Protein AF-A0A7S9C2X6-F1 (afdb_monomer)

Nearest PDB structures (foldseek):
  7p0h-assembly2_B  TM=3.044E-01  e=3.894E-02  synthetic construct
  7q1f-assembly2_T  TM=4.035E-01  e=4.204E-01  synthetic construct
  4zv6-assembly1_A  TM=3.937E-01  e=4.754E-01  synthetic construct
  4xl5-assembly1_C  TM=3.520E-01  e=3.287E-01  synthetic construct
  3ltj-assembly1_A  TM=4.628E-01  e=3.137E+00  synthetic construct

Foldseek 3Di:
DPPLVVQVVQLVVCVPPHCVVDPGDCADDDPLRVQLNVQLVPAPDRVSSSVSSVVSSVVVCVVVDDDDPDPDDDDDDFDDFDAAEDPVCLVLLQCCLPPADPLLVQQLLQLCLQLQHAYDPVCLVSLLVSCLVDVQSLVSHLSRQTRVSLVVLVVDPSSCSNPLPPVDDPVSLVCLCPVNDLVSVLVSLLVCCQVPVVVSLVSLVVCLVPDDPVSLLSSVLSCLRNPDPVCLVVLLVQCPDPDPSSVLSSLLSVQVVCPRPLQVVLLVVQVVQWDWDDDPPDTAIDGDFDPADDPCCVSSVQDQDDDPPDPDDNSLSNLLSSLLSYHPVSVCVVVVDFLLRVLVNLVVYPNVVSNLNSLVNSCLSPPDQRNLLNSLVVPDPPPDPDDNLSSLLSHDQVSSLVVLVVVCVVDVVCLLVSLVSCLSNDDRPAAHDQVSLVVSLVSVLVLQVDQVNQQPCPSSLVSLSVNLSRYDLVCLVVLLPRDDDPPHDPSSVVSSVSSNSSSVVVNVSVPRHRDD

pLDDT: mean 88.99, std 10.64, range [32.16, 98.19]

Secondary structure (DSSP, 8-state):
--STHHHHTTTHHHHHH-TTTSPPPS--SHHHHHHHHHHHHTSSSHHHHHHHHHHHHHHHHHHT-PPPP--SPPPPPPPPP-S-B--TTHHHHHHHHHHS-HHHHHHHHHHHHHTT-B--GGGHHHHHHHHHH-HHHHHHHGGGSHHHHHHHHHT-GGGTTTTT--TT-HHHHHHHHHT--HHHHHHHHHHHHHH-HHHHHHHHHTTTTTS-HHHHHHHHGGGGTT--GGGHHHHHHHTT-SSHHHHHHHHHHHTT-TTSHHHHHHHHHHHHTEEEEEETTEEEEEEPPPSS--TTTTTTT--SSPPTT--S-HHHHHHHHHHTTS-HHHHHHHHT--HHHHHHHHTTSTTHHHHHHHHHHHHHHS--HHHHHHHGGG--TTT--S-HHHHHTTS-HHHHHHHHHHHHHH-GGGHHHHHHHHHHHSPTT----HHHHHHHHHHHHHHHHSHHHHHH-HHHHHHHHHHHHHS-GGGHHHHHTPPPPTT--HHHHHHHHHHHHHHHHHHHHTTSPPP-

Sequence (516 aa):
MRADLSIWTALLPAAMVGTDRQALPTAWPGAVGALAQQAAAAAPDPAGGLLRAAAVLASCGLAGAQGRPWPHALPEPAGAETRPAVQALAGELRWALEQGPPRLQHECLLQIARAGLRLPQPLLPLALEQGRRSLALRAALLPTLGSRGLWLAAQNPDWSYAAGVTADRPDDDERCWSEGRLDQRLAFLRGLRARDPAAGRERLRGVLADLPAKERVELGGALAIGLGPDDEPLLDQLRTDRSREVRQMAIGLLLRLPQAALVQRAQARLGALLQQERVLLRKRWVLQAPQQPEPDWKADNLDTPRPQHESLGERAWWLYQLVRQVPLAWWTASLAMTPDALMSWAGQTDWQEALLRGWRDVLRQDPRDEWTEALLPHWPRNAWNDDRAGLLSLLPRAARERHWQAQLGLDAQALPTVIQQCLEACPAGETLSPGLSAELVERLRRALADPQSLQNDYLLRSQLPELACMLHPQQLPTMATLHRPIDATPSLAQTLQTVTQVAQLRLALSSLPSSS

Radius of gyration: 32.04 Å; Cα contacts (8 Å, |Δi|>4): 597; chains: 1; bounding box: 91×62×80 Å

Solvent-accessible surface area (backbone atoms only — not comparable to full-atom values): 29259 Å² total; per-residue (Å²): 143,81,66,76,64,63,72,57,56,63,50,46,62,22,73,75,68,33,47,91,77,27,73,75,72,94,74,51,80,60,73,69,26,49,50,20,49,54,43,20,72,71,33,96,43,63,63,52,13,52,52,37,24,49,50,44,53,52,51,51,50,62,74,65,58,74,75,80,82,76,92,62,83,78,75,82,77,59,59,80,73,90,52,62,57,50,66,93,49,49,68,60,52,47,45,29,70,76,75,41,46,71,58,46,40,41,38,52,30,41,50,37,32,57,34,54,25,18,59,40,75,93,46,39,68,59,53,46,51,48,36,57,78,29,73,85,39,35,78,32,41,60,66,17,39,51,39,52,35,34,45,54,18,62,77,33,82,82,27,42,92,48,35,86,79,66,95,85,50,81,80,49,53,61,47,30,58,77,73,40,54,71,73,47,31,42,55,51,42,41,56,37,12,72,77,37,40,66,60,32,51,52,60,48,63,78,47,53,88,80,48,55,62,69,56,44,36,60,52,55,56,39,49,71,45,70,62,52,78,88,48,46,70,61,33,58,55,34,45,68,43,93,42,68,64,34,19,50,53,24,49,42,56,43,49,76,35,76,83,36,70,68,29,47,51,32,44,52,60,53,52,74,33,51,43,81,45,77,56,89,96,42,79,43,84,44,78,56,59,58,91,68,86,60,92,63,36,60,78,71,76,41,74,79,76,73,63,89,88,54,86,60,54,68,40,40,46,51,36,18,57,46,42,43,44,38,48,72,70,52,54,35,64,76,70,72,35,54,51,52,53,46,53,57,51,35,70,75,44,98,48,29,69,26,49,53,54,8,50,51,57,34,36,75,58,55,72,46,58,67,51,49,63,38,43,58,85,70,59,59,86,85,81,52,100,63,66,65,28,63,54,46,41,69,36,56,68,72,59,42,48,54,53,46,52,52,46,49,72,76,32,86,81,36,55,52,60,47,50,50,40,48,69,64,24,51,60,86,78,54,58,47,52,67,66,60,30,52,52,54,51,53,54,49,52,55,42,60,72,38,66,69,57,54,72,70,33,60,69,48,55,70,42,44,49,56,48,50,58,26,44,21,74,89,52,28,65,60,44,45,62,59,81,74,60,93,86,50,52,71,70,56,48,50,45,52,50,49,24,22,52,49,17,48,52,53,56,56,58,72,68,55,61,75,57,130

Mean predicted aligned error: 10.05 Å

Structure (mmCIF, N/CA/C/O backbone):
data_AF-A0A7S9C2X6-F1
#
_entry.id   AF-A0A7S9C2X6-F1
#
loop_
_atom_site.group_PDB
_atom_site.id
_atom_site.type_symbol
_atom_site.label_atom_id
_atom_site.label_alt_id
_atom_site.label_comp_id
_atom_site.label_asym_id
_atom_site.label_entity_id
_atom_site.label_seq_id
_atom_site.pdbx_PDB_ins_code
_atom_site.Cartn_x
_atom_site.Cartn_y
_atom_site.Cartn_z
_atom_site.occupancy
_atom_site.B_iso_or_equiv
_atom_site.auth_seq_id
_atom_site.auth_comp_id
_atom_site.auth_asym_id
_atom_site.auth_atom_id
_atom_site.pdbx_PDB_model_num
ATOM 1 N N . MET A 1 1 ? 43.651 -20.372 -20.991 1.00 38.50 1 MET A N 1
ATOM 2 C CA . MET A 1 1 ? 43.088 -19.003 -20.910 1.00 38.50 1 MET A CA 1
ATOM 3 C C . MET A 1 1 ? 44.098 -17.995 -20.332 1.00 38.50 1 MET A C 1
ATOM 5 O O . MET A 1 1 ? 43.814 -17.311 -19.360 1.00 38.50 1 MET A O 1
ATOM 9 N N . ARG A 1 2 ? 45.302 -17.916 -20.914 1.00 32.16 2 ARG A N 1
ATOM 10 C CA . ARG A 1 2 ? 46.350 -16.928 -20.573 1.00 32.16 2 ARG A CA 1
ATOM 11 C C . ARG A 1 2 ? 47.076 -16.411 -21.833 1.00 32.16 2 ARG A C 1
ATOM 13 O O . ARG A 1 2 ? 48.186 -15.913 -21.732 1.00 32.16 2 ARG A O 1
ATOM 20 N N . ALA A 1 3 ? 46.459 -16.548 -23.011 1.00 39.16 3 ALA A N 1
ATOM 21 C CA . ALA A 1 3 ? 47.058 -16.138 -24.284 1.00 39.16 3 ALA A CA 1
ATOM 22 C C . ALA A 1 3 ? 46.601 -14.737 -24.751 1.00 39.16 3 ALA A C 1
ATOM 24 O O . ALA A 1 3 ? 47.390 -14.032 -25.364 1.00 39.16 3 ALA A O 1
ATOM 25 N N . ASP A 1 4 ? 45.396 -14.271 -24.390 1.00 50.56 4 ASP A N 1
ATOM 26 C CA . ASP A 1 4 ? 44.837 -13.029 -24.967 1.00 50.56 4 ASP A CA 1
ATOM 27 C C . ASP A 1 4 ? 45.331 -11.720 -24.333 1.00 50.56 4 ASP A C 1
ATOM 29 O O . ASP A 1 4 ? 45.292 -10.667 -24.967 1.00 50.56 4 ASP A O 1
ATOM 33 N N . LEU A 1 5 ? 45.867 -11.760 -23.108 1.00 51.19 5 LEU A N 1
ATOM 34 C CA . LEU A 1 5 ? 46.503 -10.580 -22.501 1.00 51.19 5 LEU A CA 1
ATOM 35 C C . LEU A 1 5 ? 47.831 -10.228 -23.190 1.00 51.19 5 LEU A C 1
ATOM 37 O O . LEU A 1 5 ? 48.273 -9.083 -23.128 1.00 51.19 5 LEU A O 1
ATOM 41 N N . SER A 1 6 ? 48.466 -11.186 -23.871 1.00 61.53 6 SER A N 1
ATOM 42 C CA . SER A 1 6 ? 49.818 -11.025 -24.411 1.00 61.53 6 SER A CA 1
ATOM 43 C C . SER A 1 6 ? 49.905 -9.986 -25.531 1.00 61.53 6 SER A C 1
ATOM 45 O O . SER A 1 6 ? 50.905 -9.274 -25.592 1.00 61.53 6 SER A O 1
ATOM 47 N N . ILE A 1 7 ? 48.885 -9.859 -26.387 1.00 66.31 7 ILE A N 1
ATOM 48 C CA . ILE A 1 7 ? 48.975 -8.993 -27.574 1.00 66.31 7 ILE A CA 1
ATOM 49 C C . ILE A 1 7 ? 48.608 -7.530 -27.270 1.00 66.31 7 ILE A C 1
ATOM 51 O O . ILE A 1 7 ? 49.226 -6.614 -27.808 1.00 66.31 7 ILE A O 1
ATOM 55 N N . TRP A 1 8 ? 47.681 -7.303 -26.330 1.00 76.88 8 TRP A N 1
ATOM 56 C CA . TRP A 1 8 ? 47.301 -5.968 -25.846 1.00 76.88 8 TRP A CA 1
ATOM 57 C C . TRP A 1 8 ? 48.358 -5.329 -24.950 1.00 76.88 8 TRP A C 1
ATOM 59 O O . TRP A 1 8 ? 48.530 -4.110 -24.968 1.00 76.88 8 TRP A O 1
ATOM 69 N N . THR A 1 9 ? 49.103 -6.150 -24.202 1.00 80.06 9 THR A N 1
ATOM 70 C CA . THR A 1 9 ? 50.158 -5.674 -23.293 1.00 80.06 9 THR A CA 1
ATOM 71 C C . THR A 1 9 ? 51.199 -4.824 -24.022 1.00 80.06 9 THR A C 1
ATOM 73 O O . THR A 1 9 ? 51.728 -3.876 -23.454 1.00 80.06 9 THR A O 1
ATOM 76 N N . ALA A 1 10 ? 51.440 -5.104 -25.302 1.00 79.69 10 ALA A N 1
ATOM 77 C CA . ALA A 1 10 ? 52.403 -4.375 -26.113 1.00 79.69 10 ALA A CA 1
ATOM 78 C C . ALA A 1 10 ? 51.958 -2.934 -26.459 1.00 79.69 10 ALA A C 1
ATOM 80 O O . ALA A 1 10 ? 52.806 -2.093 -26.744 1.00 79.69 10 ALA A O 1
ATOM 81 N N . LEU A 1 11 ? 50.654 -2.628 -26.412 1.00 86.06 11 LEU A N 1
ATOM 82 C CA . LEU A 1 11 ? 50.118 -1.282 -26.668 1.00 86.06 11 LEU A CA 1
ATOM 83 C C . LEU A 1 11 ? 49.976 -0.433 -25.395 1.00 86.06 11 LEU A C 1
ATOM 85 O O . LEU A 1 11 ? 49.980 0.796 -25.477 1.00 86.06 11 LEU A O 1
ATOM 89 N N . LEU A 1 12 ? 49.868 -1.071 -24.223 1.00 86.75 12 LEU A N 1
ATOM 90 C CA . LEU A 1 12 ? 49.614 -0.394 -22.945 1.00 86.75 12 LEU A CA 1
ATOM 91 C C . LEU A 1 12 ? 50.649 0.693 -22.594 1.00 86.75 12 LEU A C 1
ATOM 93 O O . LEU A 1 12 ? 50.222 1.784 -22.221 1.00 86.75 12 LEU A O 1
ATOM 97 N N . PRO A 1 13 ? 51.974 0.484 -22.746 1.00 87.62 13 PRO A N 1
ATOM 98 C CA . PRO A 1 13 ? 52.961 1.509 -22.405 1.00 87.62 13 PRO A CA 1
ATOM 99 C C . PRO A 1 13 ? 52.787 2.810 -23.203 1.00 87.62 13 PRO A C 1
ATOM 101 O O . PRO A 1 13 ? 52.818 3.897 -22.627 1.00 87.62 13 PRO A O 1
ATOM 104 N N . ALA A 1 14 ? 52.540 2.699 -24.513 1.00 88.69 14 ALA A N 1
ATOM 105 C CA . ALA A 1 14 ? 52.312 3.848 -25.389 1.00 88.69 14 ALA A CA 1
ATOM 106 C C . ALA A 1 14 ? 50.965 4.531 -25.105 1.00 88.69 14 ALA A C 1
ATOM 108 O O . ALA A 1 14 ? 50.888 5.758 -25.090 1.00 88.69 14 ALA A O 1
ATOM 109 N N . ALA A 1 15 ? 49.921 3.752 -24.808 1.00 88.12 15 ALA A N 1
ATOM 110 C CA . ALA A 1 15 ? 48.605 4.281 -24.457 1.00 88.12 15 ALA A CA 1
ATOM 111 C C . ALA A 1 15 ? 48.588 5.018 -23.105 1.00 88.12 15 ALA A C 1
ATOM 113 O O . ALA A 1 15 ? 47.864 5.997 -22.954 1.00 88.12 15 ALA A O 1
ATOM 114 N N . MET A 1 16 ? 49.376 4.564 -22.125 1.00 90.12 16 MET A N 1
ATOM 115 C CA . MET A 1 16 ? 49.391 5.138 -20.774 1.00 90.12 16 MET A CA 1
ATOM 116 C C . MET A 1 16 ? 50.288 6.370 -20.641 1.00 90.12 16 MET A C 1
ATOM 118 O O . MET A 1 16 ? 49.949 7.294 -19.907 1.00 90.12 16 MET A O 1
ATOM 122 N N . VAL A 1 17 ? 51.449 6.372 -21.303 1.00 89.50 17 VAL A N 1
ATOM 123 C CA . VAL A 1 17 ? 52.475 7.419 -21.124 1.00 89.50 17 VAL A CA 1
ATOM 124 C C . VAL A 1 17 ? 52.489 8.418 -22.290 1.00 89.50 17 VAL A C 1
ATOM 126 O O . VAL A 1 17 ? 53.068 9.498 -22.170 1.00 89.50 17 VAL A O 1
ATOM 129 N N . GLY A 1 18 ? 51.793 8.098 -23.385 1.00 90.06 18 GLY A N 1
ATOM 130 C CA . GLY A 1 18 ? 51.695 8.912 -24.592 1.00 90.06 18 GLY A CA 1
ATOM 131 C C . GLY A 1 18 ? 52.681 8.469 -25.672 1.00 90.06 18 GLY A C 1
ATOM 132 O O . GLY A 1 18 ? 53.830 8.115 -25.393 1.00 90.06 18 GLY A O 1
ATOM 133 N N . THR A 1 19 ? 52.236 8.531 -26.927 1.00 89.50 19 THR A N 1
ATOM 134 C CA . THR A 1 19 ? 52.999 8.073 -28.100 1.00 89.50 19 THR A CA 1
ATOM 135 C C . THR A 1 19 ? 54.227 8.929 -28.416 1.00 89.50 19 THR A C 1
ATOM 137 O O . THR A 1 19 ? 55.108 8.475 -29.139 1.00 89.50 19 THR A O 1
ATOM 140 N N . ASP A 1 20 ? 54.322 10.128 -27.833 1.00 87.00 20 ASP A N 1
ATOM 141 C CA . ASP A 1 20 ? 55.505 10.998 -27.920 1.00 87.00 20 ASP A CA 1
ATOM 142 C C . ASP A 1 20 ? 56.642 10.537 -26.997 1.00 87.00 20 ASP A C 1
ATOM 144 O O . ASP A 1 20 ? 57.811 10.826 -27.240 1.00 87.00 20 ASP A O 1
ATOM 148 N N . ARG A 1 21 ? 56.302 9.835 -25.908 1.00 86.88 21 ARG A N 1
ATOM 149 C CA . ARG A 1 21 ? 57.256 9.361 -24.892 1.00 86.88 21 ARG A CA 1
ATOM 150 C C . ARG A 1 21 ? 57.616 7.895 -25.071 1.00 86.88 21 ARG A C 1
ATOM 152 O O . ARG A 1 21 ? 58.695 7.479 -24.661 1.00 86.88 21 ARG A O 1
ATOM 159 N N . GLN A 1 22 ? 56.710 7.119 -25.657 1.00 88.81 22 GLN A N 1
ATOM 160 C CA . GLN A 1 22 ? 56.866 5.688 -25.841 1.00 88.81 22 GLN A CA 1
ATOM 161 C C . GLN A 1 22 ? 56.422 5.291 -27.249 1.00 88.81 22 GLN A C 1
ATOM 163 O O . GLN A 1 22 ? 55.250 5.409 -27.606 1.00 88.81 22 GLN A O 1
ATOM 168 N N . ALA A 1 23 ? 57.368 4.774 -28.032 1.00 84.31 23 ALA A N 1
ATOM 169 C CA . ALA A 1 23 ? 57.096 4.278 -29.372 1.00 84.31 23 ALA A CA 1
ATOM 170 C C . ALA A 1 23 ? 56.279 2.977 -29.343 1.00 84.31 23 ALA A C 1
ATOM 172 O O . ALA A 1 23 ? 56.349 2.185 -28.394 1.00 84.31 23 ALA A O 1
ATOM 173 N N . LEU A 1 24 ? 55.530 2.747 -30.423 1.00 84.75 24 LEU A N 1
ATOM 174 C CA . LEU A 1 24 ? 54.834 1.488 -30.653 1.00 84.75 24 LEU A CA 1
ATOM 175 C C . LEU A 1 24 ? 55.834 0.341 -30.888 1.00 84.75 24 LEU A C 1
ATOM 177 O O . LEU A 1 24 ? 56.914 0.567 -31.438 1.00 84.75 24 LEU A O 1
ATOM 181 N N . PRO A 1 25 ? 55.470 -0.898 -30.521 1.00 79.25 25 PRO A N 1
ATOM 182 C CA . PRO A 1 25 ? 56.238 -2.086 -30.873 1.00 79.25 25 PRO A CA 1
ATOM 183 C C . PRO A 1 25 ? 56.496 -2.178 -32.381 1.00 79.25 25 PRO A C 1
ATOM 185 O O . PRO A 1 25 ? 55.601 -1.964 -33.195 1.00 79.25 25 PRO A O 1
ATOM 188 N N . THR A 1 26 ? 57.719 -2.551 -32.754 1.00 71.75 26 THR A N 1
ATOM 189 C CA . THR A 1 26 ? 58.136 -2.724 -34.157 1.00 71.75 26 THR A CA 1
ATOM 190 C C . THR A 1 26 ? 57.892 -4.133 -34.694 1.00 71.75 26 THR A C 1
ATOM 192 O O . THR A 1 26 ? 58.091 -4.375 -35.882 1.00 71.75 26 THR A O 1
ATOM 195 N N . ALA A 1 27 ? 57.467 -5.065 -33.840 1.00 73.31 27 ALA A N 1
ATOM 196 C CA . ALA A 1 27 ? 57.125 -6.425 -34.223 1.00 73.31 27 ALA A CA 1
ATOM 197 C C . ALA A 1 27 ? 56.045 -6.987 -33.294 1.00 73.31 27 ALA A C 1
ATOM 199 O O . ALA A 1 27 ? 56.154 -6.895 -32.069 1.00 73.31 27 ALA A O 1
ATOM 200 N N . TRP A 1 28 ? 55.036 -7.624 -33.888 1.00 78.75 28 TRP A N 1
ATOM 201 C CA . TRP A 1 28 ? 54.025 -8.400 -33.174 1.00 78.75 28 TRP A CA 1
ATOM 202 C C . TRP A 1 28 ? 53.973 -9.828 -33.721 1.00 78.75 28 TRP A C 1
ATOM 204 O O . TRP A 1 28 ? 54.121 -10.029 -34.929 1.00 78.75 28 TRP A O 1
ATOM 214 N N . PRO A 1 29 ? 53.750 -10.836 -32.863 1.00 79.19 29 PRO A N 1
ATOM 215 C CA . PRO A 1 29 ? 53.693 -12.219 -33.306 1.00 79.19 29 PRO A CA 1
ATOM 216 C C . PRO A 1 29 ? 52.429 -12.499 -34.137 1.00 79.19 29 PRO A C 1
ATOM 218 O O . PRO A 1 29 ? 51.330 -12.047 -33.812 1.00 79.19 29 PRO A O 1
ATOM 221 N N . GLY A 1 30 ? 52.584 -13.324 -35.175 1.00 85.25 30 GLY A N 1
ATOM 222 C CA . GLY A 1 30 ? 51.480 -13.886 -35.956 1.00 85.25 30 GLY A CA 1
ATOM 223 C C . GLY A 1 30 ? 50.852 -12.941 -36.990 1.00 85.25 30 GLY A C 1
ATOM 224 O O . GLY A 1 30 ? 51.170 -11.758 -37.079 1.00 85.25 30 GLY A O 1
ATOM 225 N N . ALA A 1 31 ? 49.927 -13.485 -37.788 1.00 86.81 31 ALA A N 1
ATOM 226 C CA . ALA A 1 31 ? 49.293 -12.768 -38.899 1.00 86.81 31 ALA A CA 1
ATOM 227 C C . ALA A 1 31 ? 48.484 -11.535 -38.449 1.00 86.81 31 ALA A C 1
ATOM 229 O O . ALA A 1 31 ? 48.509 -10.502 -39.112 1.00 86.81 31 ALA A O 1
ATOM 230 N N . VAL A 1 32 ? 47.816 -11.617 -37.291 1.00 86.44 32 VAL A N 1
ATOM 231 C CA . VAL A 1 32 ? 47.090 -10.482 -36.690 1.00 86.44 32 VAL A CA 1
ATOM 232 C C . VAL A 1 32 ? 48.062 -9.384 -36.245 1.00 86.44 32 VAL A C 1
ATOM 234 O O . VAL A 1 32 ? 47.785 -8.203 -36.443 1.00 86.44 32 VAL A O 1
ATOM 237 N N . GLY A 1 33 ? 49.223 -9.763 -35.704 1.00 86.81 33 GLY A N 1
ATOM 238 C CA . GLY A 1 33 ? 50.291 -8.829 -35.360 1.00 86.81 33 GLY A CA 1
ATOM 239 C C . GLY A 1 33 ? 50.859 -8.102 -36.581 1.00 86.81 33 GLY A C 1
ATOM 240 O O . GLY A 1 33 ? 51.007 -6.882 -36.557 1.00 86.81 33 GLY A O 1
ATOM 241 N N . ALA A 1 34 ? 51.096 -8.829 -37.676 1.00 88.38 34 ALA A N 1
ATOM 242 C CA . ALA A 1 34 ? 51.544 -8.247 -38.943 1.00 88.38 34 ALA A CA 1
ATOM 243 C C . ALA A 1 34 ? 50.515 -7.264 -39.531 1.00 88.38 34 ALA A C 1
ATOM 245 O O . ALA A 1 34 ? 50.881 -6.187 -40.003 1.00 88.38 34 ALA A O 1
ATOM 246 N N . LEU A 1 35 ? 49.220 -7.590 -39.449 1.00 90.56 35 LEU A N 1
ATOM 247 C CA . LEU A 1 35 ? 48.148 -6.694 -39.886 1.00 90.56 35 LEU A CA 1
ATOM 248 C C . LEU A 1 35 ? 48.065 -5.430 -39.017 1.00 90.56 35 LEU A C 1
ATOM 250 O O . LEU A 1 35 ? 47.931 -4.328 -39.548 1.00 90.56 35 LEU A O 1
ATOM 254 N N . ALA A 1 36 ? 48.184 -5.568 -37.692 1.00 90.06 36 ALA A N 1
ATOM 255 C CA . ALA A 1 36 ? 48.224 -4.427 -36.778 1.00 90.06 36 ALA A CA 1
ATOM 256 C C . ALA A 1 36 ? 49.425 -3.514 -37.081 1.00 90.06 36 ALA A C 1
ATOM 258 O O . ALA A 1 36 ? 49.278 -2.292 -37.082 1.00 90.06 36 ALA A O 1
ATOM 259 N N . GLN A 1 37 ? 50.577 -4.097 -37.433 1.00 89.38 37 GLN A N 1
ATOM 260 C CA . GLN A 1 37 ? 51.766 -3.359 -37.859 1.00 89.38 37 GLN A CA 1
ATOM 261 C C . GLN A 1 37 ? 51.566 -2.584 -39.146 1.00 89.38 37 GLN A C 1
ATOM 263 O O . GLN A 1 37 ? 51.892 -1.400 -39.208 1.00 89.38 37 GLN A O 1
ATOM 268 N N . GLN A 1 38 ? 51.008 -3.233 -40.161 1.00 91.88 38 GLN A N 1
ATOM 269 C CA . GLN A 1 38 ? 50.714 -2.587 -41.429 1.00 91.88 38 GLN A CA 1
ATOM 270 C C . GLN A 1 38 ? 49.725 -1.428 -41.240 1.00 91.88 38 GLN A C 1
ATOM 272 O O . GLN A 1 38 ? 49.926 -0.343 -41.785 1.00 91.88 38 GLN A O 1
ATOM 277 N N . ALA A 1 39 ? 48.687 -1.632 -40.424 1.00 91.88 39 ALA A N 1
ATOM 278 C CA . ALA A 1 39 ? 47.689 -0.612 -40.125 1.00 91.88 39 ALA A CA 1
ATOM 279 C C . ALA A 1 39 ? 48.278 0.573 -39.341 1.00 91.88 39 ALA A C 1
ATOM 281 O O . ALA A 1 39 ? 47.935 1.723 -39.629 1.00 91.88 39 ALA A O 1
ATOM 282 N N . ALA A 1 40 ? 49.177 0.301 -38.389 1.00 91.56 40 ALA A N 1
ATOM 283 C CA . ALA A 1 40 ? 49.876 1.323 -37.618 1.00 91.56 40 ALA A CA 1
ATOM 284 C C . ALA A 1 40 ? 50.840 2.145 -38.483 1.00 91.56 40 ALA A C 1
ATOM 286 O O . ALA A 1 40 ? 50.828 3.370 -38.411 1.00 91.56 40 ALA A O 1
ATOM 287 N N . ALA A 1 41 ? 51.632 1.487 -39.336 1.00 90.56 41 ALA A N 1
ATOM 288 C CA . ALA A 1 41 ? 52.600 2.139 -40.223 1.00 90.56 41 ALA A CA 1
ATOM 289 C C . ALA A 1 41 ? 51.938 2.999 -41.313 1.00 90.56 41 ALA A C 1
ATOM 291 O O . ALA A 1 41 ? 52.535 3.956 -41.794 1.00 90.56 41 ALA A O 1
ATOM 292 N N . ALA A 1 42 ? 50.699 2.678 -41.694 1.00 92.69 42 ALA A N 1
ATOM 293 C CA . ALA A 1 42 ? 49.913 3.469 -42.637 1.00 92.69 42 ALA A CA 1
ATOM 294 C C . ALA A 1 42 ? 49.243 4.706 -41.999 1.00 92.69 42 ALA A C 1
ATOM 296 O O . ALA A 1 42 ? 48.497 5.418 -42.681 1.00 92.69 42 ALA A O 1
ATOM 297 N N . ALA A 1 43 ? 49.398 4.922 -40.688 1.00 92.50 43 ALA A N 1
ATOM 298 C CA . ALA A 1 43 ? 48.854 6.090 -40.006 1.00 92.50 43 ALA A CA 1
ATOM 299 C C . ALA A 1 43 ? 49.731 7.336 -40.236 1.00 92.50 43 ALA A C 1
ATOM 301 O O . ALA A 1 43 ? 50.949 7.213 -40.338 1.00 92.50 43 ALA A O 1
ATOM 302 N N . PRO A 1 44 ? 49.130 8.538 -40.292 1.00 90.44 44 PRO A N 1
ATOM 303 C CA . PRO A 1 44 ? 49.871 9.783 -40.503 1.00 90.44 44 PRO A CA 1
ATOM 304 C C . PRO A 1 44 ? 50.709 10.209 -39.288 1.00 90.44 44 PRO A C 1
ATOM 306 O O . PRO A 1 44 ? 51.662 10.967 -39.446 1.00 90.44 44 PRO A O 1
ATOM 309 N N . ASP A 1 45 ? 50.369 9.731 -38.089 1.00 93.06 45 ASP A N 1
ATOM 310 C CA . ASP A 1 45 ? 51.044 10.070 -36.840 1.00 93.06 45 ASP A CA 1
ATOM 311 C C . ASP A 1 45 ? 51.045 8.882 -35.848 1.00 93.06 45 ASP A C 1
ATOM 313 O O . ASP A 1 45 ? 50.256 7.937 -36.004 1.00 93.06 45 ASP A O 1
ATOM 317 N N . PRO A 1 46 ? 51.919 8.903 -34.820 1.00 89.81 46 PRO A N 1
ATOM 318 C CA . PRO A 1 46 ? 52.033 7.822 -33.838 1.00 89.81 46 PRO A CA 1
ATOM 319 C C . PRO A 1 46 ? 50.749 7.519 -33.047 1.00 89.81 46 PRO A C 1
ATOM 321 O O . PRO A 1 46 ? 50.499 6.355 -32.721 1.00 89.81 46 PRO A O 1
ATOM 324 N N . ALA A 1 47 ? 49.911 8.523 -32.763 1.00 92.12 47 ALA A N 1
ATOM 325 C CA . ALA A 1 47 ? 48.650 8.333 -32.047 1.00 92.12 47 ALA A CA 1
ATOM 326 C C . ALA A 1 47 ? 47.611 7.633 -32.937 1.00 92.12 47 ALA A C 1
ATOM 328 O O . ALA A 1 47 ? 46.959 6.676 -32.511 1.00 92.12 47 ALA A O 1
ATOM 329 N N . GLY A 1 48 ? 47.524 8.024 -34.209 1.00 93.56 48 GLY A N 1
ATOM 330 C CA . GLY A 1 48 ? 46.758 7.313 -35.228 1.00 93.56 48 GLY A CA 1
ATOM 331 C C . GLY A 1 48 ? 47.244 5.874 -35.416 1.00 93.56 48 GLY A C 1
ATOM 332 O O . GLY A 1 48 ? 46.426 4.964 -35.569 1.00 93.56 48 GLY A O 1
ATOM 333 N N . GLY A 1 49 ? 48.559 5.647 -35.342 1.00 92.88 49 GLY A N 1
ATOM 334 C CA . GLY A 1 49 ? 49.161 4.316 -35.415 1.00 92.88 49 GLY A CA 1
ATOM 335 C C . GLY A 1 49 ? 48.707 3.406 -34.272 1.00 92.88 49 GLY A C 1
ATOM 336 O O . GLY A 1 49 ? 48.296 2.267 -34.509 1.00 92.88 49 GLY A O 1
ATOM 337 N N . LEU A 1 50 ? 48.692 3.938 -33.045 1.00 92.62 50 LEU A N 1
ATOM 338 C CA . LEU A 1 50 ? 48.203 3.245 -31.850 1.00 92.62 50 LEU A CA 1
ATOM 339 C C . LEU A 1 50 ? 46.722 2.872 -31.995 1.00 92.62 50 LEU A C 1
ATOM 341 O O . LEU A 1 50 ? 46.348 1.725 -31.747 1.00 92.62 50 LEU A O 1
ATOM 345 N N . LEU A 1 51 ? 45.884 3.820 -32.428 1.00 93.75 51 LEU A N 1
ATOM 346 C CA . LEU A 1 51 ? 44.444 3.603 -32.595 1.00 93.75 51 LEU A CA 1
ATOM 347 C C . LEU A 1 51 ? 44.135 2.565 -33.681 1.00 93.75 51 LEU A C 1
ATOM 349 O O . LEU A 1 51 ? 43.263 1.719 -33.488 1.00 93.75 51 LEU A O 1
ATOM 353 N N . ARG A 1 52 ? 44.860 2.583 -34.805 1.00 94.38 52 ARG A N 1
ATOM 354 C CA . ARG A 1 52 ? 44.681 1.599 -35.883 1.00 94.38 52 ARG A CA 1
ATOM 355 C C . ARG A 1 52 ? 45.142 0.201 -35.475 1.00 94.38 52 ARG A C 1
ATOM 357 O O . ARG A 1 52 ? 44.428 -0.761 -35.752 1.00 94.38 52 ARG A O 1
ATOM 364 N N . ALA A 1 53 ? 46.270 0.083 -34.772 1.00 91.62 53 ALA A N 1
ATOM 365 C CA . ALA A 1 53 ? 46.699 -1.191 -34.194 1.00 91.62 53 ALA A CA 1
ATOM 366 C C . ALA A 1 53 ? 45.654 -1.733 -33.207 1.00 91.62 53 ALA A C 1
ATOM 368 O O . ALA A 1 53 ? 45.255 -2.893 -33.305 1.00 91.62 53 ALA A O 1
ATOM 369 N N . ALA A 1 54 ? 45.149 -0.884 -32.306 1.00 91.81 54 ALA A N 1
ATOM 370 C CA . ALA A 1 54 ? 44.100 -1.254 -31.359 1.00 91.81 54 ALA A CA 1
ATOM 371 C C . ALA A 1 54 ? 42.805 -1.692 -32.065 1.00 91.81 54 ALA A C 1
ATOM 373 O O . ALA A 1 54 ? 42.205 -2.690 -31.673 1.00 91.81 54 ALA A O 1
ATOM 374 N N . ALA A 1 55 ? 42.395 -1.006 -33.137 1.00 92.88 55 ALA A N 1
ATOM 375 C CA . ALA A 1 55 ? 41.211 -1.370 -33.914 1.00 92.88 55 ALA A CA 1
ATOM 376 C C . ALA A 1 55 ? 41.338 -2.761 -34.561 1.00 92.88 55 ALA A C 1
ATOM 378 O O . ALA A 1 55 ? 40.387 -3.547 -34.518 1.00 92.88 55 ALA A O 1
ATOM 379 N N . VAL A 1 56 ? 42.514 -3.095 -35.109 1.00 92.12 56 VAL A N 1
ATOM 380 C CA . VAL A 1 56 ? 42.797 -4.432 -35.659 1.00 92.12 56 VAL A CA 1
ATOM 381 C C . VAL A 1 56 ? 42.750 -5.490 -34.559 1.00 92.12 56 VAL A C 1
ATOM 383 O O . VAL A 1 56 ? 42.033 -6.479 -34.700 1.00 92.12 56 VAL A O 1
ATOM 386 N N . LEU A 1 57 ? 43.460 -5.277 -33.445 1.00 88.50 57 LEU A N 1
ATOM 387 C CA . LEU A 1 57 ? 43.497 -6.238 -32.338 1.00 88.50 57 LEU A CA 1
ATOM 388 C C . LEU A 1 57 ? 42.110 -6.465 -31.720 1.00 88.50 57 LEU A C 1
ATOM 390 O O . LEU A 1 57 ? 41.754 -7.607 -31.439 1.00 88.50 57 LEU A O 1
ATOM 394 N N . ALA A 1 58 ? 41.301 -5.412 -31.563 1.00 89.00 58 ALA A N 1
ATOM 395 C CA . ALA A 1 58 ? 39.925 -5.521 -31.076 1.00 89.00 58 ALA A CA 1
ATOM 396 C C . ALA A 1 58 ? 39.043 -6.319 -32.037 1.00 89.00 58 ALA A C 1
ATOM 398 O O . ALA A 1 58 ? 38.362 -7.252 -31.618 1.00 89.00 58 ALA A O 1
ATOM 399 N N . SER A 1 59 ? 39.092 -5.992 -33.329 1.00 90.25 59 SER A N 1
ATOM 400 C CA . SER A 1 59 ? 38.252 -6.639 -34.340 1.00 90.25 59 SER A CA 1
ATOM 401 C C . SER A 1 59 ? 38.612 -8.114 -34.511 1.00 90.25 59 SER A C 1
ATOM 403 O O . SER A 1 59 ? 37.732 -8.974 -34.498 1.00 90.25 59 SER A O 1
ATOM 405 N N . CYS A 1 60 ? 39.906 -8.429 -34.610 1.00 88.12 60 CYS A N 1
ATOM 406 C CA . CYS A 1 60 ? 40.382 -9.807 -34.711 1.00 88.12 60 CYS A CA 1
ATOM 407 C C . CYS A 1 60 ? 40.148 -10.593 -33.416 1.00 88.12 60 CYS A C 1
ATOM 409 O O . CYS A 1 60 ? 39.801 -11.768 -33.488 1.00 88.12 60 CYS A O 1
ATOM 411 N N . GLY A 1 61 ? 40.292 -9.962 -32.247 1.00 84.94 61 GLY A N 1
ATOM 412 C CA . GLY A 1 61 ? 39.983 -10.586 -30.960 1.00 84.94 61 GLY A CA 1
ATOM 413 C C . GLY A 1 61 ? 38.505 -10.955 -30.832 1.00 84.94 61 GLY A C 1
ATOM 414 O O . GLY A 1 61 ? 38.186 -12.063 -30.411 1.00 84.94 61 GLY A O 1
ATOM 415 N N . LEU A 1 62 ? 37.601 -10.071 -31.264 1.00 83.50 62 LEU A N 1
ATOM 416 C CA . LEU A 1 62 ? 36.163 -10.349 -31.304 1.00 83.50 62 LEU A CA 1
ATOM 417 C C . LEU A 1 62 ? 35.818 -11.451 -32.315 1.00 83.50 62 LEU A C 1
ATOM 419 O O . LEU A 1 62 ? 35.044 -12.347 -31.996 1.00 83.50 62 LEU A O 1
ATOM 423 N N . ALA A 1 63 ? 36.411 -11.417 -33.512 1.00 84.69 63 ALA A N 1
ATOM 424 C CA . ALA A 1 63 ? 36.169 -12.416 -34.555 1.00 84.69 63 ALA A CA 1
ATOM 425 C C . ALA A 1 63 ? 36.752 -13.801 -34.212 1.00 84.69 63 ALA A C 1
ATOM 427 O O . ALA A 1 63 ? 36.199 -14.824 -34.609 1.00 84.69 63 ALA A O 1
ATOM 428 N N . GLY A 1 64 ? 37.870 -13.835 -33.483 1.00 80.19 64 GLY A N 1
ATOM 429 C CA . GLY A 1 64 ? 38.545 -15.055 -33.039 1.00 80.19 64 GLY A CA 1
ATOM 430 C C . GLY A 1 64 ? 38.030 -15.610 -31.711 1.00 80.19 64 GLY A C 1
ATOM 431 O O . GLY A 1 64 ? 38.505 -16.661 -31.277 1.00 80.19 64 GLY A O 1
ATOM 432 N N . ALA A 1 65 ? 37.079 -14.932 -31.061 1.00 77.94 65 ALA A N 1
ATOM 433 C CA . ALA A 1 65 ? 36.510 -15.361 -29.794 1.00 77.94 65 ALA A CA 1
ATOM 434 C C . ALA A 1 65 ? 35.723 -16.667 -29.975 1.00 77.94 65 ALA A C 1
ATOM 436 O O . ALA A 1 65 ? 34.539 -16.678 -30.311 1.00 77.94 65 ALA A O 1
ATOM 437 N N . GLN A 1 66 ? 36.382 -17.794 -29.717 1.00 74.94 66 GLN A N 1
ATOM 438 C CA . GLN A 1 66 ? 35.701 -19.070 -29.565 1.00 74.94 66 GLN A CA 1
ATOM 439 C C . GLN A 1 66 ? 35.092 -19.110 -28.165 1.00 74.94 66 GLN A C 1
ATOM 441 O O . GLN A 1 66 ? 35.798 -19.034 -27.155 1.00 74.94 66 GLN A O 1
ATOM 446 N N . GLY A 1 67 ? 33.762 -19.183 -28.103 1.00 71.06 67 GLY A N 1
ATOM 447 C CA . GLY A 1 67 ? 33.051 -19.375 -26.845 1.00 71.06 67 GLY A CA 1
ATOM 448 C C . GLY A 1 67 ? 33.556 -20.623 -26.117 1.00 71.06 67 GLY A C 1
ATOM 449 O O . GLY A 1 67 ? 34.098 -21.549 -26.721 1.00 71.06 67 GLY A O 1
ATOM 450 N N . ARG A 1 68 ? 33.380 -20.672 -24.796 1.00 76.56 68 ARG A N 1
ATOM 451 C CA . ARG A 1 68 ? 33.660 -21.909 -24.062 1.00 76.56 68 ARG A CA 1
ATOM 452 C C . ARG A 1 68 ? 32.595 -22.949 -24.431 1.00 76.56 68 ARG A C 1
ATOM 454 O O . ARG A 1 68 ? 31.417 -22.589 -24.427 1.00 76.56 68 ARG A O 1
ATOM 461 N N . PRO A 1 69 ? 32.970 -24.208 -24.715 1.00 75.00 69 PRO A N 1
ATOM 462 C CA . PRO A 1 69 ? 31.984 -25.261 -24.913 1.00 75.00 69 PRO A CA 1
ATOM 463 C C . PRO A 1 69 ? 31.103 -25.366 -23.663 1.00 75.00 69 PRO A C 1
ATOM 465 O O . PRO A 1 69 ? 31.613 -25.410 -22.542 1.00 75.00 69 PRO A O 1
ATOM 468 N N . TRP A 1 70 ? 29.784 -25.352 -23.859 1.00 79.06 70 TRP A N 1
ATOM 469 C CA . TRP A 1 70 ? 28.813 -25.510 -22.781 1.00 79.06 70 TRP A CA 1
ATOM 470 C C . TRP A 1 70 ? 28.713 -27.003 -22.432 1.00 79.06 70 TRP A C 1
ATOM 472 O O . TRP A 1 70 ? 28.326 -27.788 -23.297 1.00 79.06 70 TRP A O 1
ATOM 482 N N . PRO A 1 71 ? 29.100 -27.428 -21.215 1.00 83.19 71 PRO A N 1
ATOM 483 C CA . PRO A 1 71 ? 29.267 -28.849 -20.903 1.00 83.19 71 PRO A CA 1
ATOM 484 C C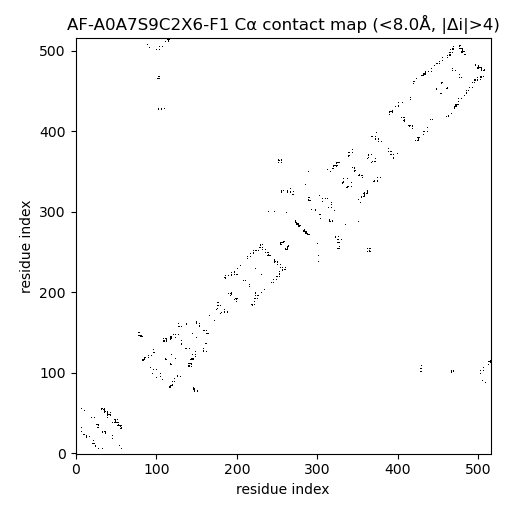 . PRO A 1 71 ? 27.954 -29.560 -20.546 1.00 83.19 71 PRO A C 1
ATOM 486 O O . PRO A 1 71 ? 27.948 -30.776 -20.376 1.00 83.19 71 PRO A O 1
ATOM 489 N N . HIS A 1 72 ? 26.855 -28.820 -20.390 1.00 82.38 72 HIS A N 1
ATOM 490 C CA . HIS A 1 72 ? 25.571 -29.358 -19.947 1.00 82.38 72 HIS A CA 1
ATOM 491 C C . HIS A 1 72 ? 24.578 -29.471 -21.102 1.00 82.38 72 HIS A C 1
ATOM 493 O O . HIS A 1 72 ? 24.721 -28.810 -22.130 1.00 82.38 72 HIS A O 1
ATOM 499 N N . ALA A 1 73 ? 23.540 -30.289 -20.916 1.00 84.75 73 ALA A N 1
ATOM 500 C CA . ALA A 1 73 ? 22.403 -30.290 -21.825 1.00 84.75 73 ALA A CA 1
ATOM 501 C C . ALA A 1 73 ? 21.822 -28.871 -21.927 1.00 84.75 73 ALA A C 1
ATOM 503 O O . ALA A 1 73 ? 21.761 -28.133 -20.936 1.00 84.75 73 ALA A O 1
ATOM 504 N N . LEU A 1 74 ? 21.434 -28.481 -23.139 1.00 83.44 74 LEU A N 1
ATOM 505 C CA . LEU A 1 74 ? 20.718 -27.231 -23.329 1.00 83.44 74 LEU A CA 1
ATOM 506 C C . LEU A 1 74 ? 19.344 -27.347 -22.660 1.00 83.44 74 LEU A C 1
ATOM 508 O O . LEU A 1 74 ? 18.734 -28.416 -22.716 1.00 83.44 74 LEU A O 1
ATOM 512 N N . PRO A 1 75 ? 18.856 -26.276 -22.022 1.00 84.75 75 PRO A N 1
ATOM 513 C CA . PRO A 1 75 ? 17.492 -26.263 -21.524 1.00 84.75 75 PRO A CA 1
ATOM 514 C C . PRO A 1 75 ? 16.489 -26.393 -22.671 1.00 84.75 75 PRO A C 1
ATOM 516 O O . PRO A 1 75 ? 16.758 -25.947 -23.790 1.00 84.75 75 PRO A O 1
ATOM 519 N N . GLU A 1 76 ? 15.319 -26.957 -22.365 1.00 87.81 76 GLU A N 1
ATOM 520 C CA . GLU A 1 76 ? 14.194 -27.002 -23.301 1.00 87.81 76 GLU A CA 1
ATOM 521 C C . GLU A 1 76 ? 13.896 -25.597 -23.843 1.00 87.81 76 GLU A C 1
ATOM 523 O O . GLU A 1 76 ? 13.923 -24.642 -23.064 1.00 87.81 76 GLU A O 1
ATOM 528 N N . PRO A 1 77 ? 13.626 -25.420 -25.147 1.00 88.62 77 PRO A N 1
ATOM 529 C CA . PRO A 1 77 ? 13.347 -24.106 -25.711 1.00 88.62 77 PRO A CA 1
ATOM 530 C C . PRO A 1 77 ? 12.120 -23.435 -25.082 1.00 88.62 77 PRO A C 1
ATOM 532 O O . PRO A 1 77 ? 11.126 -24.082 -24.753 1.00 88.62 77 PRO A O 1
ATOM 535 N N . ALA A 1 78 ? 12.156 -22.105 -24.980 1.00 90.12 78 ALA A N 1
ATOM 536 C CA . ALA A 1 78 ? 10.978 -21.337 -24.595 1.00 90.12 78 ALA A CA 1
ATOM 537 C C . ALA A 1 78 ? 9.830 -21.563 -25.594 1.00 90.12 78 ALA A C 1
ATOM 539 O O . ALA A 1 78 ? 10.045 -21.580 -26.809 1.00 90.12 78 ALA A O 1
ATOM 540 N N . GLY A 1 79 ? 8.601 -21.670 -25.082 1.00 87.38 79 GLY A N 1
ATOM 541 C CA . GLY A 1 79 ? 7.405 -21.738 -25.918 1.00 87.38 79 GLY A CA 1
ATOM 542 C C . GLY A 1 79 ? 7.248 -20.509 -26.821 1.00 87.38 79 GLY A C 1
ATOM 543 O O . GLY A 1 79 ? 7.802 -19.437 -26.556 1.00 87.38 79 GLY A O 1
ATOM 544 N N . ALA A 1 80 ? 6.462 -20.658 -27.890 1.00 90.19 80 ALA A N 1
ATOM 545 C CA . ALA A 1 80 ? 6.175 -19.565 -28.811 1.00 90.19 80 ALA A CA 1
ATOM 546 C C . ALA A 1 80 ? 5.537 -18.367 -28.085 1.00 90.19 80 ALA A C 1
ATOM 548 O O . ALA A 1 80 ? 4.772 -18.515 -27.128 1.00 90.19 80 ALA A O 1
ATOM 549 N N . GLU A 1 81 ? 5.862 -17.162 -28.543 1.00 91.44 81 GLU A N 1
ATOM 550 C CA . GLU A 1 81 ? 5.271 -15.950 -27.988 1.00 91.44 81 GLU A CA 1
ATOM 551 C C . GLU A 1 81 ? 3.890 -15.705 -28.591 1.00 91.44 81 GLU A C 1
ATOM 553 O O . GLU A 1 81 ? 3.733 -15.725 -29.809 1.00 91.44 81 GLU A O 1
ATOM 558 N N . THR A 1 82 ? 2.915 -15.373 -27.750 1.00 87.75 82 THR A N 1
ATOM 559 C CA . THR A 1 82 ? 1.522 -15.160 -28.174 1.00 87.75 82 THR A CA 1
ATOM 560 C C . THR A 1 82 ? 1.137 -13.688 -28.356 1.00 87.75 82 THR A C 1
ATOM 562 O O . THR A 1 82 ? 0.117 -13.400 -28.970 1.00 87.75 82 THR A O 1
ATOM 565 N N . ARG A 1 83 ? 1.938 -12.739 -27.845 1.00 90.75 83 ARG A N 1
ATOM 566 C CA . ARG A 1 83 ? 1.578 -11.304 -27.745 1.00 90.75 83 ARG A CA 1
ATOM 567 C C . ARG A 1 83 ? 2.698 -10.363 -28.170 1.00 90.75 83 ARG A C 1
ATOM 569 O O . ARG A 1 83 ? 3.778 -10.552 -27.634 1.00 90.75 83 ARG A O 1
ATOM 576 N N . PRO A 1 84 ? 2.511 -9.358 -29.042 1.00 94.50 84 PRO A N 1
ATOM 577 C CA . PRO A 1 84 ? 3.608 -8.553 -29.599 1.00 94.50 84 PRO A CA 1
ATOM 578 C C . PRO A 1 84 ? 4.421 -7.765 -28.552 1.00 94.50 84 PRO A C 1
ATOM 580 O O . PRO A 1 84 ? 3.924 -7.432 -27.481 1.00 94.50 84 PRO A O 1
ATOM 583 N N . ALA A 1 85 ? 5.693 -7.471 -28.861 1.00 94.94 85 ALA A N 1
ATOM 584 C CA . ALA A 1 85 ? 6.605 -6.729 -27.976 1.00 94.94 85 ALA A CA 1
ATOM 585 C C . ALA A 1 85 ? 6.625 -5.221 -28.266 1.00 94.94 85 ALA A C 1
ATOM 587 O O . ALA A 1 85 ? 6.571 -4.820 -29.429 1.00 94.94 85 ALA A O 1
ATOM 588 N N . VAL A 1 86 ? 6.818 -4.395 -27.231 1.00 94.75 86 VAL A N 1
ATOM 589 C CA . VAL A 1 86 ? 6.962 -2.931 -27.369 1.00 94.75 86 VAL A CA 1
ATOM 590 C C . VAL A 1 86 ? 8.368 -2.541 -27.831 1.00 94.75 86 VAL A C 1
ATOM 592 O O . VAL A 1 86 ? 9.234 -2.243 -27.017 1.00 94.75 86 VAL A O 1
ATOM 595 N N . GLN A 1 87 ? 8.618 -2.531 -29.141 1.00 92.12 87 GLN A N 1
ATOM 596 C CA . GLN A 1 87 ? 9.957 -2.226 -29.673 1.00 92.12 87 GLN A CA 1
ATOM 597 C C . GLN A 1 87 ? 10.288 -0.728 -29.697 1.00 92.12 87 GLN A C 1
ATOM 599 O O . GLN A 1 87 ? 11.424 -0.350 -29.428 1.00 92.12 87 GLN A O 1
ATOM 604 N N . ALA A 1 88 ? 9.303 0.126 -29.992 1.00 92.50 88 ALA A N 1
ATOM 605 C CA . ALA A 1 88 ? 9.524 1.557 -30.215 1.00 92.50 88 ALA A CA 1
ATOM 606 C C . ALA A 1 88 ? 10.019 2.320 -28.973 1.00 92.50 88 ALA A C 1
ATOM 608 O O . ALA A 1 88 ? 10.611 3.378 -29.127 1.00 92.50 88 ALA A O 1
ATOM 609 N N . LEU A 1 89 ? 9.789 1.780 -27.769 1.00 94.69 89 LEU A N 1
ATOM 610 C CA . LEU A 1 89 ? 10.131 2.414 -26.489 1.00 94.69 89 LEU A CA 1
ATOM 611 C C . LEU A 1 89 ? 11.237 1.664 -25.729 1.00 94.69 89 LEU A C 1
ATOM 613 O O . LEU A 1 89 ? 11.347 1.771 -24.510 1.00 94.69 89 LEU A O 1
ATOM 617 N N . ALA A 1 90 ? 12.021 0.815 -26.403 1.00 94.75 90 ALA A N 1
ATOM 618 C CA . ALA A 1 90 ? 12.962 -0.075 -25.720 1.00 94.75 90 ALA A CA 1
ATOM 619 C C . ALA A 1 90 ? 14.048 0.680 -24.923 1.00 94.75 90 ALA A C 1
ATOM 621 O O . ALA A 1 90 ? 14.453 0.214 -23.855 1.00 94.75 90 ALA A O 1
ATOM 622 N N . GLY A 1 91 ? 14.513 1.831 -25.423 1.00 95.69 91 GLY A N 1
ATOM 623 C CA . GLY A 1 91 ? 15.518 2.656 -24.745 1.00 95.69 91 GLY A CA 1
ATOM 624 C C . GLY A 1 91 ? 14.953 3.370 -23.517 1.00 95.69 91 GLY A C 1
ATOM 625 O O . GLY A 1 91 ? 15.563 3.370 -22.450 1.00 95.69 91 GLY A O 1
ATOM 626 N N . GLU A 1 92 ? 13.748 3.909 -23.641 1.00 96.31 92 GLU A N 1
ATOM 627 C CA . GLU A 1 92 ? 13.034 4.621 -22.589 1.00 96.31 92 GLU A CA 1
ATOM 628 C C . GLU A 1 92 ? 12.593 3.664 -21.478 1.00 96.31 92 GLU A C 1
ATOM 630 O O . GLU A 1 92 ? 12.752 3.972 -20.299 1.00 96.31 92 GLU A O 1
ATOM 635 N N . LEU A 1 93 ? 12.113 2.469 -21.837 1.00 97.19 93 LEU A N 1
ATOM 636 C CA . LEU A 1 93 ? 11.777 1.412 -20.881 1.00 97.19 93 LEU A CA 1
ATOM 637 C C . LEU A 1 93 ? 13.018 0.903 -20.141 1.00 97.19 93 LEU A C 1
ATOM 639 O O . LEU A 1 93 ? 12.943 0.652 -18.939 1.00 97.19 93 LEU A O 1
ATOM 643 N N . ARG A 1 94 ? 14.167 0.785 -20.822 1.00 97.62 94 ARG A N 1
ATOM 644 C CA . ARG A 1 94 ? 15.446 0.486 -20.159 1.00 97.62 94 ARG A CA 1
ATOM 645 C C . ARG A 1 94 ? 15.775 1.548 -19.119 1.00 97.62 94 ARG A C 1
ATOM 647 O O . ARG A 1 94 ? 16.018 1.201 -17.967 1.00 97.62 94 ARG A O 1
ATOM 654 N N . TRP A 1 95 ? 15.756 2.820 -19.516 1.00 97.25 95 TRP A N 1
ATOM 655 C CA . TRP A 1 95 ? 16.026 3.929 -18.604 1.00 97.25 95 TRP A CA 1
ATOM 656 C C . TRP A 1 95 ? 15.066 3.921 -17.409 1.00 97.25 95 TRP A C 1
ATOM 658 O O . TRP A 1 95 ? 15.515 4.023 -16.270 1.00 97.25 95 TRP A O 1
ATOM 668 N N . ALA A 1 96 ? 13.766 3.722 -17.644 1.00 96.75 96 ALA A N 1
ATOM 669 C CA . ALA A 1 96 ? 12.768 3.680 -16.581 1.00 96.75 96 ALA A CA 1
ATOM 670 C C . ALA A 1 96 ? 13.043 2.551 -15.575 1.00 96.75 96 ALA A C 1
ATOM 672 O O . ALA A 1 96 ? 12.945 2.768 -14.370 1.00 96.75 96 ALA A O 1
ATOM 673 N N . LEU A 1 97 ? 13.434 1.368 -16.057 1.00 95.94 97 LEU A N 1
ATOM 674 C CA . LEU A 1 97 ? 13.774 0.216 -15.218 1.00 95.94 97 LEU A CA 1
ATOM 675 C C . LEU A 1 97 ? 15.133 0.346 -14.506 1.00 95.94 97 LEU A C 1
ATOM 677 O O . LEU A 1 97 ? 15.322 -0.281 -13.468 1.00 95.94 97 LEU A O 1
ATOM 681 N N . GLU A 1 98 ? 16.093 1.101 -15.046 1.00 95.25 98 GLU A N 1
ATOM 682 C CA . GLU A 1 98 ? 17.428 1.276 -14.445 1.00 95.25 98 GLU A CA 1
ATOM 683 C C . GLU A 1 98 ? 17.492 2.462 -13.475 1.00 95.25 98 GLU A C 1
ATOM 685 O O . GLU A 1 98 ? 18.119 2.357 -12.423 1.00 95.25 98 GLU A O 1
ATOM 690 N N . GLN A 1 99 ? 16.872 3.585 -13.843 1.00 93.75 99 GLN A N 1
ATOM 691 C CA . GLN A 1 99 ? 17.045 4.894 -13.197 1.00 93.75 99 GLN A CA 1
ATOM 692 C C . GLN A 1 99 ? 15.719 5.620 -12.923 1.00 93.75 99 GLN A C 1
ATOM 694 O O . GLN A 1 99 ? 15.709 6.657 -12.260 1.00 93.75 99 GLN A O 1
ATOM 699 N N . GLY A 1 100 ? 14.605 5.126 -13.468 1.00 93.19 100 GLY A N 1
ATOM 700 C CA . GLY A 1 100 ? 13.306 5.775 -13.337 1.00 93.19 100 GLY A CA 1
ATOM 701 C C . GLY A 1 100 ? 12.690 5.604 -11.944 1.00 93.19 100 GLY A C 1
ATOM 702 O O . GLY A 1 100 ? 12.993 4.627 -11.249 1.00 93.19 100 GLY A O 1
ATOM 703 N N . PRO A 1 101 ? 11.777 6.510 -11.544 1.00 93.62 101 PRO A N 1
ATOM 704 C CA . PRO A 1 101 ? 11.049 6.382 -10.286 1.00 93.62 101 PRO A CA 1
ATOM 705 C C . PRO A 1 101 ? 10.251 5.064 -10.211 1.00 93.62 101 PRO A C 1
ATOM 707 O O . PRO A 1 101 ? 9.665 4.655 -11.220 1.00 93.62 101 PRO A O 1
ATOM 710 N N . PRO A 1 102 ? 10.159 4.405 -9.042 1.00 92.00 102 PRO A N 1
ATOM 711 C CA . PRO A 1 102 ? 9.343 3.204 -8.848 1.00 92.00 102 PRO A CA 1
ATOM 712 C C . PRO A 1 102 ? 7.906 3.297 -9.385 1.00 92.00 102 PRO A C 1
ATOM 714 O O . PRO A 1 102 ? 7.418 2.337 -9.989 1.00 92.00 102 PRO A O 1
ATOM 717 N N . ARG A 1 103 ? 7.225 4.446 -9.232 1.00 92.75 103 ARG A N 1
ATOM 718 C CA . ARG A 1 103 ? 5.866 4.634 -9.778 1.00 92.75 103 ARG A CA 1
ATOM 719 C C . ARG A 1 103 ? 5.837 4.562 -11.302 1.00 92.75 103 ARG A C 1
ATOM 721 O O . ARG A 1 103 ? 4.918 3.958 -11.853 1.00 92.75 103 ARG A O 1
ATOM 728 N N . LEU A 1 104 ? 6.856 5.104 -11.972 1.00 95.38 104 LEU A N 1
ATOM 729 C CA . LEU A 1 104 ? 6.983 5.026 -13.426 1.00 95.38 104 LEU A CA 1
ATOM 730 C C . LEU A 1 104 ? 7.203 3.588 -13.888 1.00 95.38 104 LEU A C 1
ATOM 732 O O . LEU A 1 104 ? 6.581 3.165 -14.857 1.00 95.38 104 LEU A O 1
ATOM 736 N N . GLN A 1 105 ? 8.054 2.824 -13.196 1.00 95.44 105 GLN A N 1
ATOM 737 C CA . GLN A 1 105 ? 8.280 1.410 -13.518 1.00 95.44 105 GLN A CA 1
ATOM 738 C C . GLN A 1 105 ? 6.965 0.627 -13.465 1.00 95.44 105 GLN A C 1
ATOM 740 O O . GLN A 1 105 ? 6.628 -0.096 -14.403 1.00 95.44 105 GLN A O 1
ATOM 745 N N . HIS A 1 106 ? 6.192 0.822 -12.394 1.00 93.94 106 HIS A N 1
ATOM 746 C CA . HIS A 1 106 ? 4.886 0.192 -12.236 1.00 93.94 106 HIS A CA 1
ATOM 747 C C . HIS A 1 106 ? 3.899 0.628 -13.330 1.00 93.94 106 HIS A C 1
ATOM 749 O O . HIS A 1 106 ? 3.236 -0.220 -13.924 1.00 93.94 106 HIS A O 1
ATOM 755 N N . GLU A 1 107 ? 3.814 1.927 -13.639 1.00 94.06 107 GLU A N 1
ATOM 756 C CA . GLU A 1 107 ? 2.952 2.452 -14.706 1.00 94.06 107 GLU A CA 1
ATOM 757 C C . GLU A 1 107 ? 3.330 1.893 -16.084 1.00 94.06 107 GLU A C 1
ATOM 759 O O . GLU A 1 107 ? 2.444 1.441 -16.806 1.00 94.06 107 GLU A O 1
ATOM 764 N N . CYS A 1 108 ? 4.623 1.847 -16.429 1.00 95.56 108 CYS A N 1
ATOM 765 C CA . CYS A 1 108 ? 5.110 1.264 -17.683 1.00 95.56 108 CYS A CA 1
ATOM 766 C C . CYS A 1 108 ? 4.608 -0.172 -17.846 1.00 95.56 108 CYS A C 1
ATOM 768 O O . CYS A 1 108 ? 3.992 -0.511 -18.855 1.00 95.56 108 CYS A O 1
ATOM 770 N N . LEU A 1 109 ? 4.840 -1.012 -16.835 1.00 95.38 109 LEU A N 1
ATOM 771 C CA . LEU A 1 109 ? 4.456 -2.422 -16.872 1.00 95.38 109 LEU A CA 1
ATOM 772 C C . LEU A 1 109 ? 2.934 -2.591 -16.923 1.00 95.38 109 LEU A C 1
ATOM 774 O O . LEU A 1 109 ? 2.431 -3.391 -17.709 1.00 95.38 109 LEU A O 1
ATOM 778 N N . LEU A 1 110 ? 2.193 -1.791 -16.152 1.00 92.69 110 LEU A N 1
ATOM 779 C CA . LEU A 1 110 ? 0.733 -1.820 -16.142 1.00 92.69 110 LEU A CA 1
ATOM 780 C C . LEU A 1 110 ? 0.139 -1.426 -17.503 1.00 92.69 110 LEU A C 1
ATOM 782 O O . LEU A 1 110 ? -0.794 -2.078 -17.966 1.00 92.69 110 LEU A O 1
ATOM 786 N N . GLN A 1 111 ? 0.667 -0.389 -18.157 1.00 93.69 111 GLN A N 1
ATOM 787 C CA . GLN A 1 111 ? 0.198 0.045 -19.478 1.00 93.69 111 GLN A CA 1
ATOM 788 C C . GLN A 1 111 ? 0.537 -0.981 -20.563 1.00 93.69 111 GLN A C 1
ATOM 790 O O . GLN A 1 111 ? -0.317 -1.312 -21.381 1.00 93.69 111 GLN A O 1
ATOM 795 N N . ILE A 1 112 ? 1.740 -1.563 -20.528 1.00 95.25 112 ILE A N 1
ATOM 796 C CA . ILE A 1 112 ? 2.133 -2.655 -21.433 1.00 95.25 112 ILE A CA 1
ATOM 797 C C . ILE A 1 112 ? 1.201 -3.861 -21.258 1.00 95.25 112 ILE A C 1
ATOM 799 O O . ILE A 1 112 ? 0.718 -4.414 -22.246 1.00 95.25 112 ILE A O 1
ATOM 803 N N . ALA A 1 113 ? 0.907 -4.240 -20.011 1.00 92.69 113 ALA A N 1
ATOM 804 C CA . ALA A 1 113 ? -0.007 -5.332 -19.697 1.00 92.69 113 ALA A CA 1
ATOM 805 C C . ALA A 1 113 ? -1.434 -5.056 -20.201 1.00 92.69 113 ALA A C 1
ATOM 807 O O . ALA A 1 113 ? -2.025 -5.922 -20.842 1.00 92.69 113 ALA A O 1
ATOM 808 N N . ARG A 1 114 ? -1.965 -3.847 -19.963 1.00 91.62 114 ARG A N 1
ATOM 809 C CA . ARG A 1 114 ? -3.296 -3.408 -20.432 1.00 91.62 114 ARG A CA 1
ATOM 810 C C . ARG A 1 114 ? -3.413 -3.314 -21.949 1.00 91.62 114 ARG A C 1
ATOM 812 O O . ARG A 1 114 ? -4.503 -3.487 -22.475 1.00 91.62 114 ARG A O 1
ATOM 819 N N . ALA A 1 115 ? -2.308 -3.037 -22.633 1.00 92.81 115 ALA A N 1
ATOM 820 C CA . ALA A 1 115 ? -2.226 -3.061 -24.087 1.00 92.81 115 ALA A CA 1
ATOM 821 C C . ALA A 1 115 ? -2.098 -4.489 -24.651 1.00 92.81 115 ALA A C 1
ATOM 823 O O . ALA A 1 115 ? -2.084 -4.676 -25.869 1.00 92.81 115 ALA A O 1
ATOM 824 N N . GLY A 1 116 ? -1.984 -5.510 -23.791 1.00 93.00 116 GLY A N 1
ATOM 825 C CA . GLY A 1 116 ? -1.801 -6.897 -24.214 1.00 93.00 116 GLY A CA 1
ATOM 826 C C . GLY A 1 116 ? -0.427 -7.140 -24.839 1.00 93.00 116 GLY A C 1
ATOM 827 O O . GLY A 1 116 ? -0.262 -8.077 -25.618 1.00 93.00 116 GLY A O 1
ATOM 828 N N . LEU A 1 117 ? 0.560 -6.303 -24.513 1.00 95.44 117 LEU A N 1
ATOM 829 C CA . LEU A 1 117 ? 1.911 -6.344 -25.067 1.00 95.44 117 LEU A CA 1
ATOM 830 C C . LEU A 1 117 ? 2.886 -7.023 -24.092 1.00 95.44 117 LEU A C 1
ATOM 832 O O . LEU A 1 117 ? 2.605 -7.203 -22.905 1.00 95.44 117 LEU A O 1
ATOM 836 N N . ARG A 1 118 ? 4.058 -7.409 -24.604 1.00 95.81 118 ARG A N 1
ATOM 837 C CA . ARG A 1 118 ? 5.185 -7.939 -23.815 1.00 95.81 118 ARG A CA 1
ATOM 838 C C . ARG A 1 118 ? 6.380 -6.983 -23.831 1.00 95.81 118 ARG A C 1
ATOM 840 O O . ARG A 1 118 ? 6.540 -6.170 -24.748 1.00 95.81 118 ARG A O 1
ATOM 847 N N . LEU A 1 119 ? 7.259 -7.116 -22.844 1.00 97.06 119 LEU A N 1
ATOM 848 C CA . LEU A 1 119 ? 8.549 -6.431 -22.845 1.00 97.06 119 LEU A CA 1
ATOM 849 C C . LEU A 1 119 ? 9.447 -6.942 -23.991 1.00 97.06 119 LEU A C 1
ATOM 851 O O . LEU A 1 119 ? 9.413 -8.129 -24.335 1.00 97.06 119 LEU A O 1
ATOM 855 N N . PRO A 1 120 ? 10.297 -6.079 -24.576 1.00 95.94 120 PRO A N 1
ATOM 856 C CA . PRO A 1 120 ? 11.397 -6.516 -25.428 1.00 95.94 120 PRO A CA 1
ATOM 857 C C . PRO A 1 120 ? 12.313 -7.515 -24.719 1.00 95.94 120 PRO A C 1
ATOM 859 O O . PRO A 1 120 ? 12.674 -7.336 -23.557 1.00 95.94 120 PRO A O 1
ATOM 862 N N . GLN A 1 121 ? 12.761 -8.534 -25.453 1.00 95.00 121 GLN A N 1
ATOM 863 C CA . GLN A 1 121 ? 13.607 -9.607 -24.915 1.00 95.00 121 GLN A CA 1
ATOM 864 C C . GLN A 1 121 ? 14.880 -9.105 -24.209 1.00 95.00 121 GLN A C 1
ATOM 866 O O . GLN A 1 121 ? 15.175 -9.618 -23.130 1.00 95.00 121 GLN A O 1
ATOM 871 N N . PRO A 1 122 ? 15.604 -8.084 -24.722 1.00 95.81 122 PRO A N 1
ATOM 872 C CA . PRO A 1 122 ? 16.797 -7.568 -24.045 1.00 95.81 122 PRO A CA 1
ATOM 873 C C . PRO A 1 122 ? 16.527 -6.916 -22.680 1.00 95.81 122 PRO A C 1
ATOM 875 O O . PRO A 1 122 ? 17.478 -6.640 -21.949 1.00 95.81 122 PRO A O 1
ATOM 878 N N . LEU A 1 123 ? 15.262 -6.629 -22.343 1.00 97.75 123 LEU A N 1
ATOM 879 C CA . LEU A 1 123 ? 14.867 -6.038 -21.062 1.00 97.75 123 LEU A CA 1
ATOM 880 C C . LEU A 1 123 ? 14.431 -7.082 -20.030 1.00 97.75 123 LEU A C 1
ATOM 882 O O . LEU A 1 123 ? 14.333 -6.743 -18.855 1.00 97.75 123 LEU A O 1
ATOM 886 N N . LEU A 1 124 ? 14.199 -8.339 -20.428 1.00 96.88 124 LEU A N 1
ATOM 887 C CA . LEU A 1 124 ? 13.693 -9.374 -19.520 1.00 96.88 124 LEU A CA 1
ATOM 888 C C . LEU A 1 124 ? 14.599 -9.605 -18.297 1.00 96.88 124 LEU A C 1
ATOM 890 O O . LEU A 1 124 ? 14.057 -9.606 -17.193 1.00 96.88 124 LEU A O 1
ATOM 894 N N . PRO A 1 125 ? 15.941 -9.726 -18.417 1.00 97.25 125 PRO A N 1
ATOM 895 C CA . PRO A 1 125 ? 16.795 -9.910 -17.240 1.00 97.25 125 PRO A CA 1
ATOM 896 C C . PRO A 1 125 ? 16.719 -8.728 -16.268 1.00 97.25 125 PRO A C 1
ATOM 898 O O . PRO A 1 125 ? 16.632 -8.915 -15.058 1.00 97.25 125 PRO A O 1
ATOM 901 N N . LEU A 1 126 ? 16.707 -7.504 -16.806 1.00 97.31 126 LEU A N 1
ATOM 902 C CA . LEU A 1 126 ? 16.601 -6.276 -16.021 1.00 97.31 126 LEU A CA 1
ATOM 903 C C . LEU A 1 126 ? 15.251 -6.204 -15.295 1.00 97.31 126 LEU A C 1
ATOM 905 O O . LEU A 1 126 ? 15.210 -5.940 -14.099 1.00 97.31 126 LEU A O 1
ATOM 909 N N . ALA A 1 127 ? 14.152 -6.477 -15.996 1.00 97.12 127 ALA A N 1
ATOM 910 C CA . ALA A 1 127 ? 12.815 -6.443 -15.418 1.00 97.12 127 ALA A CA 1
ATOM 911 C C . ALA A 1 127 ? 12.625 -7.531 -14.345 1.00 97.12 127 ALA A C 1
ATOM 913 O O . ALA A 1 127 ? 12.081 -7.253 -13.275 1.00 97.12 127 ALA A O 1
ATOM 914 N N . LEU A 1 128 ? 13.139 -8.745 -14.587 1.00 96.38 128 LEU A N 1
ATOM 915 C CA . LEU A 1 128 ? 13.122 -9.834 -13.609 1.00 96.38 128 LEU A CA 1
ATOM 916 C C . LEU A 1 128 ? 13.938 -9.491 -12.353 1.00 96.38 128 LEU A C 1
ATOM 918 O O . LEU A 1 128 ? 13.518 -9.783 -11.231 1.00 96.38 128 LEU A O 1
ATOM 922 N N . GLU A 1 129 ? 15.066 -8.807 -12.515 1.00 96.50 129 GLU A N 1
ATOM 923 C CA . GLU A 1 129 ? 15.850 -8.310 -11.389 1.00 96.50 129 GLU A CA 1
ATOM 924 C C . GLU A 1 129 ? 15.111 -7.211 -10.603 1.00 96.50 129 GLU A C 1
ATOM 926 O O . GLU A 1 129 ? 15.148 -7.210 -9.371 1.00 96.50 129 GLU A O 1
ATOM 931 N N . GLN A 1 130 ? 14.361 -6.326 -11.271 1.00 94.94 130 GLN A N 1
ATOM 932 C CA . GLN A 1 130 ? 13.528 -5.338 -10.574 1.00 94.94 130 GLN A CA 1
ATOM 933 C C . GLN A 1 130 ? 12.395 -5.992 -9.773 1.00 94.94 130 GLN A C 1
ATOM 935 O O . GLN A 1 130 ? 12.193 -5.654 -8.606 1.00 94.94 130 GLN A O 1
ATOM 940 N N . GLY A 1 131 ? 11.700 -6.988 -10.331 1.00 91.81 131 GLY A N 1
ATOM 941 C CA . GLY A 1 131 ? 10.679 -7.731 -9.582 1.00 91.81 131 GLY A CA 1
ATOM 942 C C . GLY A 1 131 ? 11.256 -8.591 -8.446 1.00 91.81 131 GLY A C 1
ATOM 943 O O . GLY A 1 131 ? 10.567 -8.854 -7.456 1.00 91.81 131 GLY A O 1
ATOM 944 N N . ARG A 1 132 ? 12.539 -8.979 -8.517 1.00 90.56 132 ARG A N 1
ATOM 945 C CA . ARG A 1 132 ? 13.243 -9.609 -7.388 1.00 90.56 132 ARG A CA 1
ATOM 946 C C . ARG A 1 132 ? 13.392 -8.624 -6.229 1.00 90.56 132 ARG A C 1
ATOM 948 O O . ARG A 1 132 ? 13.108 -8.990 -5.091 1.00 90.56 132 ARG A O 1
ATOM 955 N N . ARG A 1 133 ? 13.795 -7.386 -6.530 1.00 90.44 133 ARG A N 1
ATOM 956 C CA . ARG A 1 133 ? 14.022 -6.304 -5.555 1.00 90.44 133 ARG A CA 1
ATOM 957 C C . ARG A 1 133 ? 12.732 -5.692 -5.009 1.00 90.44 133 ARG A C 1
ATOM 959 O O . ARG A 1 133 ? 12.732 -5.215 -3.880 1.00 90.44 133 ARG A O 1
ATOM 966 N N . SER A 1 134 ? 11.645 -5.713 -5.782 1.00 86.19 134 SER A N 1
ATOM 967 C CA . SER A 1 134 ? 10.373 -5.078 -5.423 1.00 86.19 134 SER A CA 1
ATOM 968 C C . SER A 1 134 ? 9.186 -6.028 -5.577 1.00 86.19 134 SER A C 1
ATOM 970 O O . SER A 1 134 ? 8.727 -6.315 -6.683 1.00 86.19 134 SER A O 1
ATOM 972 N N . LEU A 1 135 ? 8.635 -6.470 -4.440 1.00 83.56 135 LEU A N 1
ATOM 973 C CA . LEU A 1 135 ? 7.409 -7.279 -4.385 1.00 83.56 135 LEU A CA 1
ATOM 974 C C . LEU A 1 135 ? 6.215 -6.561 -5.028 1.00 83.56 135 LEU A C 1
ATOM 976 O O . LEU A 1 135 ? 5.445 -7.186 -5.754 1.00 83.56 135 LEU A O 1
ATOM 980 N N . ALA A 1 136 ? 6.097 -5.248 -4.804 1.00 83.31 136 ALA A N 1
ATOM 981 C CA . ALA A 1 136 ? 5.004 -4.427 -5.322 1.00 83.31 136 ALA A CA 1
ATOM 982 C C . ALA A 1 136 ? 4.974 -4.370 -6.860 1.00 83.31 136 ALA A C 1
ATOM 984 O O . ALA A 1 136 ? 3.915 -4.181 -7.449 1.00 83.31 136 ALA A O 1
ATOM 985 N N . LEU A 1 137 ? 6.118 -4.573 -7.523 1.00 88.50 137 LEU A N 1
ATOM 986 C CA . LEU A 1 137 ? 6.218 -4.525 -8.982 1.00 88.50 137 LEU A CA 1
ATOM 987 C C . LEU A 1 137 ? 5.738 -5.817 -9.658 1.00 88.50 137 LEU A C 1
ATOM 989 O O . LEU A 1 137 ? 5.335 -5.795 -10.820 1.00 88.50 137 LEU A O 1
ATOM 993 N N . ARG A 1 138 ? 5.771 -6.953 -8.946 1.00 89.31 138 ARG A N 1
ATOM 994 C CA . ARG A 1 138 ? 5.562 -8.290 -9.530 1.00 89.31 138 ARG A CA 1
ATOM 995 C C . ARG A 1 138 ? 4.207 -8.426 -10.216 1.00 89.31 138 ARG A C 1
ATOM 997 O O . ARG A 1 138 ? 4.149 -8.940 -11.327 1.00 89.31 138 ARG A O 1
ATOM 1004 N N . ALA A 1 139 ? 3.141 -7.919 -9.597 1.00 84.38 139 ALA A N 1
ATOM 1005 C CA . ALA A 1 139 ? 1.790 -8.006 -10.150 1.00 84.38 139 ALA A CA 1
ATOM 1006 C C . ALA A 1 139 ? 1.667 -7.309 -11.517 1.00 84.38 139 ALA A C 1
ATOM 1008 O O . ALA A 1 139 ? 1.032 -7.846 -12.421 1.00 84.38 139 ALA A O 1
ATOM 1009 N N . ALA A 1 140 ? 2.315 -6.153 -11.690 1.00 89.69 140 ALA A N 1
ATOM 1010 C CA . ALA A 1 140 ? 2.358 -5.449 -12.971 1.00 89.69 140 ALA A CA 1
ATOM 1011 C C . ALA A 1 140 ? 3.353 -6.089 -13.955 1.00 89.69 140 ALA A C 1
ATOM 1013 O O . ALA A 1 140 ? 3.119 -6.084 -15.160 1.00 89.69 140 ALA A O 1
ATOM 1014 N N . LEU A 1 141 ? 4.453 -6.661 -13.454 1.00 93.94 141 LEU A N 1
ATOM 1015 C CA . LEU A 1 141 ? 5.511 -7.266 -14.263 1.00 93.94 141 LEU A CA 1
ATOM 1016 C C . LEU A 1 141 ? 5.084 -8.570 -14.936 1.00 93.94 141 LEU A C 1
ATOM 1018 O O . LEU A 1 141 ? 5.313 -8.729 -16.134 1.00 93.94 141 LEU A O 1
ATOM 1022 N N . LEU A 1 142 ? 4.502 -9.506 -14.182 1.00 92.25 142 LEU A N 1
ATOM 1023 C CA . LEU A 1 142 ? 4.249 -10.878 -14.641 1.00 92.25 142 LEU A CA 1
ATOM 1024 C C . LEU A 1 142 ? 3.468 -10.938 -15.963 1.00 92.25 142 LEU A C 1
ATOM 1026 O O . LEU A 1 142 ? 3.916 -11.640 -16.876 1.00 92.25 142 LEU A O 1
ATOM 1030 N N . PRO A 1 143 ? 2.390 -10.149 -16.156 1.00 91.19 143 PRO A N 1
ATOM 1031 C CA . PRO A 1 143 ? 1.682 -10.125 -17.427 1.00 91.19 143 PRO A CA 1
ATOM 1032 C C . PRO A 1 143 ? 2.542 -9.647 -18.598 1.00 91.19 143 PRO A C 1
ATOM 1034 O O . PRO A 1 143 ? 2.205 -9.945 -19.731 1.00 91.19 143 PRO A O 1
ATOM 1037 N N . THR A 1 144 ? 3.654 -8.942 -18.396 1.00 95.19 144 THR A N 1
ATOM 1038 C CA . THR A 1 144 ? 4.481 -8.394 -19.490 1.00 95.19 144 THR A CA 1
ATOM 1039 C C . THR A 1 144 ? 5.627 -9.310 -19.935 1.00 95.19 144 THR A C 1
ATOM 1041 O O . THR A 1 144 ? 6.283 -9.022 -20.936 1.00 95.19 144 THR A O 1
ATOM 1044 N N . LEU A 1 145 ? 5.879 -10.417 -19.226 1.00 94.62 145 LEU A N 1
ATOM 1045 C CA . LEU A 1 145 ? 7.056 -11.270 -19.443 1.00 94.62 145 LEU A CA 1
ATOM 1046 C C . LEU A 1 145 ? 6.989 -12.120 -20.722 1.00 94.62 145 LEU A C 1
ATOM 1048 O O . LEU A 1 145 ? 8.020 -12.381 -21.345 1.00 94.62 145 LEU A O 1
ATOM 1052 N N . GLY A 1 146 ? 5.790 -12.560 -21.112 1.00 92.50 146 GLY A N 1
ATOM 1053 C CA . GLY A 1 146 ? 5.613 -13.520 -22.208 1.00 92.50 146 GLY A CA 1
ATOM 1054 C C . GLY A 1 146 ? 6.212 -14.901 -21.910 1.00 92.50 146 GLY A C 1
ATOM 1055 O O . GLY A 1 146 ? 6.720 -15.160 -20.816 1.00 92.50 146 GLY A O 1
ATOM 1056 N N . SER A 1 147 ? 6.167 -15.795 -22.899 1.00 92.50 147 SER A N 1
ATOM 1057 C CA . SER A 1 147 ? 6.606 -17.191 -22.741 1.00 92.50 147 SER A CA 1
ATOM 1058 C C . SER A 1 147 ? 8.092 -17.270 -22.386 1.00 92.50 147 SER A C 1
ATOM 1060 O O . SER A 1 147 ? 8.507 -18.072 -21.553 1.00 92.50 147 SER A O 1
ATOM 1062 N N . ARG A 1 148 ? 8.907 -16.389 -22.976 1.00 93.31 148 ARG A N 1
ATOM 1063 C CA . ARG A 1 148 ? 10.359 -16.379 -22.774 1.00 93.31 148 ARG A CA 1
ATOM 1064 C C . ARG A 1 148 ? 10.801 -15.751 -21.467 1.00 93.31 148 ARG A C 1
ATOM 1066 O O . ARG A 1 148 ? 11.809 -16.186 -20.926 1.00 93.31 148 ARG A O 1
ATOM 1073 N N . GLY A 1 149 ? 10.083 -14.752 -20.956 1.00 94.44 149 GLY A N 1
ATOM 1074 C CA . GLY A 1 149 ? 10.378 -14.191 -19.640 1.00 94.44 149 GLY A CA 1
ATOM 1075 C C . GLY A 1 149 ? 10.084 -15.191 -18.522 1.00 94.44 149 GLY A C 1
ATOM 1076 O O . GLY A 1 149 ? 10.910 -15.354 -17.630 1.00 94.44 149 GLY A O 1
ATOM 1077 N N . LEU A 1 150 ? 8.965 -15.919 -18.619 1.00 92.12 150 LEU A N 1
ATOM 1078 C CA . LEU A 1 150 ? 8.626 -17.003 -17.686 1.00 92.12 150 LEU A CA 1
ATOM 1079 C C . LEU A 1 150 ? 9.620 -18.166 -17.784 1.00 92.12 150 LEU A C 1
ATOM 1081 O O . LEU A 1 150 ? 10.107 -18.654 -16.766 1.00 92.12 150 LEU A O 1
ATOM 1085 N N . TRP A 1 151 ? 9.977 -18.564 -19.008 1.00 92.56 151 TRP A N 1
ATOM 1086 C CA . TRP A 1 151 ? 11.022 -19.557 -19.244 1.00 92.56 151 TRP A CA 1
ATOM 1087 C C . TRP A 1 151 ? 12.356 -19.131 -18.623 1.00 92.56 151 TRP A C 1
ATOM 1089 O O . TRP A 1 151 ? 12.954 -19.889 -17.871 1.00 92.56 151 TRP A O 1
ATOM 1099 N N . LEU A 1 152 ? 12.797 -17.894 -18.869 1.00 93.69 152 LEU A N 1
ATOM 1100 C CA . LEU A 1 152 ? 14.052 -17.368 -18.334 1.00 93.69 152 LEU A CA 1
ATOM 1101 C C . LEU A 1 152 ? 14.044 -17.334 -16.799 1.00 93.69 152 LEU A C 1
ATOM 1103 O O . LEU A 1 152 ? 15.059 -17.638 -16.177 1.00 93.69 152 LEU A O 1
ATOM 1107 N N . ALA A 1 153 ? 12.904 -16.998 -16.190 1.00 92.62 153 ALA A N 1
ATOM 1108 C CA . ALA A 1 153 ? 12.734 -17.019 -14.743 1.00 92.62 153 ALA A CA 1
ATOM 1109 C C . ALA A 1 153 ? 12.907 -18.425 -14.147 1.00 92.62 153 ALA A C 1
ATOM 1111 O O . ALA A 1 153 ? 13.512 -18.559 -13.088 1.00 92.62 153 ALA A O 1
ATOM 1112 N N . ALA A 1 154 ? 12.446 -19.475 -14.835 1.00 88.81 154 ALA A N 1
ATOM 1113 C CA . ALA A 1 154 ? 12.623 -20.860 -14.390 1.00 88.81 154 ALA A CA 1
ATOM 1114 C C . ALA A 1 154 ? 14.098 -21.309 -14.379 1.00 88.81 154 ALA A C 1
ATOM 1116 O O . ALA A 1 154 ? 14.468 -22.197 -13.614 1.00 88.81 154 ALA A O 1
ATOM 1117 N N . GLN A 1 155 ? 14.955 -20.658 -15.171 1.00 87.69 155 GLN A N 1
ATOM 1118 C CA . GLN A 1 155 ? 16.386 -20.964 -15.249 1.00 87.69 155 GLN A CA 1
ATOM 1119 C C . GLN A 1 155 ? 17.216 -20.325 -14.125 1.00 87.69 155 GLN A C 1
ATOM 1121 O O . GLN A 1 155 ? 18.405 -20.622 -14.011 1.00 87.69 155 GLN A O 1
ATOM 1126 N N . ASN A 1 156 ? 16.628 -19.437 -13.314 1.00 88.81 156 ASN A N 1
ATOM 1127 C CA . ASN A 1 156 ? 17.328 -18.728 -12.248 1.00 88.81 156 ASN A CA 1
ATOM 1128 C C . ASN A 1 156 ? 16.510 -18.741 -10.939 1.00 88.81 156 ASN A C 1
ATOM 1130 O O . ASN A 1 156 ? 15.468 -18.084 -10.872 1.00 88.81 156 ASN A O 1
ATOM 1134 N N . PRO A 1 157 ? 16.986 -19.406 -9.866 1.00 85.25 157 PRO A N 1
ATOM 1135 C CA . PRO A 1 157 ? 16.292 -19.461 -8.575 1.00 85.25 157 PRO A CA 1
ATOM 1136 C C . PRO A 1 157 ? 15.911 -18.090 -7.992 1.00 85.25 157 PRO A C 1
ATOM 1138 O O . PRO A 1 157 ? 14.856 -17.953 -7.363 1.00 85.25 157 PRO A O 1
ATOM 1141 N N . ASP A 1 158 ? 16.716 -17.059 -8.258 1.00 86.88 158 ASP A N 1
ATOM 1142 C CA . ASP A 1 158 ? 16.478 -15.685 -7.802 1.00 86.88 158 ASP A CA 1
ATOM 1143 C C . ASP A 1 158 ? 15.218 -15.051 -8.419 1.00 86.88 158 ASP A C 1
ATOM 1145 O O . ASP A 1 158 ? 14.660 -14.090 -7.882 1.00 86.88 158 ASP A O 1
ATOM 1149 N N . TRP A 1 159 ? 14.740 -15.594 -9.541 1.00 92.06 159 TRP A N 1
ATOM 1150 C CA . TRP A 1 159 ? 13.553 -15.137 -10.267 1.00 92.06 159 TRP A CA 1
ATOM 1151 C C . TRP A 1 159 ? 12.368 -16.088 -10.122 1.00 92.06 159 TRP A C 1
ATOM 1153 O O . TRP A 1 159 ? 11.367 -15.958 -10.824 1.00 92.06 159 TRP A O 1
ATOM 1163 N N . SER A 1 160 ? 12.432 -17.005 -9.159 1.00 82.69 160 SER A N 1
ATOM 1164 C CA . SER A 1 160 ? 11.393 -18.006 -8.920 1.00 82.69 160 SER A CA 1
ATOM 1165 C C . SER A 1 160 ? 10.000 -17.416 -8.646 1.00 82.69 160 SER A C 1
ATOM 1167 O O . SER A 1 160 ? 9.008 -18.122 -8.797 1.00 82.69 160 SER A O 1
ATOM 1169 N N . TYR A 1 161 ? 9.885 -16.130 -8.295 1.00 81.50 161 TYR A N 1
ATOM 1170 C CA . TYR A 1 161 ? 8.598 -15.424 -8.194 1.00 81.50 161 TYR A CA 1
ATOM 1171 C C . TYR A 1 161 ? 7.834 -15.323 -9.523 1.00 81.50 161 TYR A C 1
ATOM 1173 O O . TYR A 1 161 ? 6.623 -15.130 -9.514 1.00 81.50 161 TYR A O 1
ATOM 1181 N N . ALA A 1 162 ? 8.541 -15.424 -10.648 1.00 84.81 162 ALA A N 1
ATOM 1182 C CA . ALA A 1 162 ? 7.970 -15.440 -11.987 1.00 84.81 162 ALA A CA 1
ATOM 1183 C C . ALA A 1 162 ? 7.896 -16.848 -12.592 1.00 84.81 162 ALA A C 1
ATOM 1185 O O . ALA A 1 162 ? 7.206 -17.046 -13.588 1.00 84.81 162 ALA A O 1
ATOM 1186 N N . ALA A 1 163 ? 8.553 -17.836 -11.981 1.00 69.19 163 ALA A N 1
ATOM 1187 C CA . ALA A 1 163 ? 8.401 -19.236 -12.352 1.00 69.19 163 ALA A CA 1
ATOM 1188 C C . ALA A 1 163 ? 7.090 -19.791 -11.752 1.00 69.19 163 ALA A C 1
ATOM 1190 O O . ALA A 1 163 ? 6.880 -19.703 -10.544 1.00 69.19 163 ALA A O 1
ATOM 1191 N N . GLY A 1 164 ? 6.204 -20.345 -12.587 1.00 57.47 164 GLY A N 1
ATOM 1192 C CA . GLY A 1 164 ? 4.942 -20.968 -12.144 1.00 57.47 164 GLY A CA 1
ATOM 1193 C C . GLY A 1 164 ? 3.699 -20.068 -12.167 1.00 57.47 164 GLY A C 1
ATOM 1194 O O . GLY A 1 164 ? 2.688 -20.418 -11.575 1.00 57.47 164 GLY A O 1
ATOM 1195 N N . VAL A 1 165 ? 3.742 -18.911 -12.841 1.00 53.53 165 VAL A N 1
ATOM 1196 C CA . VAL A 1 165 ? 2.537 -18.105 -13.125 1.00 53.53 165 VAL A CA 1
ATOM 1197 C C . VAL A 1 165 ? 1.956 -18.550 -14.468 1.00 53.53 165 VAL A C 1
ATOM 1199 O O . VAL A 1 165 ? 2.074 -17.870 -15.486 1.00 53.53 165 VAL A O 1
ATOM 1202 N N . THR A 1 166 ? 1.382 -19.747 -14.486 1.00 45.94 166 THR A N 1
ATOM 1203 C CA . THR A 1 166 ? 0.605 -20.287 -15.606 1.00 45.94 166 THR A CA 1
ATOM 1204 C C . THR A 1 166 ? -0.869 -20.034 -15.319 1.00 45.94 166 THR A C 1
ATOM 1206 O O . THR A 1 166 ? -1.527 -20.814 -14.649 1.00 45.94 166 THR A O 1
ATOM 1209 N N . ALA A 1 167 ? -1.393 -18.910 -15.806 1.00 41.66 167 ALA A N 1
ATOM 1210 C CA . ALA A 1 167 ? -2.734 -18.423 -15.472 1.00 41.66 167 ALA A CA 1
ATOM 1211 C C . ALA A 1 167 ? -3.920 -19.265 -16.010 1.00 41.66 167 ALA A C 1
ATOM 1213 O O . ALA A 1 167 ? -5.050 -18.832 -15.843 1.00 41.66 167 ALA A O 1
ATOM 1214 N N . ASP A 1 168 ? -3.711 -20.446 -16.608 1.00 38.00 168 ASP A N 1
ATOM 1215 C CA . ASP A 1 168 ? -4.768 -21.172 -17.344 1.00 38.00 168 ASP A CA 1
ATOM 1216 C C . ASP A 1 168 ? -4.773 -22.709 -17.149 1.00 38.00 168 ASP A C 1
ATOM 1218 O O . ASP A 1 168 ? -5.118 -23.452 -18.072 1.00 38.00 168 ASP A O 1
ATOM 1222 N N . ARG A 1 169 ? -4.400 -23.249 -15.973 1.00 40.47 169 ARG A N 1
ATOM 1223 C CA . ARG A 1 169 ? -4.507 -24.707 -15.718 1.00 40.47 169 ARG A CA 1
ATOM 1224 C C . ARG A 1 169 ? -5.098 -25.062 -14.341 1.00 40.47 169 ARG A C 1
ATOM 1226 O O . ARG A 1 169 ? -4.427 -24.856 -13.339 1.00 40.47 169 ARG A O 1
ATOM 1233 N N . PRO A 1 170 ? -6.291 -25.691 -14.282 1.00 41.44 170 PRO A N 1
ATOM 1234 C CA . PRO A 1 170 ? -6.908 -26.164 -13.034 1.00 41.44 170 PRO A CA 1
ATOM 1235 C C . PRO A 1 170 ? -6.075 -27.193 -12.248 1.00 41.44 170 PRO A C 1
ATOM 1237 O O . PRO A 1 170 ? -6.153 -27.228 -11.027 1.00 41.44 170 PRO A O 1
ATOM 1240 N N . ASP A 1 171 ? -5.244 -28.001 -12.917 1.00 47.12 171 ASP A N 1
ATOM 1241 C CA . ASP A 1 171 ? -4.354 -28.974 -12.251 1.00 47.12 171 ASP A CA 1
ATOM 1242 C C . ASP A 1 171 ? -3.163 -28.316 -11.520 1.00 47.12 171 ASP A C 1
ATOM 1244 O O . ASP A 1 171 ? -2.460 -28.972 -10.750 1.00 47.12 171 ASP A O 1
ATOM 1248 N N . ASP A 1 172 ? -2.920 -27.022 -11.751 1.00 61.34 172 ASP A N 1
ATOM 1249 C CA . ASP A 1 172 ? -1.843 -26.250 -11.119 1.00 61.34 172 ASP A CA 1
ATOM 1250 C C . ASP A 1 172 ? -2.272 -25.684 -9.751 1.00 61.34 172 ASP A C 1
ATOM 1252 O O . ASP A 1 172 ? -1.438 -25.459 -8.878 1.00 61.34 172 ASP A O 1
ATOM 1256 N N . ASP A 1 173 ? -3.578 -25.516 -9.525 1.00 65.25 173 ASP A N 1
ATOM 1257 C CA . ASP A 1 173 ? -4.157 -24.899 -8.325 1.00 65.25 173 ASP A CA 1
ATOM 1258 C C . ASP A 1 173 ? -3.903 -25.727 -7.050 1.00 65.25 173 ASP A C 1
ATOM 1260 O O . ASP A 1 173 ? -3.509 -25.185 -6.013 1.00 65.25 173 ASP A O 1
ATOM 1264 N N . GLU A 1 174 ? -4.066 -27.055 -7.124 1.00 69.50 174 GLU A N 1
ATOM 1265 C CA . GLU A 1 174 ? -3.809 -27.949 -5.984 1.00 69.50 174 GLU A CA 1
ATOM 1266 C C . GLU A 1 174 ? -2.316 -27.976 -5.631 1.00 69.50 174 GLU A C 1
ATOM 1268 O O . GLU A 1 174 ? -1.962 -27.869 -4.457 1.00 69.50 174 GLU A O 1
ATOM 1273 N N . ARG A 1 175 ? -1.442 -28.011 -6.646 1.00 65.69 175 ARG A N 1
ATOM 1274 C CA . ARG A 1 175 ? 0.017 -27.914 -6.479 1.00 65.69 175 ARG A CA 1
ATOM 1275 C C . ARG A 1 175 ? 0.446 -26.562 -5.919 1.00 65.69 175 ARG A C 1
ATOM 1277 O O . ARG A 1 175 ? 1.280 -26.509 -5.019 1.00 65.69 175 ARG A O 1
ATOM 1284 N N . CYS A 1 176 ? -0.151 -25.469 -6.392 1.00 68.50 176 CYS A N 1
ATOM 1285 C CA . CYS A 1 176 ? 0.095 -24.124 -5.873 1.00 68.50 176 CYS A CA 1
ATOM 1286 C C . CYS A 1 176 ? -0.283 -23.999 -4.392 1.00 68.50 176 CYS A C 1
ATOM 1288 O O . CYS A 1 176 ? 0.338 -23.222 -3.666 1.00 68.50 176 CYS A O 1
ATOM 1290 N N . TRP A 1 177 ? -1.272 -24.762 -3.921 1.00 81.19 177 TRP A N 1
ATOM 1291 C CA . TRP A 1 177 ? -1.601 -24.817 -2.502 1.00 81.19 177 TRP A CA 1
ATOM 1292 C C . TRP A 1 177 ? -0.671 -25.731 -1.693 1.00 81.19 177 TRP A C 1
ATOM 1294 O O . TRP A 1 177 ? -0.243 -25.335 -0.605 1.00 81.19 177 TRP A O 1
ATOM 1304 N N . SER A 1 178 ? -0.389 -26.942 -2.188 1.00 71.62 178 SER A N 1
ATOM 1305 C CA . SER A 1 178 ? 0.343 -27.978 -1.446 1.00 71.62 178 SER A CA 1
ATOM 1306 C C . SER A 1 178 ? 1.859 -27.775 -1.436 1.00 71.62 178 SER A C 1
ATOM 1308 O O . SER A 1 178 ? 2.505 -28.021 -0.423 1.00 71.62 178 SER A O 1
ATOM 1310 N N . GLU A 1 179 ? 2.424 -27.325 -2.554 1.00 71.31 179 GLU A N 1
ATOM 1311 C CA . GLU A 1 179 ? 3.870 -27.206 -2.795 1.00 71.31 179 GLU A CA 1
ATOM 1312 C C . GLU A 1 179 ? 4.301 -25.752 -3.054 1.00 71.31 179 GLU A C 1
ATOM 1314 O O . GLU A 1 179 ? 5.495 -25.448 -3.115 1.00 71.31 179 GLU A O 1
ATOM 1319 N N . GLY A 1 180 ? 3.338 -24.839 -3.213 1.00 67.81 180 GLY A N 1
ATOM 1320 C CA . GLY A 1 180 ? 3.605 -23.443 -3.532 1.00 67.81 180 GLY A CA 1
ATOM 1321 C C . GLY A 1 180 ? 4.168 -22.634 -2.365 1.00 67.81 180 GLY A C 1
ATOM 1322 O O . GLY A 1 180 ? 3.945 -22.907 -1.183 1.00 67.81 180 GLY A O 1
ATOM 1323 N N . ARG A 1 181 ? 4.882 -21.562 -2.709 1.00 78.94 181 ARG A N 1
ATOM 1324 C CA . ARG A 1 181 ? 5.336 -20.552 -1.746 1.00 78.94 181 ARG A CA 1
ATOM 1325 C C . ARG A 1 181 ? 4.156 -19.741 -1.199 1.00 78.94 181 ARG A C 1
ATOM 1327 O O . ARG A 1 181 ? 3.064 -19.734 -1.764 1.00 78.94 181 ARG A O 1
ATOM 1334 N N . LEU A 1 182 ? 4.391 -18.990 -0.122 1.00 81.62 182 LEU A N 1
ATOM 1335 C CA . LEU A 1 182 ? 3.364 -18.180 0.546 1.00 81.62 182 LEU A CA 1
ATOM 1336 C C . LEU A 1 182 ? 2.601 -17.234 -0.400 1.00 81.62 182 LEU A C 1
ATOM 1338 O O . LEU A 1 182 ? 1.383 -17.127 -0.298 1.00 81.62 182 LEU A O 1
ATOM 1342 N N . ASP A 1 183 ? 3.288 -16.586 -1.344 1.00 74.44 183 ASP A N 1
ATOM 1343 C CA . ASP A 1 183 ? 2.672 -15.686 -2.325 1.00 74.44 183 ASP A CA 1
ATOM 1344 C C . ASP A 1 183 ? 1.695 -16.416 -3.261 1.00 74.44 183 ASP A C 1
ATOM 1346 O O . ASP A 1 183 ? 0.601 -15.915 -3.531 1.00 74.44 183 ASP A O 1
ATOM 1350 N N . GLN A 1 184 ? 2.054 -17.626 -3.693 1.00 74.81 184 GLN A N 1
ATOM 1351 C CA . GLN A 1 184 ? 1.209 -18.485 -4.529 1.00 74.81 184 GLN A CA 1
ATOM 1352 C C . GLN A 1 184 ? 0.008 -19.016 -3.741 1.00 74.81 184 GLN A C 1
ATOM 1354 O O . GLN A 1 184 ? -1.130 -18.901 -4.197 1.00 74.81 184 GLN A O 1
ATOM 1359 N N . ARG A 1 185 ? 0.240 -19.503 -2.516 1.00 88.00 185 ARG A N 1
ATOM 1360 C CA . ARG A 1 185 ? -0.821 -19.973 -1.612 1.00 88.00 185 ARG A CA 1
ATOM 1361 C C . ARG A 1 185 ? -1.818 -18.863 -1.287 1.00 88.00 185 ARG A C 1
ATOM 1363 O O . ARG A 1 185 ? -3.021 -19.111 -1.257 1.00 88.00 185 ARG A O 1
ATOM 1370 N N . LEU A 1 186 ? -1.342 -17.631 -1.094 1.00 87.50 186 LEU A N 1
ATOM 1371 C CA . LEU A 1 186 ? -2.190 -16.467 -0.851 1.00 87.50 186 LEU A CA 1
ATOM 1372 C C . LEU A 1 186 ? -3.023 -16.099 -2.085 1.00 87.50 186 LEU A C 1
ATOM 1374 O O . LEU A 1 186 ? -4.217 -15.836 -1.949 1.00 87.50 186 LEU A O 1
ATOM 1378 N N . ALA A 1 187 ? -2.426 -16.087 -3.281 1.00 81.25 187 ALA A N 1
ATOM 1379 C CA . ALA A 1 187 ? -3.151 -15.826 -4.525 1.00 81.25 187 ALA A CA 1
ATOM 1380 C C . ALA A 1 187 ? -4.250 -16.874 -4.768 1.00 81.25 187 ALA A C 1
ATOM 1382 O O . ALA A 1 187 ? -5.401 -16.506 -5.022 1.00 81.25 187 ALA A O 1
ATOM 1383 N N . PHE A 1 188 ? -3.918 -18.156 -4.589 1.00 86.81 188 PHE A N 1
ATOM 1384 C CA . PHE A 1 188 ? -4.872 -19.260 -4.648 1.00 86.81 188 PHE A CA 1
ATOM 1385 C C . PHE A 1 188 ? -6.009 -19.077 -3.633 1.00 86.81 188 PHE A C 1
ATOM 1387 O O . PHE A 1 188 ? -7.179 -19.060 -4.015 1.00 86.81 188 PHE A O 1
ATOM 1394 N N . LEU A 1 189 ? -5.686 -18.861 -2.352 1.00 92.50 189 LEU A N 1
ATOM 1395 C CA . LEU A 1 189 ? -6.685 -18.743 -1.287 1.00 92.50 189 LEU A CA 1
ATOM 1396 C C . LEU A 1 189 ? -7.617 -17.544 -1.498 1.00 92.50 189 LEU A C 1
ATOM 1398 O O . LEU A 1 189 ? -8.816 -17.656 -1.253 1.00 92.50 189 LEU A O 1
ATOM 1402 N N . ARG A 1 190 ? -7.102 -16.411 -1.993 1.00 92.00 190 ARG A N 1
ATOM 1403 C CA . ARG A 1 190 ? -7.923 -15.245 -2.358 1.00 92.00 190 ARG A CA 1
ATOM 1404 C C . ARG A 1 190 ? -8.884 -15.563 -3.503 1.00 92.00 190 ARG A C 1
ATOM 1406 O O . ARG A 1 190 ? -10.058 -15.209 -3.417 1.00 92.00 190 ARG A O 1
ATOM 1413 N N . GLY A 1 191 ? -8.401 -16.243 -4.545 1.00 88.88 191 GLY A N 1
ATOM 1414 C CA . GLY A 1 191 ? -9.230 -16.694 -5.664 1.00 88.88 191 GLY A CA 1
ATOM 1415 C C . GLY A 1 191 ? -10.311 -17.681 -5.225 1.00 88.88 191 GLY A C 1
ATOM 1416 O O . GLY A 1 191 ? -11.465 -17.544 -5.626 1.00 88.88 191 GLY A O 1
ATOM 1417 N N . LEU A 1 192 ? -9.961 -18.627 -4.349 1.00 92.31 192 LEU A N 1
ATOM 1418 C CA . LEU A 1 192 ? -10.903 -19.579 -3.771 1.00 92.31 192 LEU A CA 1
ATOM 1419 C C . LEU A 1 192 ? -11.947 -18.867 -2.908 1.00 92.31 192 LEU A C 1
ATOM 1421 O O . LEU A 1 192 ? -13.130 -19.050 -3.150 1.00 92.31 192 LEU A O 1
ATOM 1425 N N . ARG A 1 193 ? -11.542 -17.985 -1.986 1.00 95.94 193 ARG A N 1
ATOM 1426 C CA . ARG A 1 193 ? -12.466 -17.203 -1.144 1.00 95.94 193 ARG A CA 1
ATOM 1427 C C . ARG A 1 193 ? -13.442 -16.348 -1.951 1.00 95.94 193 ARG A C 1
ATOM 1429 O O . ARG A 1 193 ? -14.579 -16.186 -1.527 1.00 95.94 193 ARG A O 1
ATOM 1436 N N . ALA A 1 194 ? -13.021 -15.810 -3.095 1.00 94.38 194 ALA A N 1
ATOM 1437 C CA . ALA A 1 194 ? -13.898 -15.031 -3.969 1.00 94.38 194 ALA A CA 1
ATOM 1438 C C . ALA A 1 194 ? -14.986 -15.883 -4.653 1.00 94.38 194 ALA A C 1
ATOM 1440 O O . ALA A 1 194 ? -16.046 -15.355 -4.979 1.00 94.38 194 ALA A O 1
ATOM 1441 N N . ARG A 1 195 ? -14.728 -17.178 -4.883 1.00 94.19 195 ARG A N 1
ATOM 1442 C CA . ARG A 1 195 ? -15.648 -18.108 -5.563 1.00 94.19 195 ARG A CA 1
ATOM 1443 C C . ARG A 1 195 ? -16.472 -18.950 -4.586 1.00 94.19 195 ARG A C 1
ATOM 1445 O O . ARG A 1 195 ? -17.666 -19.123 -4.788 1.00 94.19 195 ARG A O 1
ATOM 1452 N N . ASP A 1 196 ? -15.824 -19.457 -3.544 1.00 95.94 196 ASP A N 1
ATOM 1453 C CA . ASP A 1 196 ? -16.383 -20.298 -2.489 1.00 95.94 196 ASP A CA 1
ATOM 1454 C C . ASP A 1 196 ? -15.712 -19.955 -1.137 1.00 95.94 196 ASP A C 1
ATOM 1456 O O . ASP A 1 196 ? -14.650 -20.494 -0.781 1.00 95.94 196 ASP A O 1
ATOM 1460 N N . PRO A 1 197 ? -16.317 -19.037 -0.357 1.00 97.06 197 PRO A N 1
ATOM 1461 C CA . PRO A 1 197 ? -15.824 -18.671 0.965 1.00 97.06 197 PRO A CA 1
ATOM 1462 C C . PRO A 1 197 ? -15.690 -19.870 1.917 1.00 97.06 197 PRO A C 1
ATOM 1464 O O . PRO A 1 197 ? -14.729 -19.930 2.692 1.00 97.06 197 PRO A O 1
ATOM 1467 N N . ALA A 1 198 ? -16.619 -20.831 1.862 1.00 97.25 198 ALA A N 1
ATOM 1468 C CA . ALA A 1 198 ? -16.644 -21.972 2.770 1.00 97.25 198 ALA A CA 1
ATOM 1469 C C . ALA A 1 198 ? -15.475 -22.925 2.499 1.00 97.25 198 ALA A C 1
ATOM 1471 O O . ALA A 1 198 ? -14.753 -23.281 3.436 1.00 97.25 198 ALA A O 1
ATOM 1472 N N . ALA A 1 199 ? -15.227 -23.257 1.229 1.00 95.62 199 ALA A N 1
ATOM 1473 C CA . ALA A 1 199 ? -14.073 -24.060 0.832 1.00 95.62 199 ALA A CA 1
ATOM 1474 C C . ALA A 1 199 ? -12.752 -23.381 1.219 1.00 95.62 199 ALA A C 1
ATOM 1476 O O . ALA A 1 199 ? -11.863 -24.029 1.772 1.00 95.62 199 ALA A O 1
ATOM 1477 N N . GLY A 1 200 ? -12.634 -22.063 1.011 1.00 95.44 200 GLY A N 1
ATOM 1478 C CA . GLY A 1 200 ? -11.452 -21.301 1.4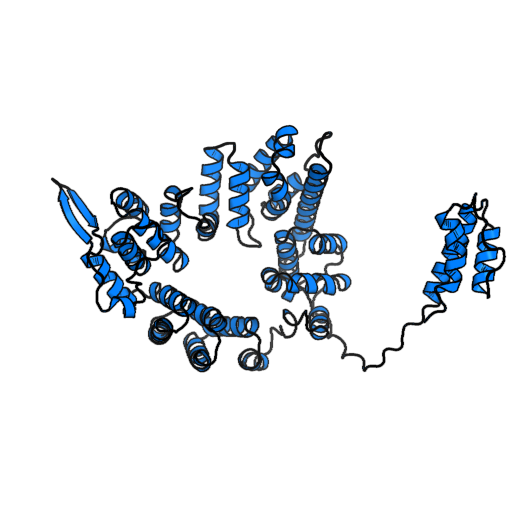26 1.00 95.44 200 GLY A CA 1
ATOM 1479 C C . GLY A 1 200 ? -11.201 -21.350 2.939 1.00 95.44 200 GLY A C 1
ATOM 1480 O O . GLY A 1 200 ? -10.064 -21.540 3.372 1.00 95.44 200 GLY A O 1
ATOM 1481 N N . ARG A 1 201 ? -12.258 -21.233 3.754 1.00 97.75 201 ARG A N 1
ATOM 1482 C CA . ARG A 1 201 ? -12.160 -21.339 5.219 1.00 97.75 201 ARG A CA 1
ATOM 1483 C C . ARG A 1 201 ? -11.709 -22.731 5.659 1.00 97.75 201 ARG A C 1
ATOM 1485 O O . ARG A 1 201 ? -10.822 -22.830 6.504 1.00 97.75 201 ARG A O 1
ATOM 1492 N N . GLU A 1 202 ? -12.301 -23.790 5.110 1.00 96.69 202 GLU A N 1
ATOM 1493 C CA . GLU A 1 202 ? -11.958 -25.167 5.494 1.00 96.69 202 GLU A CA 1
ATOM 1494 C C . GLU A 1 202 ? -10.525 -25.524 5.087 1.00 96.69 202 GLU A C 1
ATOM 1496 O O . GLU A 1 202 ? -9.759 -26.078 5.875 1.00 96.69 202 GLU A O 1
ATOM 1501 N N . ARG A 1 203 ? -10.116 -25.095 3.890 1.00 94.31 203 ARG A N 1
ATOM 1502 C CA . ARG A 1 203 ? -8.746 -25.253 3.399 1.00 94.31 203 ARG A CA 1
ATOM 1503 C C . ARG A 1 203 ? -7.725 -24.600 4.331 1.00 94.31 203 ARG A C 1
ATOM 1505 O O . ARG A 1 203 ? -6.702 -25.204 4.646 1.00 94.31 203 ARG A O 1
ATOM 1512 N N . LEU A 1 204 ? -8.011 -23.380 4.788 1.00 95.31 204 LEU A N 1
ATOM 1513 C CA . LEU A 1 204 ? -7.168 -22.675 5.749 1.00 95.31 204 LEU A CA 1
ATOM 1514 C C . LEU A 1 204 ? -7.141 -23.399 7.104 1.00 95.31 204 LEU A C 1
ATOM 1516 O O . LEU A 1 204 ? -6.064 -23.629 7.653 1.00 95.31 204 LEU A O 1
ATOM 1520 N N . ARG A 1 205 ? -8.308 -23.795 7.626 1.00 95.94 205 ARG A N 1
ATOM 1521 C CA . ARG A 1 205 ? -8.434 -24.527 8.896 1.00 95.94 205 ARG A CA 1
ATOM 1522 C C . ARG A 1 205 ? -7.539 -25.765 8.936 1.00 95.94 205 ARG A C 1
ATOM 1524 O O . ARG A 1 205 ? -6.862 -25.971 9.939 1.00 95.94 205 ARG A O 1
ATOM 1531 N N . GLY A 1 206 ? -7.489 -26.527 7.843 1.00 93.38 206 GLY A N 1
ATOM 1532 C CA . GLY A 1 206 ? -6.705 -27.760 7.748 1.00 93.38 206 GLY A CA 1
ATOM 1533 C C . GLY A 1 206 ? -5.186 -27.590 7.866 1.00 93.38 206 GLY A C 1
ATOM 1534 O O . GLY A 1 206 ? -4.509 -28.566 8.158 1.00 93.38 206 GLY A O 1
ATOM 1535 N N . VAL A 1 207 ? -4.641 -26.382 7.668 1.00 91.88 207 VAL A N 1
ATOM 1536 C CA . VAL A 1 207 ? -3.181 -26.147 7.676 1.00 91.88 207 VAL A CA 1
ATOM 1537 C C . VAL A 1 207 ? -2.702 -25.243 8.810 1.00 91.88 207 VAL A C 1
ATOM 1539 O O . VAL A 1 207 ? -1.514 -25.217 9.109 1.00 91.88 207 VAL A O 1
ATOM 1542 N N . LEU A 1 208 ? -3.592 -24.479 9.454 1.00 92.00 208 LEU A N 1
ATOM 1543 C CA . LEU A 1 208 ? -3.212 -23.409 10.390 1.00 92.00 208 LEU A CA 1
ATOM 1544 C C . LEU A 1 208 ? -2.321 -23.863 11.554 1.00 92.00 208 LEU A C 1
ATOM 1546 O O . LEU A 1 208 ? -1.499 -23.071 12.010 1.00 92.00 208 LEU A O 1
ATOM 1550 N N . ALA A 1 209 ? -2.480 -25.093 12.046 1.00 90.56 209 ALA A N 1
ATOM 1551 C CA . ALA A 1 209 ? -1.710 -25.601 13.183 1.00 90.56 209 ALA A CA 1
ATOM 1552 C C . ALA A 1 209 ? -0.204 -25.716 12.881 1.00 90.56 209 ALA A C 1
ATOM 1554 O O . ALA A 1 209 ? 0.618 -25.457 13.763 1.00 90.56 209 ALA A O 1
ATOM 1555 N N . ASP A 1 210 ? 0.143 -26.026 11.631 1.00 91.25 210 ASP A N 1
ATOM 1556 C CA . ASP A 1 210 ? 1.513 -26.330 11.206 1.00 91.25 210 ASP A CA 1
ATOM 1557 C C . ASP A 1 210 ? 2.269 -25.097 10.694 1.00 91.25 210 ASP A C 1
ATOM 1559 O O . ASP A 1 210 ? 3.483 -25.127 10.488 1.00 91.25 210 ASP A O 1
ATOM 1563 N N . LEU A 1 211 ? 1.563 -23.981 10.498 1.00 93.44 211 LEU A N 1
ATOM 1564 C CA . LEU A 1 211 ? 2.129 -22.781 9.897 1.00 93.44 211 LEU A CA 1
ATOM 1565 C C . LEU A 1 211 ? 2.856 -21.881 10.912 1.00 93.44 211 LEU A C 1
ATOM 1567 O O . LEU A 1 211 ? 2.399 -21.688 12.048 1.00 93.44 211 LEU A O 1
ATOM 1571 N N . PRO A 1 212 ? 3.956 -21.221 10.501 1.00 95.19 212 PRO A N 1
ATOM 1572 C CA . PRO A 1 212 ? 4.586 -20.186 11.309 1.00 95.19 212 PRO A CA 1
ATOM 1573 C C . PRO A 1 212 ? 3.667 -18.963 11.455 1.00 95.19 212 PRO A C 1
ATOM 1575 O O . PRO A 1 212 ? 2.760 -18.725 10.658 1.00 95.19 212 PRO A O 1
ATOM 1578 N N . ALA A 1 213 ? 3.912 -18.139 12.479 1.00 96.25 213 ALA A N 1
ATOM 1579 C CA . ALA A 1 213 ? 3.065 -16.987 12.807 1.00 96.25 213 ALA A CA 1
ATOM 1580 C C . ALA A 1 213 ? 2.814 -16.046 11.617 1.00 96.25 213 ALA A C 1
ATOM 1582 O O . ALA A 1 213 ? 1.667 -15.687 11.369 1.00 96.25 213 ALA A O 1
ATOM 1583 N N . LYS A 1 214 ? 3.860 -15.717 10.848 1.00 95.00 214 LYS A N 1
ATOM 1584 C CA . LYS A 1 214 ? 3.759 -14.841 9.674 1.00 95.00 214 LYS A CA 1
ATOM 1585 C C . LYS A 1 214 ? 2.783 -15.381 8.623 1.00 95.00 214 LYS A C 1
ATOM 1587 O O . LYS A 1 214 ? 1.911 -14.649 8.169 1.00 95.00 214 LYS A O 1
ATOM 1592 N N . GLU A 1 215 ? 2.885 -16.663 8.280 1.00 94.81 215 GLU A N 1
ATOM 1593 C CA . GLU A 1 215 ? 1.997 -17.285 7.289 1.00 94.81 215 GLU A CA 1
ATOM 1594 C C . GLU A 1 215 ? 0.549 -17.346 7.775 1.00 94.81 215 GLU A C 1
ATOM 1596 O O . GLU A 1 215 ? -0.368 -17.113 6.993 1.00 94.81 215 GLU A O 1
ATOM 1601 N N . ARG A 1 216 ? 0.326 -17.585 9.073 1.00 97.31 216 ARG A N 1
ATOM 1602 C CA . ARG A 1 216 ? -1.024 -17.567 9.660 1.00 97.31 216 ARG A CA 1
ATOM 1603 C C . ARG A 1 216 ? -1.661 -16.182 9.599 1.00 97.31 216 ARG A C 1
ATOM 1605 O O . ARG A 1 216 ? -2.857 -16.092 9.349 1.00 97.31 216 ARG A O 1
ATOM 1612 N N . VAL A 1 217 ? -0.880 -15.115 9.786 1.00 97.50 217 VAL A N 1
ATOM 1613 C CA . VAL A 1 217 ? -1.361 -13.736 9.600 1.00 97.50 217 VAL A CA 1
ATOM 1614 C C . VAL A 1 217 ? -1.728 -13.488 8.137 1.00 97.50 217 VAL A C 1
ATOM 1616 O O . VAL A 1 217 ? -2.839 -13.043 7.862 1.00 97.50 217 VAL A O 1
ATOM 1619 N N . GLU A 1 218 ? -0.827 -13.793 7.199 1.00 94.56 218 GLU A N 1
ATOM 1620 C CA . GLU A 1 218 ? -1.041 -13.501 5.774 1.00 94.56 218 GLU A CA 1
ATOM 1621 C C . GLU A 1 218 ? -2.198 -14.315 5.173 1.00 94.56 218 GLU A C 1
ATOM 1623 O O . GLU A 1 218 ? -3.081 -13.747 4.528 1.00 94.56 218 GLU A O 1
ATOM 1628 N N . LEU A 1 219 ? -2.242 -15.627 5.425 1.00 96.12 219 LEU A N 1
ATOM 1629 C CA . LEU A 1 219 ? -3.310 -16.501 4.933 1.00 96.12 219 LEU A CA 1
ATOM 1630 C C . LEU A 1 219 ? -4.621 -16.295 5.702 1.00 96.12 219 LEU A C 1
ATOM 1632 O O . LEU A 1 219 ? -5.684 -16.267 5.087 1.00 96.12 219 LEU A O 1
ATOM 1636 N N . GLY A 1 220 ? -4.566 -16.086 7.022 1.00 97.25 220 GLY A N 1
ATOM 1637 C CA . GLY A 1 220 ? -5.740 -15.752 7.835 1.00 97.25 220 GLY A CA 1
ATOM 1638 C C . GLY A 1 220 ? -6.404 -14.450 7.396 1.00 97.25 220 GLY A C 1
ATOM 1639 O O . GLY A 1 220 ? -7.627 -14.388 7.279 1.00 97.25 220 GLY A O 1
ATOM 1640 N N . GLY A 1 221 ? -5.603 -13.448 7.027 1.00 96.31 221 GLY A N 1
ATOM 1641 C CA . GLY A 1 221 ? -6.094 -12.190 6.471 1.00 96.31 221 GLY A CA 1
ATOM 1642 C C . GLY A 1 221 ? -6.904 -12.352 5.178 1.00 96.31 221 GLY A C 1
ATOM 1643 O O . GLY A 1 221 ? -7.744 -11.505 4.878 1.00 96.31 221 GLY A O 1
ATOM 1644 N N . ALA A 1 222 ? -6.730 -13.448 4.426 1.00 96.31 222 ALA A N 1
ATOM 1645 C CA . ALA A 1 222 ? -7.520 -13.716 3.223 1.00 96.31 222 ALA A CA 1
ATOM 1646 C C . ALA A 1 222 ? -9.013 -13.961 3.517 1.00 96.31 222 ALA A C 1
ATOM 1648 O O . ALA A 1 222 ? -9.839 -13.770 2.622 1.00 96.31 222 ALA A O 1
ATOM 1649 N N . LEU A 1 223 ? -9.383 -14.300 4.762 1.00 97.44 223 LEU A N 1
ATOM 1650 C CA . LEU A 1 223 ? -10.785 -14.417 5.189 1.00 97.44 223 LEU A CA 1
ATOM 1651 C C . LEU A 1 223 ? -11.559 -13.097 5.044 1.00 97.44 223 LEU A C 1
ATOM 1653 O O . LEU A 1 223 ? -12.777 -13.125 4.905 1.00 97.44 223 LEU A O 1
ATOM 1657 N N . ALA A 1 224 ? -10.872 -11.949 4.985 1.00 96.25 224 ALA A N 1
ATOM 1658 C CA . ALA A 1 224 ? -11.480 -10.652 4.684 1.00 96.25 224 ALA A CA 1
ATOM 1659 C C . ALA A 1 224 ? -12.308 -10.639 3.383 1.00 96.25 224 ALA A C 1
ATOM 1661 O O . ALA A 1 224 ? -13.249 -9.850 3.267 1.00 96.25 224 ALA A O 1
ATOM 1662 N N . ILE A 1 225 ? -11.947 -11.479 2.405 1.00 96.25 225 ILE A N 1
ATOM 1663 C CA . ILE A 1 225 ? -12.682 -11.669 1.150 1.00 96.25 225 ILE A CA 1
ATOM 1664 C C . ILE A 1 225 ? -13.846 -12.613 1.430 1.00 96.25 225 ILE A C 1
ATOM 1666 O O . ILE A 1 225 ? -13.614 -13.747 1.836 1.00 96.25 225 ILE A O 1
ATOM 1670 N N . GLY A 1 226 ? -15.083 -12.159 1.221 1.00 95.75 226 GLY A N 1
ATOM 1671 C CA . GLY A 1 226 ? -16.276 -12.963 1.512 1.00 95.75 226 GLY A CA 1
ATOM 1672 C C . GLY A 1 226 ? -16.500 -13.224 3.006 1.00 95.75 226 GLY A C 1
ATOM 1673 O O . GLY A 1 226 ? -17.117 -14.228 3.349 1.00 95.75 226 GLY A O 1
ATOM 1674 N N . LEU A 1 227 ? -15.959 -12.364 3.882 1.00 97.31 227 LEU A N 1
ATOM 1675 C CA . LEU A 1 227 ? -16.080 -12.487 5.337 1.00 97.31 227 LEU A CA 1
ATOM 1676 C C . LEU A 1 227 ? -17.552 -12.579 5.763 1.00 97.31 227 LEU A C 1
ATOM 1678 O O . LEU A 1 227 ? -18.350 -11.708 5.416 1.0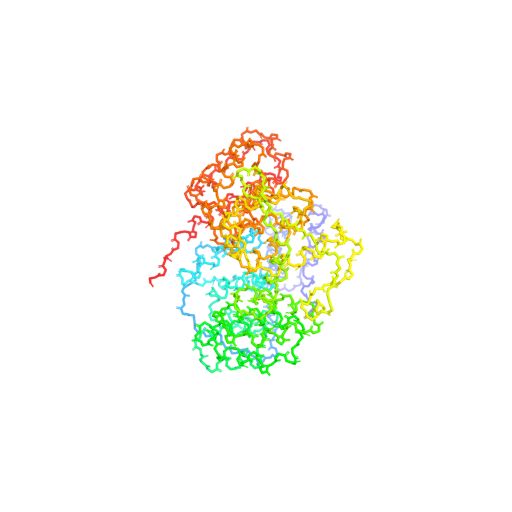0 97.31 227 LEU A O 1
ATOM 1682 N N . GLY A 1 228 ? -17.887 -13.600 6.549 1.00 96.56 228 GLY A N 1
ATOM 1683 C CA . GLY A 1 228 ? -19.244 -13.821 7.043 1.00 96.56 228 GLY A CA 1
ATOM 1684 C C . GLY A 1 228 ? -19.293 -14.461 8.433 1.00 96.56 228 GLY A C 1
ATOM 1685 O O . GLY A 1 228 ? -18.254 -14.824 8.984 1.00 96.56 228 GLY A O 1
ATOM 1686 N N . PRO A 1 229 ? -20.498 -14.620 9.013 1.00 97.12 229 PRO A N 1
ATOM 1687 C CA . PRO A 1 229 ? -20.678 -15.191 10.352 1.00 97.12 229 PRO A CA 1
ATOM 1688 C C . PRO A 1 229 ? -20.108 -16.612 10.485 1.00 97.12 229 PRO A C 1
ATOM 1690 O O . PRO A 1 229 ? -19.576 -16.960 11.533 1.00 97.12 229 PRO A O 1
ATOM 1693 N N . ASP A 1 230 ? -20.108 -17.409 9.414 1.00 97.56 230 ASP A N 1
ATOM 1694 C CA . ASP A 1 230 ? -19.526 -18.761 9.424 1.00 97.56 230 ASP A CA 1
ATOM 1695 C C . ASP A 1 230 ? -17.997 -18.776 9.615 1.00 97.56 230 ASP A C 1
ATOM 1697 O O . ASP A 1 230 ? -17.410 -19.828 9.889 1.00 97.56 230 ASP A O 1
ATOM 1701 N N . ASP A 1 231 ? -17.330 -17.629 9.447 1.00 98.19 231 ASP A N 1
ATOM 1702 C CA . ASP A 1 231 ? -15.901 -17.475 9.716 1.00 98.19 231 ASP A CA 1
ATOM 1703 C C . ASP A 1 231 ? -15.617 -17.214 11.211 1.00 98.19 231 ASP A C 1
ATOM 1705 O O . ASP A 1 231 ? -14.490 -17.442 11.659 1.00 98.19 231 ASP A O 1
ATOM 1709 N N . GLU A 1 232 ? -16.622 -16.816 12.006 1.00 98.00 232 GLU A N 1
ATOM 1710 C CA . GLU A 1 232 ? -16.469 -16.485 13.432 1.00 98.00 232 GLU A CA 1
ATOM 1711 C C . GLU A 1 232 ? -15.824 -17.611 14.253 1.00 98.00 232 GLU A C 1
ATOM 1713 O O . GLU A 1 232 ? -14.863 -17.311 14.961 1.00 98.00 232 GLU A O 1
ATOM 1718 N N . PRO A 1 233 ? -16.227 -18.897 14.152 1.00 97.81 233 PRO A N 1
ATOM 1719 C CA . PRO A 1 233 ? -15.618 -19.949 14.968 1.00 97.81 233 PRO A CA 1
ATOM 1720 C C . PRO A 1 233 ? -14.111 -20.107 14.728 1.00 97.81 233 PRO A C 1
ATOM 1722 O O . PRO A 1 233 ? -13.350 -20.367 15.659 1.00 97.81 233 PRO A O 1
ATOM 1725 N N . LEU A 1 234 ? -13.660 -19.931 13.478 1.00 98.00 234 LEU A N 1
ATOM 1726 C CA . LEU A 1 234 ? -12.236 -20.001 13.148 1.00 98.00 234 LEU A CA 1
ATOM 1727 C C . LEU A 1 234 ? -11.484 -18.763 13.656 1.00 98.00 234 LEU A C 1
ATOM 1729 O O . LEU A 1 234 ? -10.374 -18.879 14.174 1.00 98.00 234 LEU A O 1
ATOM 1733 N N . LEU A 1 235 ? -12.083 -17.578 13.529 1.00 97.94 235 LEU A N 1
ATOM 1734 C CA . LEU A 1 235 ? -11.500 -16.341 14.042 1.00 97.94 235 LEU A CA 1
ATOM 1735 C C . LEU A 1 235 ? -11.436 -16.327 15.575 1.00 97.94 235 LEU A C 1
ATOM 1737 O O . LEU A 1 235 ? -10.445 -15.861 16.131 1.00 97.94 235 LEU A O 1
ATOM 1741 N N . ASP A 1 236 ? -12.433 -16.881 16.266 1.00 96.88 236 ASP A N 1
ATOM 1742 C CA . ASP A 1 236 ? -12.427 -17.010 17.725 1.00 96.88 236 ASP A CA 1
ATOM 1743 C C . ASP A 1 236 ? -11.333 -17.976 18.205 1.00 96.88 236 ASP A C 1
ATOM 1745 O O . ASP A 1 236 ? -10.630 -17.686 19.175 1.00 96.88 236 ASP A O 1
ATOM 1749 N N . GLN A 1 237 ? -11.082 -19.060 17.462 1.00 96.50 237 GLN A N 1
ATOM 1750 C CA . GLN A 1 237 ? -9.911 -19.909 17.688 1.00 96.50 237 GLN A CA 1
ATOM 1751 C C . GLN A 1 237 ? -8.607 -19.105 17.530 1.00 96.50 237 GLN A C 1
ATOM 1753 O O . GLN A 1 237 ? -7.771 -19.097 18.437 1.00 96.50 237 GLN A O 1
ATOM 1758 N N . LEU A 1 238 ? -8.436 -18.381 16.416 1.00 96.88 238 LEU A N 1
ATOM 1759 C CA . LEU A 1 238 ? -7.235 -17.573 16.137 1.00 96.88 238 LEU A CA 1
ATOM 1760 C C . LEU A 1 238 ? -7.045 -16.396 17.109 1.00 96.88 238 LEU A C 1
ATOM 1762 O O . LEU A 1 238 ? -5.921 -15.962 17.359 1.00 96.88 238 LEU A O 1
ATOM 1766 N N . ARG A 1 239 ? -8.114 -15.904 17.732 1.00 95.75 239 ARG A N 1
ATOM 1767 C CA . ARG A 1 239 ? -8.058 -14.894 18.796 1.00 95.75 239 ARG A CA 1
ATOM 1768 C C . ARG A 1 239 ? -7.335 -15.395 20.051 1.00 95.75 239 ARG A C 1
ATOM 1770 O O . ARG A 1 239 ? -6.861 -14.577 20.838 1.00 95.75 239 ARG A O 1
ATOM 1777 N N . THR A 1 240 ? -7.212 -16.708 20.237 1.00 95.25 240 THR A N 1
ATOM 1778 C CA . THR A 1 240 ? -6.473 -17.324 21.356 1.00 95.25 240 THR A CA 1
ATOM 1779 C C . THR A 1 240 ? -5.060 -17.777 20.973 1.00 95.25 240 THR A C 1
ATOM 1781 O O . THR A 1 240 ? -4.360 -18.396 21.773 1.00 95.25 240 THR A O 1
ATOM 1784 N N . ASP A 1 241 ? -4.606 -17.438 19.764 1.00 97.00 241 ASP A N 1
ATOM 1785 C CA . ASP A 1 241 ? -3.314 -17.859 19.233 1.00 97.00 241 ASP A CA 1
ATOM 1786 C C . ASP A 1 241 ? -2.116 -17.395 20.081 1.00 97.00 241 ASP A C 1
ATOM 1788 O O . ASP A 1 241 ? -2.121 -16.330 20.696 1.00 97.00 241 ASP A O 1
ATOM 1792 N N . ARG A 1 242 ? -1.023 -18.164 20.076 1.00 94.75 242 ARG A N 1
ATOM 1793 C CA . ARG A 1 242 ? 0.227 -17.800 20.763 1.00 94.75 242 ARG A CA 1
ATOM 1794 C C . ARG A 1 242 ? 0.866 -16.500 20.251 1.00 94.75 242 ARG A C 1
ATOM 1796 O O . ARG A 1 242 ? 1.481 -15.787 21.041 1.00 94.75 242 ARG A O 1
ATOM 1803 N N . SER A 1 243 ? 0.736 -16.185 18.960 1.00 96.62 243 SER A N 1
ATOM 1804 C CA . SER A 1 243 ? 1.299 -14.972 18.348 1.00 96.62 243 SER A CA 1
ATOM 1805 C C . SER A 1 243 ? 0.358 -13.789 18.523 1.00 96.62 243 SER A C 1
ATOM 1807 O O . SER A 1 243 ? -0.821 -13.856 18.177 1.00 96.62 243 SER A O 1
ATOM 1809 N N . ARG A 1 244 ? 0.906 -12.670 19.005 1.00 94.38 244 ARG A N 1
ATOM 1810 C CA . ARG A 1 244 ? 0.169 -11.411 19.156 1.00 94.38 244 ARG A CA 1
ATOM 1811 C C . ARG A 1 244 ? -0.388 -10.925 17.817 1.00 94.38 244 ARG A C 1
ATOM 1813 O O . ARG A 1 244 ? -1.519 -10.457 17.772 1.00 94.38 244 ARG A O 1
ATOM 1820 N N . GLU A 1 245 ? 0.385 -11.056 16.747 1.00 96.00 245 GLU A N 1
ATOM 1821 C CA . GLU A 1 245 ? 0.035 -10.615 15.398 1.00 96.00 245 GLU A CA 1
ATOM 1822 C C . GLU A 1 245 ? -1.151 -11.416 14.844 1.00 96.00 245 GLU A C 1
ATOM 1824 O O . GLU A 1 245 ? -2.071 -10.836 14.270 1.00 96.00 245 GLU A O 1
ATOM 1829 N N . VAL A 1 246 ? -1.182 -12.734 15.081 1.00 97.38 246 VAL A N 1
ATOM 1830 C CA . VAL A 1 246 ? -2.324 -13.585 14.701 1.00 97.38 246 VAL A CA 1
ATOM 1831 C C . VAL A 1 246 ? -3.578 -13.192 15.485 1.00 97.38 246 VAL A C 1
ATOM 1833 O O . VAL A 1 246 ? -4.636 -13.016 14.879 1.00 97.38 246 VAL A O 1
ATOM 1836 N N . ARG A 1 247 ? -3.463 -12.972 16.806 1.00 96.56 247 ARG A N 1
ATOM 1837 C CA . ARG A 1 247 ? -4.598 -12.521 17.633 1.00 96.56 247 ARG A CA 1
ATOM 1838 C C . ARG A 1 247 ? -5.141 -11.171 17.165 1.00 96.56 247 ARG A C 1
ATOM 1840 O O . ARG A 1 247 ? -6.351 -11.004 17.062 1.00 96.56 247 ARG A O 1
ATOM 1847 N N . GLN A 1 248 ? -4.262 -10.218 16.852 1.00 94.06 248 GLN A N 1
ATOM 1848 C CA . GLN A 1 248 ? -4.650 -8.895 16.352 1.00 94.06 248 GLN A CA 1
ATOM 1849 C C . GLN A 1 248 ? -5.351 -8.968 14.993 1.00 94.06 248 GLN A C 1
ATOM 1851 O O . GLN A 1 248 ? -6.387 -8.329 14.823 1.00 94.06 248 GLN A O 1
ATOM 1856 N N . MET A 1 249 ? -4.833 -9.771 14.058 1.00 96.06 249 MET A N 1
ATOM 1857 C CA . MET A 1 249 ? -5.480 -10.015 12.765 1.00 96.06 249 MET A CA 1
ATOM 1858 C C . MET A 1 249 ? -6.886 -10.603 12.951 1.00 96.06 249 MET A C 1
ATOM 1860 O O . MET A 1 249 ? -7.845 -10.099 12.368 1.00 96.06 249 MET A O 1
ATOM 1864 N N . ALA A 1 250 ? -7.034 -11.605 13.824 1.00 97.06 250 ALA A N 1
ATOM 1865 C CA . ALA A 1 250 ? -8.325 -12.231 14.093 1.00 97.06 250 ALA A CA 1
ATOM 1866 C C . ALA A 1 250 ? -9.336 -11.252 14.712 1.00 97.06 250 ALA A C 1
ATOM 1868 O O . ALA A 1 250 ? -10.476 -11.180 14.258 1.00 97.06 250 ALA A O 1
ATOM 1869 N N . ILE A 1 251 ? -8.917 -10.454 15.703 1.00 95.19 251 ILE A N 1
ATOM 1870 C CA . ILE A 1 251 ? -9.760 -9.413 16.315 1.00 95.19 251 ILE A CA 1
ATOM 1871 C C . ILE A 1 251 ? -10.177 -8.373 15.271 1.00 95.19 251 ILE A C 1
ATOM 1873 O O . ILE A 1 251 ? -11.350 -8.017 15.218 1.00 95.19 251 ILE A O 1
ATOM 1877 N N . GLY A 1 252 ? -9.256 -7.925 14.412 1.00 94.50 252 GLY A N 1
ATOM 1878 C CA . GLY A 1 252 ? -9.560 -6.979 13.335 1.00 94.50 252 GLY A CA 1
ATOM 1879 C C . GLY A 1 252 ? -10.658 -7.481 12.394 1.00 94.50 252 GLY A C 1
ATOM 1880 O O . GLY A 1 252 ? -11.571 -6.731 12.054 1.00 94.50 252 GLY A O 1
ATOM 1881 N N . LEU A 1 253 ? -10.629 -8.768 12.034 1.00 96.31 253 LEU A N 1
ATOM 1882 C CA . LEU A 1 253 ? -11.691 -9.386 11.235 1.00 96.31 253 LEU A CA 1
ATOM 1883 C C . LEU A 1 253 ? -12.992 -9.575 12.027 1.00 96.31 253 LEU A C 1
ATOM 1885 O O . LEU A 1 253 ? -14.063 -9.314 11.486 1.00 96.31 253 LEU A O 1
ATOM 1889 N N . LEU A 1 254 ? -12.925 -9.954 13.308 1.00 96.19 254 LEU A N 1
ATOM 1890 C CA . LEU A 1 254 ? -14.110 -10.061 14.169 1.00 96.19 254 LEU A CA 1
ATOM 1891 C C . LEU A 1 254 ? -14.839 -8.720 14.316 1.00 96.19 254 LEU A C 1
ATOM 1893 O O . LEU A 1 254 ? -16.063 -8.708 14.328 1.00 96.19 254 LEU A O 1
ATOM 1897 N N . LEU A 1 255 ? -14.129 -7.585 14.349 1.00 94.31 255 LEU A N 1
ATOM 1898 C CA . LEU A 1 255 ? -14.750 -6.251 14.417 1.00 94.31 255 LEU A CA 1
ATOM 1899 C C . LEU A 1 255 ? -15.645 -5.923 13.218 1.00 94.31 255 LEU A C 1
ATOM 1901 O O . LEU A 1 255 ? -16.553 -5.101 13.335 1.00 94.31 255 LEU A O 1
ATOM 1905 N N . ARG A 1 256 ? -15.427 -6.587 12.081 1.00 94.00 256 ARG A N 1
ATOM 1906 C CA . ARG A 1 256 ? -16.263 -6.460 10.880 1.00 94.00 256 ARG A CA 1
ATOM 1907 C C . ARG A 1 256 ? -17.514 -7.344 10.931 1.00 94.00 256 ARG A C 1
ATOM 1909 O O . ARG A 1 256 ? -18.329 -7.283 10.015 1.00 94.00 256 ARG A O 1
ATOM 1916 N N . LEU A 1 257 ? -17.682 -8.136 11.994 1.00 95.12 257 LEU A N 1
ATOM 1917 C CA . LEU A 1 257 ? -18.840 -8.982 12.274 1.00 95.12 257 LEU A CA 1
ATOM 1918 C C . LEU A 1 257 ? -19.562 -8.455 13.532 1.00 95.12 257 LEU A C 1
ATOM 1920 O O . LEU A 1 257 ? -19.267 -8.895 14.641 1.00 95.12 257 LEU A O 1
ATOM 1924 N N . PRO A 1 258 ? -20.536 -7.529 13.404 1.00 88.56 258 PRO A N 1
ATOM 1925 C CA . PRO A 1 258 ? -21.177 -6.880 14.555 1.00 88.56 258 PRO A CA 1
ATOM 1926 C C . PRO A 1 258 ? -21.860 -7.834 15.541 1.00 88.56 258 PRO A C 1
ATOM 1928 O O . PRO A 1 258 ? -22.062 -7.471 16.696 1.00 88.56 258 PRO A O 1
ATOM 1931 N N . GLN A 1 259 ? -22.236 -9.029 15.077 1.00 93.69 259 GLN A N 1
ATOM 1932 C CA . GLN A 1 259 ? -22.893 -10.057 15.885 1.00 93.69 259 GLN A CA 1
ATOM 1933 C C . GLN A 1 259 ? -21.918 -11.028 16.554 1.00 93.69 259 GLN A C 1
ATOM 1935 O O . GLN A 1 259 ? -22.362 -11.862 17.337 1.00 93.69 259 GLN A O 1
ATOM 1940 N N . ALA A 1 260 ? -20.615 -10.917 16.280 1.00 96.25 260 ALA A N 1
ATOM 1941 C CA . ALA A 1 260 ? -19.635 -11.798 16.889 1.00 96.25 260 ALA A CA 1
ATOM 1942 C C . ALA A 1 260 ? -19.625 -11.638 18.413 1.00 96.25 260 ALA A C 1
ATOM 1944 O O . ALA A 1 260 ? -19.702 -10.522 18.938 1.00 96.25 260 ALA A O 1
ATOM 1945 N N . ALA A 1 261 ? -19.472 -12.746 19.136 1.00 95.62 261 ALA A N 1
ATOM 1946 C CA . ALA A 1 261 ? -19.598 -12.766 20.591 1.00 95.62 261 ALA A CA 1
ATOM 1947 C C . ALA A 1 261 ? -18.598 -11.821 21.283 1.00 95.62 261 ALA A C 1
ATOM 1949 O O . ALA A 1 261 ? -18.945 -11.151 22.257 1.00 95.62 261 ALA A O 1
ATOM 1950 N N . LEU A 1 262 ? -17.363 -11.731 20.765 1.00 94.88 262 LEU A N 1
ATOM 1951 C CA . LEU A 1 262 ? -16.356 -10.771 21.235 1.00 94.88 262 LEU A CA 1
ATOM 1952 C C . LEU A 1 262 ? -16.861 -9.327 21.113 1.00 94.88 262 LEU A C 1
ATOM 1954 O O . LEU A 1 262 ? -16.756 -8.546 22.058 1.00 94.88 262 LEU A O 1
ATOM 1958 N N . VAL A 1 263 ? -17.418 -8.985 19.951 1.00 95.81 263 VAL A N 1
ATOM 1959 C CA . VAL A 1 263 ? -17.882 -7.633 19.633 1.00 95.81 263 VAL A CA 1
ATOM 1960 C C . VAL A 1 263 ? -19.068 -7.252 20.511 1.00 95.81 263 VAL A C 1
ATOM 1962 O O . VAL A 1 263 ? -19.076 -6.162 21.080 1.00 95.81 263 VAL A O 1
ATOM 1965 N N . GLN A 1 264 ? -20.032 -8.154 20.700 1.00 96.75 264 GLN A N 1
ATOM 1966 C CA . GLN A 1 264 ? -21.172 -7.916 21.587 1.00 96.75 264 GLN A CA 1
ATOM 1967 C C . GLN A 1 264 ? -20.735 -7.699 23.045 1.00 96.75 264 GLN A C 1
ATOM 1969 O O . GLN A 1 264 ? -21.225 -6.778 23.702 1.00 96.75 264 GLN A O 1
ATOM 1974 N N . ARG A 1 265 ? -19.766 -8.482 23.549 1.00 96.00 265 ARG A N 1
ATOM 1975 C CA . ARG A 1 265 ? -19.189 -8.257 24.888 1.00 96.00 265 ARG A CA 1
ATOM 1976 C C . ARG A 1 265 ? -18.489 -6.903 24.988 1.00 96.00 265 ARG A C 1
ATOM 1978 O O . ARG A 1 265 ? -18.705 -6.184 25.961 1.00 96.00 265 ARG A O 1
ATOM 1985 N N . ALA A 1 266 ? -17.686 -6.531 23.990 1.00 96.12 266 ALA A N 1
ATOM 1986 C CA . ALA A 1 266 ? -16.999 -5.241 23.965 1.00 96.12 266 ALA A CA 1
ATOM 1987 C C . ALA A 1 266 ? -17.990 -4.062 23.956 1.00 96.12 266 ALA A C 1
ATOM 1989 O O . ALA A 1 266 ? -17.833 -3.116 24.729 1.00 96.12 266 ALA A O 1
ATOM 1990 N N . GLN A 1 267 ? -19.052 -4.153 23.149 1.00 97.19 267 GLN A N 1
ATOM 1991 C CA . GLN A 1 267 ? -20.144 -3.178 23.119 1.00 97.19 267 GLN A CA 1
ATOM 1992 C C . GLN A 1 267 ? -20.861 -3.073 24.469 1.00 97.19 267 GLN A C 1
ATOM 1994 O O . GLN A 1 267 ? -21.132 -1.965 24.925 1.00 97.19 267 GLN A O 1
ATOM 1999 N N . ALA A 1 268 ? -21.141 -4.199 25.132 1.00 96.38 268 ALA A N 1
ATOM 2000 C CA . ALA A 1 268 ? -21.777 -4.207 26.448 1.00 96.38 268 ALA A CA 1
ATOM 2001 C C . ALA A 1 268 ? -20.892 -3.545 27.519 1.00 96.38 268 ALA A C 1
ATOM 2003 O O . ALA A 1 268 ? -21.372 -2.683 28.259 1.00 96.38 268 ALA A O 1
ATOM 2004 N N . ARG A 1 269 ? -19.591 -3.880 27.559 1.00 95.88 269 ARG A N 1
ATOM 2005 C CA . ARG A 1 269 ? -18.630 -3.264 28.493 1.00 95.88 269 ARG A CA 1
ATOM 2006 C C . ARG A 1 269 ? -18.527 -1.759 28.281 1.00 95.88 269 ARG A C 1
ATOM 2008 O O . ARG A 1 269 ? -18.601 -0.997 29.238 1.00 95.88 269 ARG A O 1
ATOM 2015 N N . LEU A 1 270 ? -18.386 -1.320 27.032 1.00 96.94 270 LEU A N 1
ATOM 2016 C CA . LEU A 1 270 ? -18.293 0.102 26.719 1.00 96.94 270 LEU A CA 1
ATOM 2017 C C . LEU A 1 270 ? -19.619 0.836 26.975 1.00 96.94 270 LEU A C 1
ATOM 2019 O O . LEU A 1 270 ? -19.615 1.954 27.484 1.00 96.94 270 LEU A O 1
ATOM 2023 N N . GLY A 1 271 ? -20.755 0.204 26.674 1.00 97.00 271 GLY A N 1
ATOM 2024 C CA . GLY A 1 271 ? -22.084 0.743 26.951 1.00 97.00 271 GLY A CA 1
ATOM 2025 C C . GLY A 1 271 ? -22.312 1.018 28.438 1.00 97.00 271 GLY A C 1
ATOM 2026 O O . GLY A 1 271 ? -22.868 2.056 28.780 1.00 97.00 271 GLY A O 1
ATOM 2027 N N . ALA A 1 272 ? -21.810 0.154 29.327 1.00 96.25 272 ALA A N 1
ATOM 2028 C CA . ALA A 1 272 ? -21.889 0.355 30.777 1.00 96.25 272 ALA A CA 1
ATOM 2029 C C . ALA A 1 272 ? -21.098 1.582 31.279 1.00 96.25 272 ALA A C 1
ATOM 2031 O O . ALA A 1 272 ? -21.367 2.094 32.367 1.00 96.25 272 ALA A O 1
ATOM 2032 N N . LEU A 1 273 ? -20.137 2.072 30.490 1.00 96.56 273 LEU A N 1
ATOM 2033 C CA . LEU A 1 273 ? -19.336 3.259 30.796 1.00 96.56 273 LEU A CA 1
ATOM 2034 C C . LEU A 1 273 ? -19.967 4.568 30.298 1.00 96.56 273 LEU A C 1
ATOM 2036 O O . LEU A 1 273 ? -19.497 5.649 30.664 1.00 96.56 273 LEU A O 1
ATOM 2040 N N . LEU A 1 274 ? -21.005 4.484 29.461 1.00 96.00 274 LEU A N 1
ATOM 2041 C CA . LEU A 1 274 ? -21.726 5.630 28.919 1.00 96.00 274 LEU A CA 1
ATOM 2042 C C . LEU A 1 274 ? -22.950 5.955 29.774 1.00 96.00 274 LEU A C 1
ATOM 2044 O O . LEU A 1 274 ? -23.818 5.117 30.003 1.00 96.00 274 LEU A O 1
ATOM 2048 N N . GLN A 1 275 ? -23.058 7.212 30.193 1.00 93.56 275 GLN A N 1
ATOM 2049 C CA . GLN A 1 275 ? -24.179 7.710 30.985 1.00 93.56 275 GLN A CA 1
ATOM 2050 C C . GLN A 1 275 ? -24.818 8.921 30.305 1.00 93.56 275 GLN A C 1
ATOM 2052 O O . GLN A 1 275 ? -24.125 9.770 29.743 1.00 93.56 275 GLN A O 1
ATOM 2057 N N . GLN A 1 276 ? -26.150 9.013 30.353 1.00 92.00 276 GLN A N 1
ATOM 2058 C CA . GLN A 1 276 ? -26.864 10.232 29.970 1.00 92.00 276 GLN A CA 1
ATOM 2059 C C . GLN A 1 276 ? -27.128 11.080 31.206 1.00 92.00 276 GLN A C 1
ATOM 2061 O O . GLN A 1 276 ? -27.939 10.716 32.058 1.00 92.00 276 GLN A O 1
ATOM 2066 N N . GLU A 1 277 ? -26.513 12.252 31.255 1.00 90.69 277 GLU A N 1
ATOM 2067 C CA . GLU A 1 277 ? -26.801 13.262 32.264 1.00 90.69 277 GLU A CA 1
ATOM 2068 C C . GLU A 1 277 ? -27.771 14.312 31.711 1.00 90.69 277 GLU A C 1
ATOM 2070 O O . GLU A 1 277 ? -27.773 14.643 30.519 1.00 90.69 277 GLU A O 1
ATOM 2075 N N . ARG A 1 278 ? -28.622 14.853 32.587 1.00 84.94 278 ARG A N 1
ATOM 2076 C CA . ARG A 1 278 ? -29.485 15.998 32.275 1.00 84.94 278 ARG A CA 1
ATOM 2077 C C . ARG A 1 278 ? -28.825 17.272 32.784 1.00 84.94 278 ARG A C 1
ATOM 2079 O O . ARG A 1 278 ? -28.669 17.441 33.988 1.00 84.94 278 ARG A O 1
ATOM 2086 N N . VAL A 1 279 ? -28.506 18.183 31.868 1.00 76.88 279 VAL A N 1
ATOM 2087 C CA . VAL A 1 279 ? -28.011 19.526 32.185 1.00 76.88 279 VAL A CA 1
ATOM 2088 C C . VAL A 1 279 ? -29.030 20.532 31.656 1.00 76.88 279 VAL A C 1
ATOM 2090 O O . VAL A 1 279 ? -29.143 20.749 30.446 1.00 76.88 279 VAL A O 1
ATOM 2093 N N . LEU A 1 280 ? -29.809 21.129 32.565 1.00 83.88 280 LEU A N 1
ATOM 2094 C CA . LEU A 1 280 ? -30.962 21.980 32.238 1.00 83.88 280 LEU A CA 1
ATOM 2095 C C . LEU A 1 280 ? -31.952 21.250 31.300 1.00 83.88 280 LEU A C 1
ATOM 2097 O O . LEU A 1 280 ? -32.457 20.180 31.635 1.00 83.88 280 LEU A O 1
ATOM 2101 N N . LEU A 1 281 ? -32.220 21.822 30.119 1.00 78.25 281 LEU A N 1
ATOM 2102 C CA . LEU A 1 281 ? -33.115 21.283 29.088 1.00 78.25 281 LEU A CA 1
ATOM 2103 C C . LEU A 1 281 ? -32.409 20.349 28.084 1.00 78.25 281 LEU A C 1
ATOM 2105 O O . LEU A 1 281 ? -33.056 19.861 27.159 1.00 78.25 281 LEU A O 1
ATOM 2109 N N . ARG A 1 282 ? -31.096 20.101 28.216 1.00 78.44 282 ARG A N 1
ATOM 2110 C CA . ARG A 1 282 ? -30.321 19.271 27.275 1.00 78.44 282 ARG A CA 1
ATOM 2111 C C . ARG A 1 282 ? -29.831 17.984 27.943 1.00 78.44 282 ARG A C 1
ATOM 2113 O O . ARG A 1 282 ? -29.447 17.975 29.110 1.00 78.44 282 ARG A O 1
ATOM 2120 N N . LYS A 1 283 ? -29.839 16.886 27.186 1.00 83.50 283 LYS A N 1
ATOM 2121 C CA . LYS A 1 283 ? -29.179 15.631 27.570 1.00 83.50 283 LYS A CA 1
ATOM 2122 C C . LYS A 1 283 ? -27.741 15.650 27.055 1.00 83.50 283 LYS A C 1
ATOM 2124 O O . LYS A 1 283 ? -27.520 16.055 25.915 1.00 83.50 283 LYS A O 1
ATOM 2129 N N . ARG A 1 284 ? -26.786 15.207 27.870 1.00 89.56 284 ARG A N 1
ATOM 2130 C CA . ARG A 1 284 ? -25.372 15.070 27.500 1.00 89.56 284 ARG A CA 1
ATOM 2131 C C . ARG A 1 284 ? -24.905 13.648 27.783 1.00 89.56 284 ARG A C 1
ATOM 2133 O O . ARG A 1 284 ? -25.210 13.099 28.836 1.00 89.56 284 ARG A O 1
ATOM 2140 N N . TRP A 1 285 ? -24.141 13.080 26.855 1.00 94.75 285 TRP A N 1
ATOM 2141 C CA . TRP A 1 285 ? -23.410 11.840 27.088 1.00 94.75 285 TRP A CA 1
ATOM 2142 C C . TRP A 1 285 ? -22.124 12.114 27.864 1.00 94.75 285 TRP A C 1
ATOM 2144 O O . TRP A 1 285 ? -21.331 12.978 27.474 1.00 94.75 285 TRP A O 1
ATOM 2154 N N . VAL A 1 286 ? -21.912 11.353 28.931 1.00 94.62 286 VAL A N 1
ATOM 2155 C CA . VAL A 1 286 ? -20.685 11.330 29.725 1.00 94.62 286 VAL A CA 1
ATOM 2156 C C . VAL A 1 286 ? -20.087 9.934 29.630 1.00 94.62 286 VAL A C 1
ATOM 2158 O O . VAL A 1 286 ? -20.788 8.940 29.805 1.00 94.62 286 VAL A O 1
ATOM 2161 N N . LEU A 1 287 ? -18.793 9.870 29.324 1.00 96.44 287 LEU A N 1
ATOM 2162 C CA . LEU A 1 287 ? -18.027 8.632 29.287 1.00 96.44 287 LEU A CA 1
ATOM 2163 C C . LEU A 1 287 ? -17.119 8.571 30.510 1.00 96.44 287 LEU A C 1
ATOM 2165 O O . LEU A 1 287 ? -16.336 9.489 30.757 1.00 96.44 287 LEU A O 1
ATOM 2169 N N . GLN A 1 288 ? -17.199 7.471 31.246 1.00 95.06 288 GLN A N 1
ATOM 2170 C CA . GLN A 1 288 ? -16.261 7.153 32.316 1.00 95.06 288 GLN A CA 1
ATOM 2171 C C . GLN A 1 288 ? -15.215 6.152 31.814 1.00 95.06 288 GLN A C 1
ATOM 2173 O O . GLN A 1 288 ? -15.509 5.290 30.993 1.00 95.06 288 GLN A O 1
ATOM 2178 N N . ALA A 1 289 ? -13.984 6.229 32.314 1.00 95.00 289 ALA A N 1
ATOM 2179 C CA . ALA A 1 289 ? -13.017 5.153 32.105 1.00 95.00 289 ALA A CA 1
ATOM 2180 C C . ALA A 1 289 ? -13.218 4.037 33.147 1.00 95.00 289 ALA A C 1
ATOM 2182 O O . ALA A 1 289 ? -13.620 4.352 34.278 1.00 95.00 289 ALA A O 1
ATOM 2183 N N . PRO A 1 290 ? -12.874 2.771 32.834 1.00 95.75 290 PRO A N 1
ATOM 2184 C CA . PRO A 1 290 ? -12.903 1.682 33.809 1.00 95.75 290 PRO A CA 1
ATOM 2185 C C . PRO A 1 290 ? -12.155 2.049 35.096 1.00 95.75 290 PRO A C 1
ATOM 2187 O O . PRO A 1 290 ? -11.134 2.744 35.055 1.00 95.75 290 PRO A O 1
ATOM 2190 N N . GLN A 1 291 ? -12.677 1.611 36.242 1.00 94.56 291 GLN A N 1
ATOM 2191 C CA . GLN A 1 291 ? -12.032 1.823 37.546 1.00 94.56 291 GLN A CA 1
ATOM 2192 C C . GLN A 1 291 ? -11.046 0.703 37.890 1.00 94.56 291 GLN A C 1
ATOM 2194 O O . GLN A 1 291 ? -10.059 0.952 38.573 1.00 94.56 291 GLN A O 1
ATOM 2199 N N . GLN A 1 292 ? -11.307 -0.506 37.398 1.00 93.12 292 GLN A N 1
ATOM 2200 C CA . GLN A 1 292 ? -10.477 -1.690 37.584 1.00 93.12 292 GLN A CA 1
ATOM 2201 C C . GLN A 1 292 ? -10.666 -2.644 36.392 1.00 93.12 292 GLN A C 1
ATOM 2203 O O . GLN A 1 292 ? -11.726 -2.599 35.757 1.00 93.12 292 GLN A O 1
ATOM 2208 N N . PRO A 1 293 ? -9.682 -3.502 36.082 1.00 92.19 293 PRO A N 1
ATOM 2209 C CA . PRO A 1 293 ? -9.851 -4.569 35.103 1.00 92.19 293 PRO A CA 1
ATOM 2210 C C . PRO A 1 293 ? -10.782 -5.671 35.628 1.00 92.19 293 PRO A C 1
ATOM 2212 O O . PRO A 1 293 ? -10.800 -5.957 36.826 1.00 92.19 293 PRO A O 1
ATOM 2215 N N . GLU A 1 294 ? -11.521 -6.329 34.732 1.00 90.56 294 GLU A N 1
ATOM 2216 C CA . GLU A 1 294 ? -12.369 -7.477 35.082 1.00 90.56 294 GLU A CA 1
ATOM 2217 C C . GLU A 1 294 ? -11.651 -8.815 34.807 1.00 90.56 294 GLU A C 1
ATOM 2219 O O . GLU A 1 294 ? -10.733 -8.870 33.981 1.00 90.56 294 GLU A O 1
ATOM 2224 N N . PRO A 1 295 ? -12.037 -9.920 35.477 1.00 87.31 295 PRO A N 1
ATOM 2225 C CA . PRO A 1 295 ? -11.334 -11.204 35.366 1.00 87.31 295 PRO A CA 1
ATOM 2226 C C . PRO A 1 295 ? -11.267 -11.787 33.945 1.00 87.31 295 PRO A C 1
ATOM 2228 O O . PRO A 1 295 ? -10.325 -12.506 33.612 1.00 87.31 295 PRO A O 1
ATOM 2231 N N . ASP A 1 296 ? -12.252 -11.484 33.102 1.00 89.62 296 ASP A N 1
ATOM 2232 C CA . ASP A 1 296 ? -12.387 -12.010 31.742 1.00 89.62 296 ASP A CA 1
ATOM 2233 C C . ASP A 1 296 ? -11.650 -11.173 30.677 1.00 89.62 296 ASP A C 1
ATOM 2235 O O . ASP A 1 296 ? -11.540 -11.591 29.524 1.00 89.62 296 ASP A O 1
ATOM 2239 N N . TRP A 1 297 ? -11.052 -10.037 31.052 1.00 93.12 297 TRP A N 1
ATOM 2240 C CA . TRP A 1 297 ? -10.340 -9.139 30.134 1.00 93.12 297 TRP A CA 1
ATOM 2241 C C . TRP A 1 297 ? -9.208 -9.829 29.380 1.00 93.12 297 TRP A C 1
ATOM 2243 O O . TRP A 1 297 ? -9.042 -9.642 28.173 1.00 93.12 297 TRP A O 1
ATOM 2253 N N . LYS A 1 298 ? -8.458 -10.689 30.075 1.00 91.94 298 LYS A N 1
ATOM 2254 C CA . LYS A 1 298 ? -7.373 -11.457 29.460 1.00 91.94 298 LYS A CA 1
ATOM 2255 C C . LYS A 1 298 ? -7.897 -12.397 28.375 1.00 91.94 298 LYS A C 1
ATOM 2257 O O . LYS A 1 298 ? -7.229 -12.567 27.356 1.00 91.94 298 LYS A O 1
ATOM 2262 N N . ALA A 1 299 ? -9.078 -12.988 28.581 1.00 91.12 299 ALA A N 1
ATOM 2263 C CA . ALA A 1 299 ? -9.699 -13.832 27.572 1.00 91.12 299 ALA A CA 1
ATOM 2264 C C . ALA A 1 299 ? -9.989 -13.013 26.312 1.00 91.12 299 ALA A C 1
ATOM 2266 O O . ALA A 1 299 ? -9.725 -13.504 25.227 1.00 91.12 299 ALA A O 1
ATOM 2267 N N . ASP A 1 300 ? -10.398 -11.751 26.440 1.00 92.75 300 ASP A N 1
ATOM 2268 C CA . ASP A 1 300 ? -10.708 -10.848 25.325 1.00 92.75 300 ASP A CA 1
ATOM 2269 C C . ASP A 1 300 ? -9.511 -10.012 24.829 1.00 92.75 300 ASP A C 1
ATOM 2271 O O . ASP A 1 300 ? -9.695 -8.994 24.166 1.00 92.75 300 ASP A O 1
ATOM 2275 N N . ASN A 1 301 ? -8.270 -10.449 25.081 1.00 94.00 301 ASN A N 1
ATOM 2276 C CA . ASN A 1 301 ? -7.049 -9.760 24.625 1.00 94.00 301 ASN A CA 1
ATOM 2277 C C . ASN A 1 301 ? -6.932 -8.297 25.100 1.00 94.00 301 ASN A C 1
ATOM 2279 O O . ASN A 1 301 ? -6.430 -7.432 24.374 1.00 94.00 301 ASN A O 1
ATOM 2283 N N . LEU A 1 302 ? -7.395 -8.021 26.318 1.00 94.06 302 LEU A N 1
ATOM 2284 C CA . LEU A 1 302 ? -7.183 -6.750 27.000 1.00 94.06 302 LEU A CA 1
ATOM 2285 C C . LEU A 1 302 ? -6.011 -6.902 27.975 1.00 94.06 302 LEU A C 1
ATOM 2287 O O . LEU A 1 302 ? -6.064 -7.686 28.927 1.00 94.06 302 LEU A O 1
ATOM 2291 N N . ASP A 1 303 ? -4.945 -6.146 27.732 1.00 92.88 303 ASP A N 1
ATOM 2292 C CA . ASP A 1 303 ? -3.756 -6.127 28.573 1.00 92.88 303 ASP A CA 1
ATOM 2293 C C . ASP A 1 303 ? -4.045 -5.315 29.841 1.00 92.88 303 ASP A C 1
ATOM 2295 O O . ASP A 1 303 ? -4.228 -4.093 29.800 1.00 92.88 303 ASP A O 1
ATOM 2299 N N . THR A 1 304 ? -4.090 -5.998 30.985 1.00 91.62 304 THR A N 1
ATOM 2300 C CA . THR A 1 304 ? -4.323 -5.359 32.282 1.00 91.62 304 THR A CA 1
ATOM 2301 C C . THR A 1 304 ? -3.151 -4.482 32.738 1.00 91.62 304 THR A C 1
ATOM 2303 O O . THR A 1 304 ? -3.424 -3.335 33.106 1.00 91.62 304 THR A O 1
ATOM 2306 N N . PRO A 1 305 ? -1.866 -4.911 32.681 1.00 92.88 305 PRO A N 1
ATOM 2307 C CA . PRO A 1 305 ? -0.766 -4.012 32.996 1.00 92.88 305 PRO A CA 1
ATOM 2308 C C . PRO A 1 305 ? -0.566 -3.000 31.866 1.00 92.88 305 PRO A C 1
ATOM 2310 O O . PRO A 1 305 ? -0.425 -3.358 30.695 1.00 92.88 305 PRO A O 1
ATOM 2313 N N . ARG A 1 306 ? -0.496 -1.721 32.230 1.00 93.94 306 ARG A N 1
ATOM 2314 C CA . ARG A 1 306 ? -0.118 -0.656 31.303 1.00 93.94 306 ARG A CA 1
ATOM 2315 C C . ARG A 1 306 ? 1.374 -0.765 30.941 1.00 93.94 306 ARG A C 1
ATOM 2317 O O . ARG A 1 306 ? 2.203 -0.827 31.854 1.00 93.94 306 ARG A O 1
ATOM 2324 N N . PRO A 1 307 ? 1.754 -0.731 29.651 1.00 93.44 307 PRO A N 1
ATOM 2325 C CA . PRO A 1 307 ? 3.160 -0.675 29.248 1.00 93.44 307 PRO A CA 1
ATOM 2326 C C . PRO A 1 307 ? 3.881 0.563 29.807 1.00 93.44 307 PRO A C 1
ATOM 2328 O O . PRO A 1 307 ? 3.298 1.640 29.912 1.00 93.44 307 PRO A O 1
ATOM 2331 N N . GLN A 1 308 ? 5.173 0.443 30.132 1.00 90.56 308 GLN A N 1
ATOM 2332 C CA . GLN A 1 308 ? 5.944 1.541 30.745 1.00 90.56 308 GLN A CA 1
ATOM 2333 C C . GLN A 1 308 ? 6.061 2.780 29.842 1.00 90.56 308 GLN A C 1
ATOM 2335 O O . GLN A 1 308 ? 6.029 3.904 30.330 1.00 90.56 308 GLN A O 1
ATOM 2340 N N . HIS A 1 309 ? 6.181 2.560 28.535 1.00 88.75 309 HIS A N 1
ATOM 2341 C CA . HIS A 1 309 ? 6.343 3.581 27.494 1.00 88.75 309 HIS A CA 1
ATOM 2342 C C . HIS A 1 309 ? 5.005 4.084 26.925 1.00 88.75 309 HIS A C 1
ATOM 2344 O O . HIS A 1 309 ? 4.993 4.838 25.956 1.00 88.75 309 HIS A O 1
ATOM 2350 N N . GLU A 1 310 ? 3.876 3.673 27.506 1.00 91.19 310 GLU A N 1
ATOM 2351 C CA . GLU A 1 310 ? 2.570 4.214 27.139 1.00 91.19 310 GLU A CA 1
ATOM 2352 C C . GLU A 1 310 ? 2.422 5.645 27.682 1.00 91.19 310 GLU A C 1
ATOM 2354 O O . GLU A 1 310 ? 2.774 5.919 28.832 1.00 91.19 310 GLU A O 1
ATOM 2359 N N . SER A 1 311 ? 1.899 6.562 26.867 1.00 90.88 311 SER A N 1
ATOM 2360 C CA . SER A 1 311 ? 1.662 7.954 27.271 1.00 90.88 311 SER A CA 1
ATOM 2361 C C . SER A 1 311 ? 0.306 8.138 27.948 1.00 90.88 311 SER A C 1
ATOM 2363 O O . SER A 1 311 ? 0.151 9.033 28.774 1.00 90.88 311 SER A O 1
ATOM 2365 N N . LEU A 1 312 ? -0.671 7.281 27.634 1.00 92.50 312 LEU A N 1
ATOM 2366 C CA . LEU A 1 312 ? -1.959 7.271 28.320 1.00 92.50 312 LEU A CA 1
ATOM 2367 C C . LEU A 1 312 ? -1.777 6.921 29.806 1.00 92.50 312 LEU A C 1
ATOM 2369 O O . LEU A 1 312 ? -0.971 6.059 30.170 1.00 92.50 312 LEU A O 1
ATOM 2373 N N . GLY A 1 313 ? -2.573 7.553 30.672 1.00 94.50 313 GLY A N 1
ATOM 2374 C CA . GLY A 1 313 ? -2.743 7.101 32.055 1.00 94.50 313 GLY A CA 1
ATOM 2375 C C . GLY A 1 313 ? -3.398 5.716 32.112 1.00 94.50 313 GLY A C 1
ATOM 2376 O O . GLY A 1 313 ? -4.022 5.282 31.150 1.00 94.50 313 GLY A O 1
ATOM 2377 N N . GLU A 1 314 ? -3.299 5.014 33.240 1.00 95.56 314 GLU A N 1
ATOM 2378 C CA . GLU A 1 314 ? -3.776 3.624 33.379 1.00 95.56 314 GLU A CA 1
ATOM 2379 C C . GLU A 1 314 ? -5.248 3.423 32.985 1.00 95.56 314 GLU A C 1
ATOM 2381 O O . GLU A 1 314 ? -5.562 2.587 32.139 1.00 95.56 314 GLU A O 1
ATOM 2386 N N . ARG A 1 315 ? -6.150 4.256 33.506 1.00 97.00 315 ARG A N 1
ATOM 2387 C CA . ARG A 1 315 ? -7.577 4.177 33.159 1.00 97.00 315 ARG A CA 1
ATOM 2388 C C . ARG A 1 315 ? -7.842 4.512 31.690 1.00 97.00 315 ARG A C 1
ATOM 2390 O O . ARG A 1 315 ? -8.681 3.877 31.054 1.00 97.00 315 ARG A O 1
ATOM 2397 N N . ALA A 1 316 ? -7.105 5.476 31.139 1.00 96.44 316 ALA A N 1
ATOM 2398 C CA . ALA A 1 316 ? -7.193 5.844 29.729 1.00 96.44 316 ALA A CA 1
ATOM 2399 C C . ALA A 1 316 ? -6.647 4.733 28.814 1.00 96.44 316 ALA A C 1
ATOM 2401 O O . ALA A 1 316 ? -7.207 4.501 27.749 1.00 96.44 316 ALA A O 1
ATOM 2402 N N . TRP A 1 317 ? -5.608 4.008 29.242 1.00 96.56 317 TRP A N 1
ATOM 2403 C CA . TRP A 1 317 ? -5.075 2.826 28.562 1.00 96.56 317 TRP A CA 1
ATOM 2404 C C . TRP A 1 317 ? -6.121 1.712 28.481 1.00 96.56 317 TRP A C 1
ATOM 2406 O O . TRP A 1 317 ? -6.362 1.165 27.405 1.00 96.56 317 TRP A O 1
ATOM 2416 N N . TRP A 1 318 ? -6.796 1.407 29.590 1.00 97.25 318 TRP A N 1
ATOM 2417 C CA . TRP A 1 318 ? -7.890 0.437 29.586 1.00 97.25 318 TRP A CA 1
ATOM 2418 C C . TRP A 1 318 ? -9.045 0.875 28.686 1.00 97.25 318 TRP A C 1
ATOM 2420 O O . TRP A 1 318 ? -9.529 0.086 27.877 1.00 97.25 318 TRP A O 1
ATOM 2430 N N . LEU A 1 319 ? -9.448 2.146 28.772 1.00 97.94 319 LEU A N 1
ATOM 2431 C CA . LEU A 1 319 ? -10.499 2.687 27.917 1.00 97.94 319 LEU A CA 1
ATOM 2432 C C . LEU A 1 319 ? -10.120 2.615 26.431 1.00 97.94 319 LEU A C 1
ATOM 2434 O O . LEU A 1 319 ? -10.925 2.150 25.635 1.00 97.94 319 LEU A O 1
ATOM 2438 N N . TYR A 1 320 ? -8.896 2.993 26.057 1.00 97.00 320 TYR A N 1
ATOM 2439 C CA . TYR A 1 320 ? -8.383 2.862 24.688 1.00 97.00 320 TYR A CA 1
ATOM 2440 C C . TYR A 1 320 ? -8.523 1.425 24.162 1.00 97.00 320 TYR A C 1
ATOM 2442 O O . TYR A 1 320 ? -9.002 1.213 23.045 1.00 97.00 320 TYR A O 1
ATOM 2450 N N . GLN A 1 321 ? -8.158 0.431 24.977 1.00 96.50 321 GLN A N 1
ATOM 2451 C CA . GLN A 1 321 ? -8.267 -0.974 24.588 1.00 96.50 321 GLN A CA 1
ATOM 2452 C C . GLN A 1 321 ? -9.720 -1.434 24.402 1.00 96.50 321 GLN A C 1
ATOM 2454 O O . GLN A 1 321 ? -9.982 -2.236 23.508 1.00 96.50 321 GLN A O 1
ATOM 2459 N N . LEU A 1 322 ? -10.662 -0.919 25.199 1.00 96.75 322 LEU A N 1
ATOM 2460 C CA . LEU A 1 322 ? -12.091 -1.183 25.006 1.00 96.75 322 LEU A CA 1
ATOM 2461 C C . LEU A 1 322 ? -12.620 -0.503 23.740 1.00 96.75 322 LEU A C 1
ATOM 2463 O O . LEU A 1 322 ? -13.279 -1.146 22.929 1.00 96.75 322 LEU A O 1
ATOM 2467 N N . VAL A 1 323 ? -12.287 0.776 23.533 1.00 97.44 323 VAL A N 1
ATOM 2468 C CA . VAL A 1 323 ? -12.716 1.558 22.361 1.00 97.44 323 VAL A CA 1
ATOM 2469 C C . VAL A 1 323 ? -12.283 0.874 21.069 1.00 97.44 323 VAL A C 1
ATOM 2471 O O . VAL A 1 323 ? -13.091 0.745 20.151 1.00 97.44 323 VAL A O 1
ATOM 2474 N N . ARG A 1 324 ? -11.038 0.380 20.997 1.00 95.69 324 ARG A N 1
ATOM 2475 C CA . ARG A 1 324 ? -10.531 -0.280 19.784 1.00 95.69 324 ARG A CA 1
ATOM 2476 C C . ARG A 1 324 ? -11.151 -1.656 19.500 1.00 95.69 324 ARG A C 1
ATOM 2478 O O . ARG A 1 324 ? -10.830 -2.252 18.477 1.00 95.69 324 ARG A O 1
ATOM 2485 N N . GLN A 1 325 ? -11.982 -2.183 20.404 1.00 95.62 325 GLN A N 1
ATOM 2486 C CA . GLN A 1 325 ? -12.746 -3.419 20.208 1.00 95.62 325 GLN A CA 1
ATOM 2487 C C . GLN A 1 325 ? -14.230 -3.167 19.885 1.00 95.62 325 GLN A C 1
ATOM 2489 O O . GLN A 1 325 ? -15.017 -4.112 19.829 1.00 95.62 325 GLN A O 1
ATOM 2494 N N . VAL A 1 326 ? -14.632 -1.913 19.660 1.00 96.69 326 VAL A N 1
ATOM 2495 C CA . VAL A 1 326 ? -16.023 -1.561 19.354 1.00 96.69 326 VAL A CA 1
ATOM 2496 C C . VAL A 1 326 ? -16.141 -0.988 17.936 1.00 96.69 326 VAL A C 1
ATOM 2498 O O . VAL A 1 326 ? -15.470 -0.002 17.629 1.00 96.69 326 VAL A O 1
ATOM 2501 N N . PRO A 1 327 ? -17.006 -1.558 17.069 1.00 95.88 327 PRO A N 1
ATOM 2502 C CA . PRO A 1 327 ? -17.205 -1.067 15.707 1.00 95.88 327 PRO A CA 1
ATOM 2503 C C . PRO A 1 327 ? -17.636 0.402 15.662 1.00 95.88 327 PRO A C 1
ATOM 2505 O O . PRO A 1 327 ? -18.457 0.845 16.465 1.00 95.88 327 PRO A O 1
ATOM 2508 N N . LEU A 1 328 ? -17.162 1.146 14.662 1.00 95.88 328 LEU A N 1
ATOM 2509 C CA . LEU A 1 328 ? -17.485 2.571 14.491 1.00 95.88 328 LEU A CA 1
ATOM 2510 C C . LEU A 1 328 ? -18.996 2.829 14.352 1.00 95.88 328 LEU A C 1
ATOM 2512 O O . LEU A 1 328 ? -19.520 3.788 14.916 1.00 95.88 328 LEU A O 1
ATOM 2516 N N . ALA A 1 329 ? -19.716 1.932 13.671 1.00 94.75 329 ALA A N 1
ATOM 2517 C CA . ALA A 1 329 ? -21.167 2.021 13.499 1.00 94.75 329 ALA A CA 1
ATOM 2518 C C . ALA A 1 329 ? -21.952 1.924 14.822 1.00 94.75 329 ALA A C 1
ATOM 2520 O O . ALA A 1 329 ? -23.058 2.453 14.923 1.00 94.75 329 ALA A O 1
ATOM 2521 N N . TRP A 1 330 ? -21.393 1.275 15.850 1.00 96.69 330 TRP A N 1
ATOM 2522 C CA . TRP A 1 330 ? -22.024 1.231 17.169 1.00 96.69 330 TRP A CA 1
ATOM 2523 C C . TRP A 1 330 ? -22.043 2.620 17.810 1.00 96.69 330 TRP A C 1
ATOM 2525 O O . TRP A 1 330 ? -23.060 3.022 18.357 1.00 96.69 330 TRP A O 1
ATOM 2535 N N . TRP A 1 331 ? -20.966 3.399 17.681 1.00 97.31 331 TRP A N 1
ATOM 2536 C CA . TRP A 1 331 ? -20.878 4.731 18.284 1.00 97.31 331 TRP A CA 1
ATOM 2537 C C . TRP A 1 331 ? -21.913 5.702 17.718 1.00 97.31 331 TRP A C 1
ATOM 2539 O O . TRP A 1 331 ? -22.587 6.398 18.479 1.00 97.31 331 TRP A O 1
ATOM 2549 N N . THR A 1 332 ? -22.067 5.730 16.392 1.00 96.81 332 THR A N 1
ATOM 2550 C CA . THR A 1 332 ? -23.054 6.599 15.737 1.00 96.81 332 THR A CA 1
ATOM 2551 C C . THR A 1 332 ? -24.480 6.193 16.105 1.00 96.81 332 THR A C 1
ATOM 2553 O O . THR A 1 332 ? -25.299 7.061 16.408 1.00 96.81 332 THR A O 1
ATOM 2556 N N . ALA A 1 333 ? -24.763 4.887 16.167 1.00 95.94 333 ALA A N 1
ATOM 2557 C CA . ALA A 1 333 ? -26.068 4.363 16.558 1.00 95.94 333 ALA A CA 1
ATOM 2558 C C . ALA A 1 333 ? -26.390 4.612 18.043 1.00 95.94 333 ALA A C 1
ATOM 2560 O O . ALA A 1 333 ? -27.466 5.112 18.367 1.00 95.94 333 ALA A O 1
ATOM 2561 N N . SER A 1 334 ? -25.465 4.297 18.953 1.00 95.75 334 SER A N 1
ATOM 2562 C CA . SER A 1 334 ? -25.685 4.367 20.401 1.00 95.75 334 SER A CA 1
ATOM 2563 C C . SER A 1 334 ? -25.767 5.795 20.926 1.00 95.75 334 SER A C 1
ATOM 2565 O O . SER A 1 334 ? -26.585 6.070 21.804 1.00 95.75 334 SER A O 1
ATOM 2567 N N . LEU A 1 335 ? -24.950 6.715 20.399 1.00 95.62 335 LEU A N 1
ATOM 2568 C CA . LEU A 1 335 ? -24.960 8.111 20.844 1.00 95.62 335 LEU A CA 1
ATOM 2569 C C . LEU A 1 335 ? -25.898 8.993 20.010 1.00 95.62 335 LEU A C 1
ATOM 2571 O O . LEU A 1 335 ? -26.166 10.122 20.427 1.00 95.62 335 LEU A O 1
ATOM 2575 N N . ALA A 1 336 ? -26.415 8.486 18.883 1.00 95.88 336 ALA A N 1
ATOM 2576 C CA . ALA A 1 336 ? -27.181 9.242 17.889 1.00 95.88 336 ALA A CA 1
ATOM 2577 C C . ALA A 1 336 ? -26.426 10.498 17.408 1.00 95.88 336 ALA A C 1
ATOM 2579 O O . ALA A 1 336 ? -26.983 11.593 17.313 1.00 95.88 336 ALA A O 1
ATOM 2580 N N . MET A 1 337 ? -25.127 10.335 17.147 1.00 96.88 337 MET A N 1
ATOM 2581 C CA . MET A 1 337 ? -24.206 11.398 16.741 1.00 96.88 337 MET A CA 1
ATOM 2582 C C . MET A 1 337 ? -23.552 11.057 15.403 1.00 96.88 337 MET A C 1
ATOM 2584 O O . MET A 1 337 ? -23.249 9.897 15.125 1.00 96.88 337 MET A O 1
ATOM 2588 N N . THR A 1 338 ? -23.301 12.078 14.584 1.00 97.56 338 THR A N 1
ATOM 2589 C CA . THR A 1 338 ? -22.436 11.946 13.404 1.00 97.56 338 THR A CA 1
ATOM 2590 C C . THR A 1 338 ? -20.974 11.771 13.832 1.00 97.56 338 THR A C 1
ATOM 2592 O O . THR A 1 338 ? -20.627 12.139 14.958 1.00 97.56 338 THR A O 1
ATOM 2595 N N . PRO A 1 339 ? -20.087 11.263 12.958 1.00 97.31 339 PRO A N 1
ATOM 2596 C CA . PRO A 1 339 ? -18.658 11.182 13.257 1.00 97.31 339 PRO A CA 1
ATOM 2597 C C . PRO A 1 339 ? -18.049 12.522 13.700 1.00 97.31 339 PRO A C 1
ATOM 2599 O O . PRO A 1 339 ? -17.395 12.567 14.736 1.00 97.31 339 PRO A O 1
ATOM 2602 N N . ASP A 1 340 ? -18.339 13.637 13.018 1.00 96.06 340 ASP A N 1
ATOM 2603 C CA . ASP A 1 340 ? -17.878 14.975 13.436 1.00 96.06 340 ASP A CA 1
ATOM 2604 C C . ASP A 1 340 ? -18.387 15.384 14.826 1.00 96.06 340 ASP A C 1
ATOM 2606 O O . ASP A 1 340 ? -17.655 15.963 15.639 1.00 96.06 340 ASP A O 1
ATOM 2610 N N . ALA A 1 341 ? -19.647 15.060 15.136 1.00 96.62 341 ALA A N 1
ATOM 2611 C CA . ALA A 1 341 ? -20.210 15.312 16.456 1.00 96.62 341 ALA A CA 1
ATOM 2612 C C . ALA A 1 341 ? -19.532 14.446 17.530 1.00 96.62 341 ALA A C 1
ATOM 2614 O O . ALA A 1 341 ? -19.310 14.933 18.637 1.00 96.62 341 ALA A O 1
ATOM 2615 N N . LEU A 1 342 ? -19.140 13.210 17.201 1.00 97.56 342 LEU A N 1
ATOM 2616 C CA . LEU A 1 342 ? -18.365 12.334 18.083 1.00 97.56 342 LEU A CA 1
ATOM 2617 C C . LEU A 1 342 ? -16.946 12.864 18.319 1.00 97.56 342 LEU A C 1
ATOM 2619 O O . LEU A 1 342 ? -16.489 12.832 19.460 1.00 97.56 342 LEU A O 1
ATOM 2623 N N . MET A 1 343 ? -16.275 13.416 17.301 1.00 96.62 343 MET A N 1
ATOM 2624 C CA . MET A 1 343 ? -14.968 14.071 17.476 1.00 96.62 343 MET A CA 1
ATOM 2625 C C . MET A 1 343 ? -15.073 15.289 18.399 1.00 96.62 343 MET A C 1
ATOM 2627 O O . MET A 1 343 ? -14.287 15.451 19.337 1.00 96.62 343 MET A O 1
ATOM 2631 N N . SER A 1 344 ? -16.098 16.115 18.175 1.00 95.44 3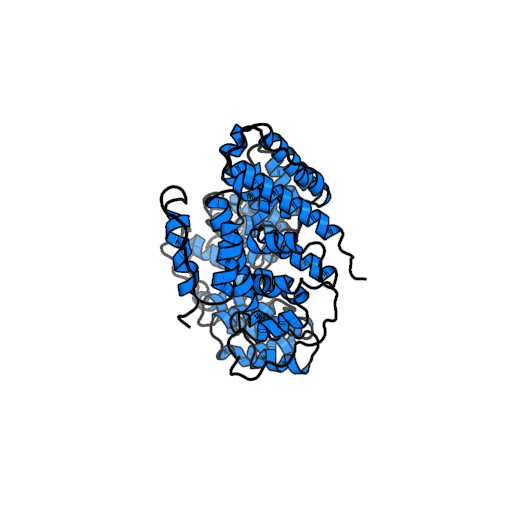44 SER A N 1
ATOM 2632 C CA . SER A 1 344 ? -16.391 17.289 19.002 1.00 95.44 344 SER A CA 1
ATOM 2633 C C . SER A 1 344 ? -16.755 16.905 20.438 1.00 95.44 344 SER A C 1
ATOM 2635 O O . SER A 1 344 ? -16.344 17.576 21.384 1.00 95.44 344 SER A O 1
ATOM 2637 N N . TRP A 1 345 ? -17.515 15.821 20.612 1.00 95.94 345 TRP A N 1
ATOM 2638 C CA . TRP A 1 345 ? -17.865 15.268 21.917 1.00 95.94 345 TRP A CA 1
ATOM 2639 C C . TRP A 1 345 ? -16.632 14.724 22.640 1.00 95.94 345 TRP A C 1
ATOM 2641 O O . TRP A 1 345 ? -16.423 15.075 23.799 1.00 95.94 345 TRP A O 1
ATOM 2651 N N . ALA A 1 346 ? -15.777 13.956 21.959 1.00 95.88 346 ALA A N 1
ATOM 2652 C CA . ALA A 1 346 ? -14.539 13.424 22.525 1.00 95.88 346 ALA A CA 1
ATOM 2653 C C . ALA A 1 346 ? -13.627 14.539 23.049 1.00 95.88 346 ALA A C 1
ATOM 2655 O O . ALA A 1 346 ? -13.074 14.405 24.139 1.00 95.88 346 ALA A O 1
ATOM 2656 N N . GLY A 1 347 ? -13.528 15.661 22.324 1.00 93.81 347 GLY A N 1
ATOM 2657 C CA . GLY A 1 347 ? -12.765 16.843 22.746 1.00 93.81 347 GLY A CA 1
ATOM 2658 C C . GLY A 1 347 ? -13.294 17.553 23.996 1.00 93.81 347 GLY A C 1
ATOM 2659 O O . GLY A 1 347 ? -12.595 18.387 24.559 1.00 93.81 347 GLY A O 1
ATOM 2660 N N . GLN A 1 348 ? -14.502 17.220 24.456 1.00 93.25 348 GLN A N 1
ATOM 2661 C CA . GLN A 1 348 ? -15.080 17.717 25.711 1.00 93.25 348 GLN A CA 1
ATOM 2662 C C . GLN A 1 348 ? -14.925 16.720 26.871 1.00 93.25 348 GLN A C 1
ATOM 2664 O O . GLN A 1 348 ? -15.535 16.914 27.927 1.00 93.25 348 GLN A O 1
ATOM 2669 N N . THR A 1 349 ? -14.183 15.630 26.665 1.00 92.94 349 THR A N 1
ATOM 2670 C CA . THR A 1 349 ? -13.913 14.599 27.672 1.00 92.94 349 THR A CA 1
ATOM 2671 C C . THR A 1 349 ? -12.433 14.573 28.029 1.00 92.94 349 THR A C 1
ATOM 2673 O O . THR A 1 349 ? -11.584 14.851 27.183 1.00 92.94 349 THR A O 1
ATOM 2676 N N . ASP A 1 350 ? -12.117 14.104 29.234 1.00 93.25 350 ASP A N 1
ATOM 2677 C CA . ASP A 1 350 ? -10.734 13.823 29.650 1.00 93.25 350 ASP A CA 1
ATOM 2678 C C . ASP A 1 350 ? -10.124 12.615 28.905 1.00 93.25 350 ASP A C 1
ATOM 2680 O O . ASP A 1 350 ? -8.946 12.296 29.055 1.00 93.25 350 ASP A O 1
ATOM 2684 N N . TRP A 1 351 ? -10.927 11.925 28.086 1.00 95.94 351 TRP A N 1
ATOM 2685 C CA . TRP A 1 351 ? -10.580 10.683 27.399 1.00 95.94 351 TRP A CA 1
ATOM 2686 C C . TRP A 1 351 ? -10.342 10.857 25.897 1.00 95.94 351 TRP A C 1
ATOM 2688 O O . TRP A 1 351 ? -10.256 9.856 25.182 1.00 95.94 351 TRP A O 1
ATOM 2698 N N . GLN A 1 352 ? -10.232 12.100 25.410 1.00 94.31 352 GLN A N 1
ATOM 2699 C CA . GLN A 1 352 ? -10.098 12.406 23.984 1.00 94.31 352 GLN A CA 1
ATOM 2700 C C . GLN A 1 352 ? -9.019 11.550 23.309 1.00 94.31 352 GLN A C 1
ATOM 2702 O O . GLN A 1 352 ? -9.281 10.911 22.295 1.00 94.31 352 GLN A O 1
ATOM 2707 N N . GLU A 1 353 ? -7.816 11.489 23.881 1.00 92.94 353 GLU A N 1
ATOM 2708 C CA . GLU A 1 353 ? -6.708 10.751 23.274 1.00 92.94 353 GLU A CA 1
ATOM 2709 C C . GLU A 1 353 ? -6.989 9.242 23.175 1.00 92.94 353 GLU A C 1
ATOM 2711 O O . GLU A 1 353 ? -6.714 8.633 22.141 1.00 92.94 353 GLU A O 1
ATOM 2716 N N . ALA A 1 354 ? -7.584 8.642 24.212 1.00 95.38 354 ALA A N 1
ATOM 2717 C CA . ALA A 1 354 ? -7.946 7.226 24.218 1.00 95.38 354 ALA A CA 1
ATOM 2718 C C . ALA A 1 354 ? -9.031 6.907 23.176 1.00 95.38 354 ALA A C 1
ATOM 2720 O O . ALA A 1 354 ? -8.922 5.909 22.460 1.00 95.38 354 ALA A O 1
ATOM 2721 N N . LEU A 1 355 ? -10.040 7.779 23.059 1.00 96.94 355 LEU A N 1
ATOM 2722 C CA . LEU A 1 355 ? -11.110 7.676 22.065 1.00 96.94 355 LEU A CA 1
ATOM 2723 C C . LEU A 1 355 ? -10.559 7.775 20.639 1.00 96.94 355 LEU A C 1
ATOM 2725 O O . LEU A 1 355 ? -10.762 6.867 19.836 1.00 96.94 355 LEU A O 1
ATOM 2729 N N . LEU A 1 356 ? -9.808 8.839 20.341 1.00 94.56 356 LEU A N 1
ATOM 2730 C CA . LEU A 1 356 ? -9.270 9.086 19.004 1.00 94.56 356 LEU A CA 1
ATOM 2731 C C . LEU A 1 356 ? -8.293 7.981 18.565 1.00 94.56 356 LEU A C 1
ATOM 2733 O O . LEU A 1 356 ? -8.371 7.521 17.426 1.00 94.56 356 LEU A O 1
ATOM 2737 N N . ARG A 1 357 ? -7.415 7.501 19.463 1.00 93.25 357 ARG A N 1
ATOM 2738 C CA . ARG A 1 357 ? -6.520 6.362 19.178 1.00 93.25 357 ARG A CA 1
ATOM 2739 C C . ARG A 1 357 ? -7.303 5.075 18.924 1.00 93.25 357 ARG A C 1
ATOM 2741 O O . ARG A 1 357 ? -6.974 4.338 17.999 1.00 93.25 357 ARG A O 1
ATOM 2748 N N . GLY A 1 358 ? -8.331 4.804 19.727 1.00 95.00 358 GLY A N 1
ATOM 2749 C CA . GLY A 1 358 ? -9.142 3.601 19.575 1.00 95.00 358 GLY A CA 1
ATOM 2750 C C . GLY A 1 358 ? -9.937 3.604 18.269 1.00 95.00 358 GLY A C 1
ATOM 2751 O O . GLY A 1 358 ? -9.880 2.632 17.522 1.00 95.00 358 GLY A O 1
ATOM 2752 N N . TRP A 1 359 ? -10.600 4.716 17.936 1.00 96.06 359 TRP A N 1
ATOM 2753 C CA . TRP A 1 359 ? -11.320 4.863 16.667 1.00 96.06 359 TRP A CA 1
ATOM 2754 C C . TRP A 1 359 ? -10.398 4.772 15.456 1.00 96.06 359 TRP A C 1
ATOM 2756 O O . TRP A 1 359 ? -10.748 4.100 14.490 1.00 96.06 359 TRP A O 1
ATOM 2766 N N . ARG A 1 360 ? -9.202 5.372 15.516 1.00 92.62 360 ARG A N 1
ATOM 2767 C CA . ARG A 1 360 ? -8.175 5.224 14.475 1.00 92.62 360 ARG A CA 1
ATOM 2768 C C . ARG A 1 360 ? -7.821 3.755 14.235 1.00 92.62 360 ARG A C 1
ATOM 2770 O O . ARG A 1 360 ? -7.724 3.331 13.086 1.00 92.62 360 ARG A O 1
ATOM 2777 N N . ASP A 1 361 ? -7.617 2.982 15.299 1.00 92.44 361 ASP A N 1
ATOM 2778 C CA . ASP A 1 361 ? -7.239 1.572 15.179 1.00 92.44 361 ASP A CA 1
ATOM 2779 C C . ASP A 1 361 ? -8.368 0.736 14.557 1.00 92.44 361 ASP A C 1
ATOM 2781 O O . ASP A 1 361 ? -8.091 -0.102 13.699 1.00 92.44 361 ASP A O 1
ATOM 2785 N N . VAL A 1 362 ? -9.632 1.004 14.914 1.00 94.25 362 VAL A N 1
ATOM 2786 C CA . VAL A 1 362 ? -10.798 0.359 14.277 1.00 94.25 362 VAL A CA 1
ATOM 2787 C C . VAL A 1 362 ? -10.905 0.766 12.810 1.00 94.25 362 VAL A C 1
ATOM 2789 O O . VAL A 1 362 ? -11.119 -0.088 11.956 1.00 94.25 362 VAL A O 1
ATOM 2792 N N . LEU A 1 363 ? -10.689 2.045 12.498 1.00 92.06 363 LEU A N 1
ATOM 2793 C CA . LEU A 1 363 ? -10.772 2.582 11.141 1.00 92.06 363 LEU A CA 1
ATOM 2794 C C . LEU A 1 363 ? -9.757 1.940 10.183 1.00 92.06 363 LEU A C 1
ATOM 2796 O O . LEU A 1 363 ? -10.041 1.783 9.001 1.00 92.06 363 LEU A O 1
ATOM 2800 N N . ARG A 1 364 ? -8.593 1.507 10.682 1.00 88.31 364 ARG A N 1
ATOM 2801 C CA . ARG A 1 364 ? -7.614 0.740 9.889 1.00 88.31 364 ARG A CA 1
ATOM 2802 C C . ARG A 1 364 ? -8.087 -0.673 9.536 1.00 88.31 364 ARG A C 1
ATOM 2804 O O . ARG A 1 364 ? -7.585 -1.243 8.573 1.00 88.31 364 ARG A O 1
ATOM 2811 N N . GLN A 1 365 ? -9.008 -1.243 10.314 1.00 87.38 365 GLN A N 1
ATOM 2812 C CA . GLN A 1 365 ? -9.553 -2.590 10.101 1.00 87.38 365 GLN A CA 1
ATOM 2813 C C . GLN A 1 365 ? -10.869 -2.563 9.311 1.00 87.38 365 GLN A C 1
ATOM 2815 O O . GLN A 1 365 ? -11.091 -3.423 8.458 1.00 87.38 365 GLN A O 1
ATOM 2820 N N . ASP A 1 366 ? -11.720 -1.570 9.579 1.00 88.31 366 ASP A N 1
ATOM 2821 C CA . ASP A 1 366 ? -12.992 -1.308 8.897 1.00 88.31 366 ASP A CA 1
ATOM 2822 C C . ASP A 1 366 ? -13.037 0.160 8.428 1.00 88.31 366 ASP A C 1
ATOM 2824 O O . ASP A 1 366 ? -13.598 1.013 9.125 1.00 88.31 366 ASP A O 1
ATOM 2828 N N . PRO A 1 367 ? -12.403 0.490 7.284 1.00 89.31 367 PRO A N 1
ATOM 2829 C CA . PRO A 1 367 ? -12.388 1.849 6.753 1.00 89.31 367 PRO A CA 1
ATOM 2830 C C . PRO A 1 367 ? -13.797 2.385 6.478 1.00 89.31 367 PRO A C 1
ATOM 2832 O O . PRO A 1 367 ? -14.623 1.722 5.849 1.00 89.31 367 PRO A O 1
ATOM 2835 N N . ARG A 1 368 ? -14.064 3.611 6.938 1.00 92.38 368 ARG A N 1
ATOM 2836 C CA . ARG A 1 368 ? -15.323 4.344 6.742 1.00 92.38 368 ARG A CA 1
ATOM 2837 C C . ARG A 1 368 ? -15.000 5.779 6.346 1.00 92.38 368 ARG A C 1
ATOM 2839 O O . ARG A 1 368 ? -14.338 6.486 7.110 1.00 92.38 368 ARG A O 1
ATOM 2846 N N . ASP A 1 369 ? -15.478 6.214 5.187 1.00 93.00 369 ASP A N 1
ATOM 2847 C CA . ASP A 1 369 ? -15.139 7.526 4.626 1.00 93.00 369 ASP A CA 1
ATOM 2848 C C . ASP A 1 369 ? -15.534 8.665 5.573 1.00 93.00 369 ASP A C 1
ATOM 2850 O O . ASP A 1 369 ? -14.695 9.483 5.937 1.00 93.00 369 ASP A O 1
ATOM 2854 N N . GLU A 1 370 ? -16.772 8.648 6.075 1.00 94.38 370 GLU A N 1
ATOM 2855 C CA . GLU A 1 370 ? -17.310 9.647 7.012 1.00 94.38 370 GLU A CA 1
ATOM 2856 C C . GLU A 1 370 ? -16.492 9.798 8.308 1.00 94.38 370 GLU A C 1
ATOM 2858 O O . GLU A 1 370 ? -16.300 10.904 8.809 1.00 94.38 370 GLU A O 1
ATOM 2863 N N . TRP A 1 371 ? -15.968 8.697 8.850 1.00 95.31 371 TRP A N 1
ATOM 2864 C CA . TRP A 1 371 ? -15.123 8.710 10.044 1.00 95.31 371 TRP A CA 1
ATOM 2865 C C . TRP A 1 371 ? -13.707 9.166 9.735 1.00 95.31 371 TRP A C 1
ATOM 2867 O O . TRP A 1 371 ? -13.075 9.827 10.557 1.00 95.31 371 TRP A O 1
ATOM 2877 N N . THR A 1 372 ? -13.213 8.816 8.553 1.00 93.56 372 THR A N 1
ATOM 2878 C CA . THR A 1 372 ? -11.894 9.228 8.089 1.00 93.56 372 THR A CA 1
ATOM 2879 C C . THR A 1 372 ? -11.857 10.737 7.861 1.00 93.56 372 THR A C 1
ATOM 2881 O O . THR A 1 372 ? -10.949 11.407 8.355 1.00 93.56 372 THR A O 1
ATOM 2884 N N . GLU A 1 373 ? -12.872 11.284 7.181 1.00 92.69 373 GLU A N 1
ATOM 2885 C CA . GLU A 1 373 ? -13.040 12.727 6.980 1.00 92.69 373 GLU A CA 1
ATOM 2886 C C . GLU A 1 373 ? -13.165 13.465 8.318 1.00 92.69 373 GLU A C 1
ATOM 2888 O O . GLU A 1 373 ? -12.457 14.451 8.523 1.00 92.69 373 GLU A O 1
ATOM 2893 N N . ALA A 1 374 ? -13.974 12.952 9.252 1.00 94.00 374 ALA A N 1
ATOM 2894 C CA . ALA A 1 374 ? -14.139 13.559 10.570 1.00 94.00 374 ALA A CA 1
ATOM 2895 C C . ALA A 1 374 ? -12.863 13.502 11.425 1.00 94.00 374 ALA A C 1
ATOM 2897 O O . ALA A 1 374 ? -12.584 14.438 12.163 1.00 94.00 374 ALA A O 1
ATOM 2898 N N . LEU A 1 375 ? -12.059 12.436 11.349 1.00 92.25 375 LEU A N 1
ATOM 2899 C CA . LEU A 1 375 ? -10.861 12.288 12.185 1.00 92.25 375 LEU A CA 1
ATOM 2900 C C . LEU A 1 375 ? -9.689 13.172 11.719 1.00 92.25 375 LEU A C 1
ATOM 2902 O O . LEU A 1 375 ? -8.892 13.624 12.543 1.00 92.25 375 LEU A O 1
ATOM 2906 N N . LEU A 1 376 ? -9.568 13.434 10.412 1.00 88.94 376 LEU A N 1
ATOM 2907 C CA . LEU A 1 376 ? -8.429 14.151 9.818 1.00 88.94 376 LEU A CA 1
ATOM 2908 C C . LEU A 1 376 ? -8.156 15.547 10.420 1.00 88.94 376 LEU A C 1
ATOM 2910 O O . LEU A 1 376 ? -6.990 15.827 10.713 1.00 88.94 376 LEU A O 1
ATOM 2914 N N . PRO A 1 377 ? -9.157 16.426 10.639 1.00 87.00 377 PRO A N 1
ATOM 2915 C CA . PRO A 1 377 ? -8.952 17.724 11.291 1.00 87.00 377 PRO A CA 1
ATOM 2916 C C . PRO A 1 377 ? -8.450 17.620 12.735 1.00 87.00 377 PRO A C 1
ATOM 2918 O O . PRO A 1 377 ? -7.765 18.522 13.215 1.00 87.00 377 PRO A O 1
ATOM 2921 N N . HIS A 1 378 ? -8.772 16.520 13.418 1.00 86.25 378 HIS A N 1
ATOM 2922 C CA . HIS A 1 378 ? -8.393 16.261 14.807 1.00 86.25 378 HIS A CA 1
ATOM 2923 C C . HIS A 1 378 ? -7.084 15.470 14.931 1.00 86.25 378 HIS A C 1
ATOM 2925 O O . HIS A 1 378 ? -6.689 15.119 16.043 1.00 86.25 378 HIS A O 1
ATOM 2931 N N . TRP A 1 379 ? -6.396 15.197 13.815 1.00 81.56 379 TRP A N 1
ATOM 2932 C CA . TRP A 1 379 ? -5.145 14.446 13.814 1.00 81.56 379 TRP A CA 1
ATOM 2933 C C . TRP A 1 379 ? -4.042 15.217 14.564 1.00 81.56 379 TRP A C 1
ATOM 2935 O O . TRP A 1 379 ? -3.626 16.295 14.117 1.00 81.56 379 TRP A O 1
ATOM 2945 N N . PRO A 1 380 ? -3.527 14.703 15.695 1.00 73.44 380 PRO A N 1
ATOM 2946 C CA . PRO A 1 380 ? -2.563 15.438 16.498 1.00 73.44 380 PRO A CA 1
ATOM 2947 C C . PRO A 1 380 ? -1.187 15.424 15.824 1.00 73.44 380 PRO A C 1
ATOM 2949 O O . PRO A 1 380 ? -0.577 14.372 15.649 1.00 73.44 380 PRO A O 1
ATOM 2952 N N . ARG A 1 381 ? -0.668 16.609 15.478 1.00 63.78 381 ARG A N 1
ATOM 2953 C CA . ARG A 1 381 ? 0.592 16.758 14.720 1.00 63.78 381 ARG A CA 1
ATOM 2954 C C . ARG A 1 381 ? 1.825 16.161 15.415 1.00 63.78 381 ARG A C 1
ATOM 2956 O O . ARG A 1 381 ? 2.715 15.694 14.722 1.00 63.78 381 ARG A O 1
ATOM 2963 N N . ASN A 1 382 ? 1.862 16.169 16.751 1.00 64.44 382 ASN A N 1
ATOM 2964 C CA . ASN A 1 382 ? 3.056 15.808 17.534 1.00 64.44 382 ASN A CA 1
ATOM 2965 C C . ASN A 1 382 ? 2.842 14.633 18.507 1.00 64.44 382 ASN A C 1
ATOM 2967 O O . ASN A 1 382 ? 3.791 14.227 19.170 1.00 64.44 382 ASN A O 1
ATOM 2971 N N . ALA A 1 383 ? 1.612 14.123 18.652 1.00 60.88 383 ALA A N 1
ATOM 2972 C CA . ALA A 1 383 ? 1.302 13.093 19.654 1.00 60.88 383 ALA A CA 1
ATOM 2973 C C . ALA A 1 383 ? 1.312 11.673 19.077 1.00 60.88 383 ALA A C 1
ATOM 2975 O O . ALA A 1 383 ? 1.497 10.707 19.815 1.00 60.88 383 ALA A O 1
ATOM 2976 N N . TRP A 1 384 ? 1.083 11.526 17.769 1.00 67.50 384 TRP A N 1
ATOM 2977 C CA . TRP A 1 384 ? 1.054 10.227 17.107 1.00 67.50 384 TRP A CA 1
ATOM 2978 C C . TRP A 1 384 ? 2.260 10.110 16.180 1.00 67.50 384 TRP A C 1
ATOM 2980 O O . TRP A 1 384 ? 2.371 10.857 15.215 1.00 67.50 384 TRP A O 1
ATOM 2990 N N . ASN A 1 385 ? 3.121 9.124 16.433 1.00 59.75 385 ASN A N 1
ATOM 2991 C CA . ASN A 1 385 ? 4.229 8.747 15.541 1.00 59.75 385 ASN A CA 1
ATOM 2992 C C . ASN A 1 385 ? 3.744 8.050 14.249 1.00 59.75 385 ASN A C 1
ATOM 2994 O O . ASN A 1 385 ? 4.522 7.373 13.586 1.00 59.75 385 ASN A O 1
ATOM 2998 N N . ASP A 1 386 ? 2.447 8.122 13.951 1.00 64.44 386 ASP A N 1
ATOM 2999 C CA . ASP A 1 386 ? 1.761 7.274 12.983 1.00 64.44 386 ASP A CA 1
ATOM 3000 C C . ASP A 1 386 ? 1.401 8.050 11.710 1.00 64.44 386 ASP A C 1
ATOM 3002 O O . ASP A 1 386 ? 1.218 9.269 11.727 1.00 64.44 386 ASP A O 1
ATOM 3006 N N . ASP A 1 387 ? 1.285 7.320 10.607 1.00 73.12 387 ASP A N 1
ATOM 3007 C CA . ASP A 1 387 ? 1.209 7.864 9.257 1.00 73.12 387 ASP A CA 1
ATOM 3008 C C . ASP A 1 387 ? -0.181 8.462 8.940 1.00 73.12 387 ASP A C 1
ATOM 3010 O O . ASP A 1 387 ? -1.156 7.743 8.684 1.00 73.12 387 ASP A O 1
ATOM 3014 N N . ARG A 1 388 ? -0.277 9.802 8.950 1.00 82.75 388 ARG A N 1
ATOM 3015 C CA . ARG A 1 388 ? -1.471 10.553 8.514 1.00 82.75 388 ARG A CA 1
ATOM 3016 C C . ARG A 1 388 ? -1.796 10.290 7.042 1.00 82.75 388 ARG A C 1
ATOM 3018 O O . ARG A 1 388 ? -2.973 10.306 6.677 1.00 82.75 388 ARG A O 1
ATOM 3025 N N . ALA A 1 389 ? -0.793 10.049 6.199 1.00 82.06 389 ALA A N 1
ATOM 3026 C CA . ALA A 1 389 ? -1.018 9.704 4.803 1.00 82.06 389 ALA A CA 1
ATOM 3027 C C . ALA A 1 389 ? -1.627 8.305 4.663 1.00 82.06 389 ALA A C 1
ATOM 3029 O O . ALA A 1 389 ? -2.519 8.114 3.839 1.00 82.06 389 ALA A O 1
ATOM 3030 N N . GLY A 1 390 ? -1.275 7.377 5.554 1.00 85.94 390 GLY A N 1
ATOM 3031 C CA . GLY A 1 390 ? -1.957 6.094 5.706 1.00 85.94 390 GLY A CA 1
ATOM 3032 C C . GLY A 1 390 ? -3.461 6.254 5.951 1.00 85.94 390 GLY A C 1
ATOM 3033 O O . GLY A 1 390 ? -4.255 5.531 5.356 1.00 85.94 390 GLY A O 1
ATOM 3034 N N . LEU A 1 391 ? -3.879 7.249 6.743 1.00 87.56 391 LEU A N 1
ATOM 3035 C CA . LEU A 1 391 ? -5.300 7.568 6.917 1.00 87.56 391 LEU A CA 1
ATOM 3036 C C . LEU A 1 391 ? -5.918 8.179 5.650 1.00 87.56 391 LEU A C 1
ATOM 3038 O O . LEU A 1 391 ? -6.984 7.746 5.220 1.00 87.56 391 LEU A O 1
ATOM 3042 N N . LEU A 1 392 ? -5.244 9.154 5.029 1.00 90.44 392 LEU A N 1
ATOM 3043 C CA . LEU A 1 392 ? -5.697 9.734 3.762 1.00 90.44 392 LEU A CA 1
ATOM 3044 C C . LEU A 1 392 ? -5.885 8.650 2.694 1.00 90.44 392 LEU A C 1
ATOM 3046 O O . LEU A 1 392 ? -6.856 8.716 1.949 1.00 90.44 392 LEU A O 1
ATOM 3050 N N . SER A 1 393 ? -5.024 7.628 2.653 1.00 90.75 393 SER A N 1
ATOM 3051 C CA . SER A 1 393 ? -5.094 6.527 1.682 1.00 90.75 393 SER A CA 1
ATOM 3052 C C . SER A 1 393 ? -6.402 5.727 1.741 1.00 90.75 393 SER A C 1
ATOM 3054 O O . SER A 1 393 ? -6.793 5.132 0.736 1.00 90.75 393 SER A O 1
ATOM 3056 N N . LEU A 1 394 ? -7.103 5.760 2.883 1.00 89.44 394 LEU A N 1
ATOM 3057 C CA . LEU A 1 394 ? -8.397 5.103 3.072 1.00 89.44 394 LEU A CA 1
ATOM 3058 C C . LEU A 1 394 ? -9.547 5.847 2.385 1.00 89.44 394 LEU A C 1
ATOM 3060 O O . LEU A 1 394 ? -10.546 5.224 2.044 1.00 89.44 394 LEU A O 1
ATOM 3064 N N . LEU A 1 395 ? -9.419 7.161 2.175 1.00 92.06 395 LEU A N 1
ATOM 3065 C CA . LEU A 1 395 ? -10.457 7.964 1.532 1.00 92.06 395 LEU A CA 1
ATOM 3066 C C . LEU A 1 395 ? -10.526 7.702 0.026 1.00 92.06 395 LEU A C 1
ATOM 3068 O O . LEU A 1 395 ? -9.484 7.534 -0.607 1.00 92.06 395 LEU A O 1
ATOM 3072 N N . PRO A 1 396 ? -11.705 7.819 -0.605 1.00 92.06 396 PRO A N 1
ATOM 3073 C CA . PRO A 1 396 ? -11.805 7.918 -2.051 1.00 92.06 396 PRO A CA 1
ATOM 3074 C C . PRO A 1 396 ? -10.984 9.093 -2.584 1.00 92.06 396 PRO A C 1
ATOM 3076 O O . PRO A 1 396 ? -10.856 10.139 -1.941 1.00 92.06 396 PRO A O 1
ATOM 3079 N N . ARG A 1 397 ? -10.492 8.960 -3.818 1.00 92.81 397 ARG A N 1
ATOM 3080 C CA . ARG A 1 397 ? -9.671 9.979 -4.488 1.00 92.81 397 ARG A CA 1
ATOM 3081 C C . ARG A 1 397 ? -10.243 11.394 -4.373 1.00 92.81 397 ARG A C 1
ATOM 3083 O O . ARG A 1 397 ? -9.529 12.302 -3.972 1.00 92.81 397 ARG A O 1
ATOM 3090 N N . ALA A 1 398 ? -11.530 11.582 -4.672 1.00 92.81 398 ALA A N 1
ATOM 3091 C CA . ALA A 1 398 ? -12.159 12.903 -4.626 1.00 92.81 398 ALA A CA 1
ATOM 3092 C C . ALA A 1 398 ? -12.113 13.537 -3.220 1.00 92.81 398 ALA A C 1
ATOM 3094 O O . ALA A 1 398 ? -11.901 14.740 -3.091 1.00 92.81 398 ALA A O 1
ATOM 3095 N N . ALA A 1 399 ? -12.271 12.738 -2.162 1.00 92.56 399 A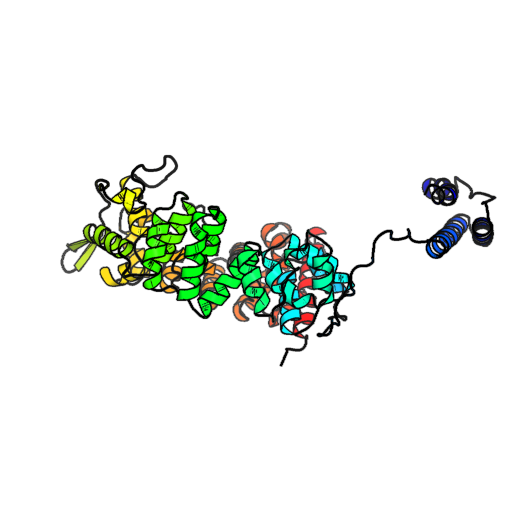LA A N 1
ATOM 3096 C CA . ALA A 1 399 ? -12.199 13.208 -0.782 1.00 92.56 399 ALA A CA 1
ATOM 3097 C C . ALA A 1 399 ? -10.768 13.602 -0.380 1.00 92.56 399 ALA A C 1
ATOM 3099 O O . ALA A 1 399 ? -10.573 14.689 0.169 1.00 92.56 399 ALA A O 1
ATOM 3100 N N . ARG A 1 400 ? -9.762 12.786 -0.738 1.00 93.44 400 ARG A N 1
ATOM 3101 C CA . ARG A 1 400 ? -8.341 13.137 -0.545 1.00 93.44 400 ARG A CA 1
ATOM 3102 C C . ARG A 1 400 ? -7.982 14.452 -1.225 1.00 93.44 400 ARG A C 1
ATOM 3104 O O . ARG A 1 400 ? -7.374 15.328 -0.619 1.00 93.44 400 ARG A O 1
ATOM 3111 N N . GLU A 1 401 ? -8.391 14.605 -2.480 1.00 94.88 401 GLU A N 1
ATOM 3112 C CA . GLU A 1 401 ? -8.052 15.786 -3.266 1.00 94.88 401 GLU A CA 1
ATOM 3113 C C . GLU A 1 401 ? -8.685 17.062 -2.703 1.00 94.88 401 GLU A C 1
ATOM 3115 O O . GLU A 1 401 ? -7.993 18.074 -2.612 1.00 94.88 401 GLU A O 1
ATOM 3120 N N . ARG A 1 402 ? -9.942 17.013 -2.229 1.00 93.19 402 ARG A N 1
ATOM 3121 C CA . ARG A 1 402 ? -10.563 18.143 -1.511 1.00 93.19 402 ARG A CA 1
ATOM 3122 C C . ARG A 1 402 ? -9.741 18.560 -0.290 1.00 93.19 402 ARG A C 1
ATOM 3124 O O . ARG A 1 402 ? -9.578 19.754 -0.044 1.00 93.19 402 ARG A O 1
ATOM 3131 N N . HIS A 1 403 ? -9.207 17.593 0.459 1.00 91.12 403 HIS A N 1
ATOM 3132 C CA . HIS A 1 403 ? -8.366 17.863 1.626 1.00 91.12 403 HIS A CA 1
ATOM 3133 C C . HIS A 1 403 ? -7.077 18.602 1.243 1.00 91.12 403 HIS A C 1
ATOM 3135 O O . HIS A 1 403 ? -6.732 19.618 1.847 1.00 91.12 403 HIS A O 1
ATOM 3141 N N . TRP A 1 404 ? -6.390 18.133 0.202 1.00 93.38 404 TRP A N 1
ATOM 3142 C CA . TRP A 1 404 ? -5.165 18.761 -0.294 1.00 93.38 404 TRP A CA 1
ATOM 3143 C C . TRP A 1 404 ? -5.406 20.150 -0.876 1.00 93.38 404 TRP A C 1
ATOM 3145 O O . TRP A 1 404 ? -4.647 21.068 -0.580 1.00 93.38 404 TRP A O 1
ATOM 3155 N N . GLN A 1 405 ? -6.485 20.336 -1.637 1.00 94.50 405 GLN A N 1
ATOM 3156 C CA . GLN A 1 405 ? -6.877 21.645 -2.166 1.00 94.50 405 GLN A CA 1
ATOM 3157 C C . GLN A 1 405 ? -7.175 22.641 -1.043 1.00 94.50 405 GLN A C 1
ATOM 3159 O O . GLN A 1 405 ? -6.701 23.775 -1.082 1.00 94.50 405 GLN A O 1
ATOM 3164 N N . ALA A 1 406 ? -7.899 22.215 -0.003 1.00 92.31 406 ALA A N 1
ATOM 3165 C CA . ALA A 1 406 ? -8.143 23.053 1.167 1.00 92.31 406 ALA A CA 1
ATOM 3166 C C . ALA A 1 406 ? -6.826 23.451 1.856 1.00 92.31 406 ALA A C 1
ATOM 3168 O O . ALA A 1 406 ? -6.630 24.621 2.178 1.00 92.31 406 ALA A O 1
ATOM 3169 N N . GLN A 1 407 ? -5.889 22.511 2.024 1.00 91.00 407 GLN A N 1
ATOM 3170 C CA . GLN A 1 407 ? -4.582 22.799 2.619 1.00 91.00 407 GLN A CA 1
ATOM 3171 C C . GLN A 1 407 ? -3.761 23.787 1.770 1.00 91.00 407 GLN A C 1
ATOM 3173 O O . GLN A 1 407 ? -3.211 24.745 2.310 1.00 91.00 407 GLN A O 1
ATOM 3178 N N . LEU A 1 408 ? -3.724 23.596 0.448 1.00 92.12 408 LEU A N 1
ATOM 3179 C CA . LEU A 1 408 ? -3.055 24.496 -0.499 1.00 92.12 408 LEU A CA 1
ATOM 3180 C C . LEU A 1 408 ? -3.686 25.898 -0.543 1.00 92.12 408 LEU A C 1
ATOM 3182 O O . LEU A 1 408 ? -2.994 26.877 -0.841 1.00 92.12 408 LEU A O 1
ATOM 3186 N N . GLY A 1 409 ? -4.995 26.000 -0.302 1.00 91.38 409 GLY A N 1
ATOM 3187 C CA . GLY A 1 409 ? -5.726 27.267 -0.239 1.00 91.38 409 GLY A CA 1
ATOM 3188 C C . GLY A 1 409 ? -5.480 28.053 1.051 1.00 91.38 409 GLY A C 1
ATOM 3189 O O . GLY A 1 409 ? -5.512 29.281 1.026 1.00 91.38 409 GLY A O 1
ATOM 3190 N N . LEU A 1 410 ? -5.213 27.360 2.162 1.00 90.44 410 LEU A N 1
ATOM 3191 C CA . LEU A 1 410 ? -4.954 27.974 3.469 1.00 90.44 410 LEU A CA 1
ATOM 3192 C C . LEU A 1 410 ? -3.494 28.400 3.657 1.00 90.44 410 LEU A C 1
ATOM 3194 O O . LEU A 1 410 ? -3.233 29.379 4.353 1.00 90.44 410 LEU A O 1
ATOM 3198 N N . ASP A 1 411 ? -2.551 27.669 3.063 1.00 86.81 411 ASP A N 1
ATOM 3199 C CA . ASP A 1 411 ? -1.120 27.913 3.223 1.00 86.81 411 ASP A CA 1
ATOM 3200 C C . ASP A 1 411 ? -0.382 27.768 1.884 1.00 86.81 411 ASP A C 1
ATOM 3202 O O . ASP A 1 411 ? -0.303 26.690 1.290 1.00 86.81 411 ASP A O 1
ATOM 3206 N N . ALA A 1 412 ? 0.198 28.873 1.411 1.00 77.75 412 ALA A N 1
ATOM 3207 C CA . ALA A 1 412 ? 0.979 28.897 0.179 1.00 77.75 412 ALA A CA 1
ATOM 3208 C C . ALA A 1 412 ? 2.259 28.042 0.266 1.00 77.75 412 ALA A C 1
ATOM 3210 O O . ALA A 1 412 ? 2.719 27.547 -0.763 1.00 77.75 412 ALA A O 1
ATOM 3211 N N . GLN A 1 413 ? 2.797 27.832 1.473 1.00 84.81 413 GLN A N 1
ATOM 3212 C CA . GLN A 1 413 ? 3.991 27.021 1.733 1.00 84.81 413 GLN A CA 1
ATOM 3213 C C . GLN A 1 413 ? 3.670 25.532 1.937 1.00 84.81 413 GLN A C 1
ATOM 3215 O O . GLN A 1 413 ? 4.574 24.718 2.110 1.00 84.81 413 GLN A O 1
ATOM 3220 N N . ALA A 1 414 ? 2.397 25.130 1.855 1.00 88.19 414 ALA A N 1
ATOM 3221 C CA . ALA A 1 414 ? 2.001 23.735 2.030 1.00 88.19 414 ALA A CA 1
ATOM 3222 C C . ALA A 1 414 ? 2.421 22.810 0.874 1.00 88.19 414 ALA A C 1
ATOM 3224 O O . ALA A 1 414 ? 2.270 21.595 0.997 1.00 88.19 414 ALA A O 1
ATOM 3225 N N . LEU A 1 415 ? 2.935 23.348 -0.240 1.00 89.62 415 LEU A N 1
ATOM 3226 C CA . LEU A 1 415 ? 3.202 22.590 -1.466 1.00 89.62 415 LEU A CA 1
ATOM 3227 C C . LEU A 1 415 ? 4.080 21.337 -1.247 1.00 89.62 415 LEU A C 1
ATOM 3229 O O . LEU A 1 415 ? 3.624 20.262 -1.642 1.00 89.62 415 LEU A O 1
ATOM 3233 N N . PRO A 1 416 ? 5.262 21.397 -0.594 1.00 88.62 416 PRO A N 1
ATOM 3234 C CA . PRO A 1 416 ? 6.084 20.201 -0.379 1.00 88.62 416 PRO A CA 1
ATOM 3235 C C . PRO A 1 416 ? 5.374 19.159 0.494 1.00 88.62 416 PRO A C 1
ATOM 3237 O O . PRO A 1 416 ? 5.412 17.965 0.210 1.00 88.62 416 PRO A O 1
ATOM 3240 N N . THR A 1 417 ? 4.648 19.617 1.520 1.00 88.25 417 THR A N 1
ATOM 3241 C CA . THR A 1 417 ? 3.891 18.735 2.422 1.00 88.25 417 THR A CA 1
ATOM 3242 C C . 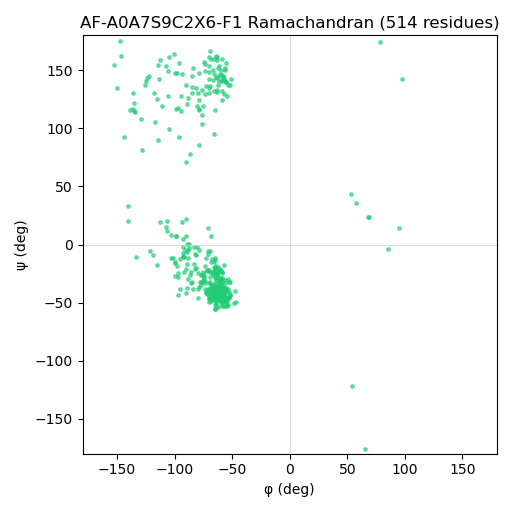THR A 1 417 ? 2.755 18.031 1.683 1.00 88.25 417 THR A C 1
ATOM 3244 O O . THR A 1 417 ? 2.542 16.836 1.860 1.00 88.25 417 THR A O 1
ATOM 3247 N N . VAL A 1 418 ? 2.016 18.756 0.842 1.00 91.50 418 VAL A N 1
ATOM 3248 C CA . VAL A 1 418 ? 0.904 18.196 0.065 1.00 91.50 418 VAL A CA 1
ATOM 3249 C C . VAL A 1 418 ? 1.416 17.217 -0.986 1.00 91.50 418 VAL A C 1
ATOM 3251 O O . VAL A 1 418 ? 0.827 16.154 -1.152 1.00 91.50 418 VAL A O 1
ATOM 3254 N N . ILE A 1 419 ? 2.533 17.518 -1.658 1.00 92.50 419 ILE A N 1
ATOM 3255 C CA . ILE A 1 419 ? 3.162 16.571 -2.588 1.00 92.50 419 ILE A CA 1
ATOM 3256 C C . ILE A 1 419 ? 3.569 15.299 -1.847 1.00 92.50 419 ILE A C 1
ATOM 3258 O O . ILE A 1 419 ? 3.212 14.215 -2.300 1.00 92.50 419 ILE A O 1
ATOM 3262 N N . GLN A 1 420 ? 4.233 15.412 -0.695 1.00 90.69 420 GLN A N 1
ATOM 3263 C CA . GLN A 1 420 ? 4.585 14.253 0.123 1.00 90.69 420 GLN A CA 1
ATOM 3264 C C . GLN A 1 420 ? 3.350 13.407 0.473 1.00 90.69 420 GLN A C 1
ATOM 3266 O O . GLN A 1 420 ? 3.339 12.205 0.220 1.00 90.69 420 GLN A O 1
ATOM 3271 N N . GLN A 1 421 ? 2.281 14.037 0.969 1.00 91.12 421 GLN A N 1
ATOM 3272 C CA . GLN A 1 421 ? 1.038 13.338 1.304 1.00 91.12 421 GLN A CA 1
ATOM 3273 C C . GLN A 1 421 ? 0.406 12.654 0.087 1.00 91.12 421 GLN A C 1
ATOM 3275 O O . GLN A 1 421 ? -0.080 11.534 0.212 1.00 91.12 421 GLN A O 1
ATOM 3280 N N . CYS A 1 422 ? 0.418 13.289 -1.090 1.00 93.25 422 CYS A N 1
ATOM 3281 C CA . CYS A 1 422 ? -0.019 12.656 -2.335 1.00 93.25 422 CYS A CA 1
ATOM 3282 C C . CYS A 1 422 ? 0.809 11.394 -2.622 1.00 93.25 422 CYS A C 1
ATOM 3284 O O . CYS A 1 422 ? 0.246 10.336 -2.900 1.00 93.25 422 CYS A O 1
ATOM 3286 N N . LEU A 1 423 ? 2.141 11.494 -2.533 1.00 91.75 423 LEU A N 1
ATOM 3287 C CA . LEU A 1 423 ? 3.060 10.383 -2.792 1.00 91.75 423 LEU A CA 1
ATOM 3288 C C . LEU A 1 423 ? 2.907 9.227 -1.796 1.00 91.75 423 LEU A C 1
ATOM 3290 O O . LEU A 1 423 ? 3.197 8.090 -2.155 1.00 91.75 423 LEU A O 1
ATOM 3294 N N . GLU A 1 424 ? 2.467 9.485 -0.572 1.00 90.50 424 GLU A N 1
ATOM 3295 C CA . GLU A 1 424 ? 2.270 8.454 0.452 1.00 90.50 424 GLU A CA 1
ATOM 3296 C C . GLU A 1 424 ? 0.851 7.857 0.403 1.00 90.50 424 GLU A C 1
ATOM 3298 O O . GLU A 1 424 ? 0.680 6.649 0.553 1.00 90.50 424 GLU A O 1
ATOM 3303 N N . ALA A 1 425 ? -0.170 8.677 0.129 1.00 91.50 425 ALA A N 1
ATOM 3304 C CA . ALA A 1 425 ? -1.572 8.263 0.199 1.00 91.50 425 ALA A CA 1
ATOM 3305 C C . ALA A 1 425 ? -2.143 7.703 -1.115 1.00 91.50 425 ALA A C 1
ATOM 3307 O O . ALA A 1 425 ? -3.160 7.008 -1.086 1.00 91.50 425 ALA A O 1
ATOM 3308 N N . CYS A 1 426 ? -1.550 8.010 -2.274 1.00 90.94 426 CYS A N 1
ATOM 3309 C CA . CYS A 1 426 ? -2.045 7.498 -3.554 1.00 90.94 426 CYS A CA 1
ATOM 3310 C C . CYS A 1 426 ? -1.420 6.135 -3.898 1.00 90.94 426 CYS A C 1
ATOM 3312 O O . CYS A 1 426 ? -0.190 6.034 -4.001 1.00 90.94 426 CYS A O 1
ATOM 3314 N N . PRO A 1 427 ? -2.226 5.097 -4.179 1.00 84.12 427 PRO A N 1
ATOM 3315 C CA . PRO A 1 427 ? -1.714 3.796 -4.593 1.00 84.12 427 PRO A CA 1
ATOM 3316 C C . PRO A 1 427 ? -0.961 3.870 -5.931 1.00 84.12 427 PRO A C 1
ATOM 3318 O O . PRO A 1 427 ? -1.084 4.821 -6.710 1.00 84.12 427 PRO A O 1
ATOM 3321 N N . ALA A 1 428 ? -0.145 2.851 -6.207 1.00 79.75 428 ALA A N 1
ATOM 3322 C CA . ALA A 1 428 ? 0.587 2.756 -7.466 1.00 79.75 428 ALA A CA 1
ATOM 3323 C C . ALA A 1 428 ? -0.381 2.640 -8.659 1.00 79.75 428 ALA A C 1
ATOM 3325 O O . ALA A 1 428 ? -1.318 1.845 -8.643 1.00 79.75 428 ALA A O 1
ATOM 3326 N N . GLY A 1 429 ? -0.141 3.427 -9.711 1.00 80.69 429 GLY A N 1
ATOM 3327 C CA . GLY A 1 429 ? -0.989 3.470 -10.908 1.00 80.69 429 GLY A CA 1
ATOM 3328 C C . GLY A 1 429 ? -2.204 4.404 -10.823 1.00 80.69 429 GLY A C 1
ATOM 3329 O O . GLY A 1 429 ? -2.892 4.566 -11.830 1.00 80.69 429 GLY A O 1
ATOM 3330 N N . GLU A 1 430 ? -2.466 5.040 -9.676 1.00 88.50 430 GLU A N 1
ATOM 3331 C CA . GLU A 1 430 ? -3.471 6.101 -9.573 1.00 88.50 430 GLU A CA 1
ATOM 3332 C C . GLU A 1 430 ? -2.881 7.466 -9.965 1.00 88.50 430 GLU A C 1
ATOM 3334 O O . GLU A 1 430 ? -1.788 7.838 -9.537 1.00 88.50 430 GLU A O 1
ATOM 3339 N N . THR A 1 431 ? -3.626 8.231 -10.766 1.00 92.69 431 THR A N 1
ATOM 3340 C CA . THR A 1 431 ? -3.300 9.620 -11.127 1.00 92.69 431 THR A CA 1
ATOM 3341 C C . THR A 1 431 ? -4.210 10.605 -10.400 1.00 92.69 431 THR A C 1
ATOM 3343 O O . THR A 1 431 ? -5.387 10.305 -10.218 1.00 92.69 431 THR A O 1
ATOM 3346 N N . LEU A 1 432 ? -3.724 11.809 -10.106 1.00 96.12 432 LEU A N 1
ATOM 3347 C CA . LEU A 1 432 ? -4.502 12.931 -9.565 1.00 96.12 432 LEU A CA 1
ATOM 3348 C C . LEU A 1 432 ? -5.504 13.486 -10.590 1.00 96.12 432 LEU A C 1
ATOM 3350 O O . LEU A 1 432 ? -5.393 13.245 -11.794 1.00 96.12 432 LEU A O 1
ATOM 3354 N N . SER A 1 433 ? -6.546 14.195 -10.141 1.00 96.62 433 SER A N 1
ATOM 3355 C CA . SER A 1 433 ? -7.544 14.825 -11.027 1.00 96.62 433 SER A CA 1
ATOM 3356 C C . SER A 1 433 ? -6.940 15.899 -11.919 1.00 96.62 433 SER A C 1
ATOM 3358 O O . SER A 1 433 ? -5.881 16.447 -11.596 1.00 96.62 433 SER A O 1
ATOM 3360 N N . PRO A 1 434 ? -7.612 16.232 -13.040 1.00 96.62 434 PRO A N 1
ATOM 3361 C CA . PRO A 1 434 ? -7.216 17.361 -13.870 1.00 96.62 434 PRO A CA 1
ATOM 3362 C C . PRO A 1 434 ? -7.053 18.652 -13.063 1.00 96.62 434 PR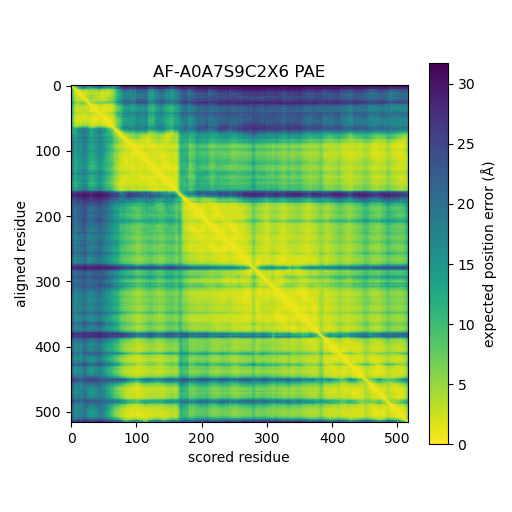O A C 1
ATOM 3364 O O . PRO A 1 434 ? -6.058 19.349 -13.238 1.00 96.62 434 PRO A O 1
ATOM 3367 N N . GLY A 1 435 ? -7.995 18.929 -12.152 1.00 96.19 435 GLY A N 1
ATOM 3368 C CA . GLY A 1 435 ? -8.020 20.151 -11.347 1.00 96.19 435 GLY A CA 1
ATOM 3369 C C . GLY A 1 435 ? -6.832 20.254 -10.395 1.00 96.19 435 GLY A C 1
ATOM 3370 O O . GLY A 1 435 ? -6.068 21.214 -10.477 1.00 96.19 435 GLY A O 1
ATOM 3371 N N . LEU A 1 436 ? -6.625 19.244 -9.541 1.00 96.69 436 LEU A N 1
ATOM 3372 C CA . LEU A 1 436 ? -5.493 19.255 -8.611 1.00 96.69 436 LEU A CA 1
ATOM 3373 C C . LEU A 1 436 ? -4.149 19.192 -9.351 1.00 96.69 436 LEU A C 1
ATOM 3375 O O . LEU A 1 436 ? -3.205 19.878 -8.972 1.00 96.69 436 LEU A O 1
ATOM 3379 N N . SER A 1 437 ? -4.058 18.419 -10.439 1.00 97.31 437 SER A N 1
ATOM 3380 C CA . SER A 1 437 ? -2.831 18.360 -11.244 1.00 97.31 437 SER A CA 1
ATOM 3381 C C . SER A 1 437 ? -2.476 19.724 -11.834 1.00 97.31 437 SER A C 1
ATOM 3383 O O . SER A 1 437 ? -1.314 20.116 -11.785 1.00 97.31 437 SER A O 1
ATOM 3385 N N . ALA A 1 438 ? -3.458 20.451 -12.377 1.00 96.56 438 ALA A N 1
ATOM 3386 C CA . ALA A 1 438 ? -3.243 21.791 -12.917 1.00 96.56 438 ALA A CA 1
ATOM 3387 C C . ALA A 1 438 ? -2.777 22.770 -11.829 1.00 96.56 438 ALA A C 1
ATOM 3389 O O . ALA A 1 438 ? -1.830 23.522 -12.048 1.00 96.56 438 ALA A O 1
ATOM 3390 N N . GLU A 1 439 ? -3.390 22.723 -10.642 1.00 95.81 439 GLU A N 1
ATOM 3391 C CA . GLU A 1 439 ? -2.997 23.567 -9.512 1.00 95.81 439 GLU A CA 1
ATOM 3392 C C . GLU A 1 439 ? -1.558 23.289 -9.048 1.00 95.81 439 GLU A C 1
ATOM 3394 O O . GLU A 1 439 ? -0.773 24.225 -8.877 1.00 95.81 439 GLU A O 1
ATOM 3399 N N . LEU A 1 440 ? -1.186 22.015 -8.879 1.00 95.06 440 LEU A N 1
ATOM 3400 C CA . LEU A 1 440 ? 0.165 21.628 -8.462 1.00 95.06 440 LEU A CA 1
ATOM 3401 C C . LEU A 1 440 ? 1.219 22.035 -9.497 1.00 95.06 440 LEU A C 1
ATOM 3403 O O . LEU A 1 440 ? 2.268 22.560 -9.125 1.00 95.06 440 LEU A O 1
ATOM 3407 N N . VAL A 1 441 ? 0.942 21.836 -10.789 1.00 94.50 441 VAL A N 1
ATOM 3408 C CA . VAL A 1 441 ? 1.860 22.219 -11.873 1.00 94.50 441 VAL A CA 1
ATOM 3409 C C . VAL A 1 441 ? 2.026 23.731 -11.954 1.00 94.50 441 VAL A C 1
ATOM 3411 O O . VAL A 1 441 ? 3.147 24.209 -12.113 1.00 94.50 441 VAL A O 1
ATOM 3414 N N . GLU A 1 442 ? 0.951 24.499 -11.797 1.00 92.56 442 GLU A N 1
ATOM 3415 C CA . GLU A 1 442 ? 1.025 25.959 -11.799 1.00 92.56 442 GLU A CA 1
ATOM 3416 C C . GLU A 1 442 ? 1.831 26.489 -10.603 1.00 92.56 442 GLU A C 1
ATOM 3418 O O . GLU A 1 442 ? 2.710 27.337 -10.766 1.00 92.56 442 GLU A O 1
ATOM 3423 N N . ARG A 1 443 ? 1.611 25.943 -9.400 1.00 91.31 443 ARG A N 1
ATOM 3424 C CA . ARG A 1 443 ? 2.409 26.294 -8.213 1.00 91.31 443 ARG A CA 1
ATOM 3425 C C . ARG A 1 443 ? 3.881 25.908 -8.383 1.00 91.31 443 ARG A C 1
ATOM 3427 O O . ARG A 1 443 ? 4.753 26.708 -8.053 1.00 91.31 443 ARG A O 1
ATOM 3434 N N . LEU A 1 444 ? 4.164 24.740 -8.964 1.00 89.50 444 LEU A N 1
ATOM 3435 C CA . LEU A 1 444 ? 5.526 24.310 -9.289 1.00 89.50 444 LEU A CA 1
ATOM 3436 C C . LEU A 1 444 ? 6.197 25.248 -10.301 1.00 89.50 444 LEU A C 1
ATOM 3438 O O . LEU A 1 444 ? 7.357 25.609 -10.124 1.00 89.50 444 LEU A O 1
ATOM 3442 N N . ARG A 1 445 ? 5.483 25.680 -11.347 1.00 88.62 445 ARG A N 1
ATOM 3443 C CA . ARG A 1 445 ? 6.006 26.644 -12.328 1.00 88.62 445 ARG A CA 1
ATOM 3444 C C . ARG A 1 445 ? 6.366 27.977 -11.682 1.00 88.62 445 ARG A C 1
ATOM 3446 O O . ARG A 1 445 ? 7.398 28.545 -12.024 1.00 88.62 445 ARG A O 1
ATOM 3453 N N . ARG A 1 446 ? 5.551 28.459 -10.739 1.00 86.75 446 ARG A N 1
ATOM 3454 C CA . ARG A 1 446 ? 5.863 29.669 -9.962 1.00 86.75 446 ARG A CA 1
ATOM 3455 C C . ARG A 1 446 ? 7.092 29.470 -9.081 1.00 86.75 446 ARG A C 1
ATOM 3457 O O . ARG A 1 446 ? 7.954 30.337 -9.075 1.00 86.75 446 ARG A O 1
ATOM 3464 N N . ALA A 1 447 ? 7.211 28.321 -8.415 1.00 83.19 447 ALA A N 1
ATOM 3465 C CA . ALA A 1 447 ? 8.402 27.987 -7.633 1.00 83.19 447 ALA A CA 1
ATOM 3466 C C . ALA A 1 447 ? 9.669 27.903 -8.508 1.00 83.19 447 ALA A C 1
ATOM 3468 O O . ALA A 1 447 ? 10.736 28.319 -8.082 1.00 83.19 447 ALA A O 1
ATOM 3469 N N . LEU A 1 448 ? 9.555 27.422 -9.753 1.00 80.06 448 LEU A N 1
ATOM 3470 C CA . LEU A 1 448 ? 10.657 27.383 -10.727 1.00 80.06 448 LEU A CA 1
ATOM 3471 C C . LEU A 1 448 ? 11.040 28.755 -11.289 1.00 80.06 448 LEU A C 1
ATOM 3473 O O . LEU A 1 448 ? 12.159 28.910 -11.774 1.00 80.06 448 LEU A O 1
ATOM 3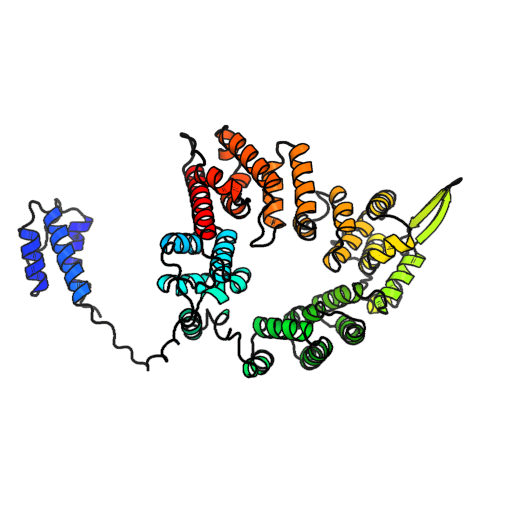477 N N . ALA A 1 449 ? 10.132 29.732 -11.244 1.00 80.88 449 ALA A N 1
ATOM 3478 C CA . ALA A 1 449 ? 10.422 31.101 -11.659 1.00 80.88 449 ALA A CA 1
ATOM 3479 C C . ALA A 1 449 ? 11.304 31.851 -10.644 1.00 80.88 449 ALA A C 1
ATOM 3481 O O . ALA A 1 449 ? 11.928 32.840 -11.020 1.00 80.88 449 ALA A O 1
ATOM 3482 N N . ASP A 1 450 ? 11.384 31.372 -9.397 1.00 78.50 450 ASP A N 1
ATOM 3483 C CA . ASP A 1 450 ? 12.324 31.839 -8.377 1.00 78.50 450 ASP A CA 1
ATOM 3484 C C . ASP A 1 450 ? 13.456 30.805 -8.189 1.00 78.50 450 ASP A C 1
ATOM 3486 O O . ASP A 1 450 ? 13.281 29.804 -7.486 1.00 78.50 450 ASP A O 1
ATOM 3490 N N . PRO A 1 451 ? 14.643 31.018 -8.794 1.00 61.75 451 PRO A N 1
ATOM 3491 C CA . PRO A 1 451 ? 15.736 30.047 -8.753 1.00 61.75 451 PRO A CA 1
ATOM 3492 C C . PRO A 1 451 ? 16.199 29.700 -7.331 1.00 61.75 451 PRO A C 1
ATOM 3494 O O . PRO A 1 451 ? 16.633 28.571 -7.095 1.00 61.75 451 PRO A O 1
ATOM 3497 N N . GLN A 1 452 ? 16.084 30.631 -6.375 1.00 69.50 452 GLN A N 1
ATOM 3498 C CA . GLN A 1 452 ? 16.530 30.410 -4.996 1.00 69.50 452 GLN A CA 1
ATOM 3499 C C . GLN A 1 452 ? 15.566 29.525 -4.198 1.00 69.50 452 GLN A C 1
ATOM 3501 O O . GLN A 1 452 ? 16.004 28.830 -3.277 1.00 69.50 452 GLN A O 1
ATOM 3506 N N . SER A 1 453 ? 14.280 29.507 -4.563 1.00 71.25 453 SER A N 1
ATOM 3507 C CA . SER A 1 453 ? 13.251 28.719 -3.878 1.00 71.25 453 SER A CA 1
ATOM 3508 C C . SER A 1 453 ? 13.521 27.213 -4.006 1.00 71.25 453 SER A C 1
ATOM 3510 O O . SER A 1 453 ? 13.697 26.517 -3.006 1.00 71.25 453 SER A O 1
ATOM 3512 N N . LEU A 1 454 ? 13.670 26.707 -5.234 1.00 73.69 454 LEU A N 1
ATOM 3513 C CA . LEU A 1 454 ? 13.879 25.273 -5.491 1.00 73.69 454 LEU A CA 1
ATOM 3514 C C . LEU A 1 454 ? 15.325 24.801 -5.335 1.00 73.69 454 LEU A C 1
ATOM 3516 O O . LEU A 1 454 ? 15.568 23.606 -5.152 1.00 73.69 454 LEU A O 1
ATOM 3520 N N . GLN A 1 455 ? 16.300 25.708 -5.419 1.00 74.56 455 GLN A N 1
ATOM 3521 C CA . GLN A 1 455 ? 17.695 25.358 -5.162 1.00 74.56 455 GLN A CA 1
ATOM 3522 C C . GLN A 1 455 ? 17.910 24.935 -3.702 1.00 74.56 455 GLN A C 1
ATOM 3524 O O . GLN A 1 455 ? 18.713 24.035 -3.451 1.00 74.56 455 GLN A O 1
ATOM 3529 N N . ASN A 1 456 ? 17.176 25.552 -2.769 1.00 78.81 456 ASN A N 1
ATOM 3530 C CA . ASN A 1 456 ? 17.299 25.308 -1.333 1.00 78.81 456 ASN A CA 1
ATOM 3531 C C . ASN A 1 456 ? 16.247 24.326 -0.784 1.00 78.81 456 ASN A C 1
ATOM 3533 O O . ASN A 1 456 ? 16.466 23.739 0.275 1.00 78.81 456 ASN A O 1
ATOM 3537 N N . ASP A 1 457 ? 15.141 24.094 -1.500 1.00 82.81 457 ASP A N 1
ATOM 3538 C CA . ASP A 1 457 ? 14.118 23.112 -1.118 1.00 82.81 457 ASP A CA 1
ATOM 3539 C C . ASP A 1 457 ? 14.449 21.700 -1.641 1.00 82.81 457 ASP A C 1
ATOM 3541 O O . ASP A 1 457 ? 13.922 21.203 -2.645 1.00 82.81 457 ASP A O 1
ATOM 3545 N N . TYR A 1 458 ? 15.373 21.038 -0.939 1.00 84.19 458 TYR A N 1
ATOM 3546 C CA . TYR A 1 458 ? 15.815 19.676 -1.254 1.00 84.19 458 TYR A CA 1
ATOM 3547 C C . TYR A 1 458 ? 14.679 18.650 -1.208 1.00 84.19 458 TYR A C 1
ATOM 3549 O O . TYR A 1 458 ? 14.688 17.706 -2.005 1.00 84.19 458 TYR A O 1
ATOM 3557 N N . LEU A 1 459 ? 13.718 18.833 -0.295 1.00 84.06 459 LEU A N 1
ATOM 3558 C CA . LEU A 1 459 ? 12.581 17.933 -0.134 1.00 84.06 459 LEU A CA 1
ATOM 3559 C C . LEU A 1 459 ? 11.715 17.977 -1.390 1.00 84.06 459 LEU A C 1
ATOM 3561 O O . LEU A 1 459 ? 11.553 16.946 -2.047 1.00 84.06 459 LEU A O 1
ATOM 3565 N N . LEU A 1 460 ? 11.259 19.171 -1.777 1.00 85.88 460 LEU A N 1
ATOM 3566 C CA . LEU A 1 460 ? 10.439 19.363 -2.968 1.00 85.88 460 LEU A CA 1
ATOM 3567 C C . LEU A 1 460 ? 11.157 18.857 -4.220 1.00 85.88 460 LEU A C 1
ATOM 3569 O O . LEU A 1 460 ? 10.579 18.102 -5.002 1.00 85.88 460 LEU A O 1
ATOM 3573 N N . ARG A 1 461 ? 12.441 19.205 -4.382 1.00 88.50 461 ARG A N 1
ATOM 3574 C CA . ARG A 1 461 ? 13.250 18.772 -5.528 1.00 88.50 461 ARG A CA 1
ATOM 3575 C C . ARG A 1 461 ? 13.310 17.249 -5.642 1.00 88.50 461 ARG A C 1
ATOM 3577 O O . ARG A 1 461 ? 13.117 16.718 -6.732 1.00 88.50 461 ARG A O 1
ATOM 3584 N N . SER A 1 462 ? 13.549 16.546 -4.535 1.00 89.38 462 SER A N 1
ATOM 3585 C CA . SER A 1 462 ? 13.642 15.080 -4.536 1.00 89.38 462 SER A CA 1
ATOM 3586 C C . SER A 1 462 ? 12.335 14.386 -4.945 1.00 89.38 462 SER A C 1
ATOM 3588 O O . SER A 1 462 ? 12.368 13.287 -5.493 1.00 89.38 462 SER A O 1
ATOM 3590 N N . GLN A 1 463 ? 11.193 15.048 -4.740 1.00 91.62 463 GLN A N 1
ATOM 3591 C CA . GLN A 1 463 ? 9.857 14.506 -4.992 1.00 91.62 463 GLN A CA 1
ATOM 3592 C C . GLN A 1 463 ? 9.343 14.752 -6.419 1.00 91.62 463 GLN A C 1
ATOM 3594 O O . GLN A 1 463 ? 8.399 14.086 -6.846 1.00 91.62 463 GLN A O 1
ATOM 3599 N N . LEU A 1 464 ? 9.944 15.677 -7.183 1.00 93.00 464 LEU A N 1
ATOM 3600 C CA . LEU A 1 464 ? 9.436 16.064 -8.508 1.00 93.00 464 LEU A CA 1
ATOM 3601 C C . LEU A 1 464 ? 9.314 14.900 -9.510 1.00 93.00 464 LEU A C 1
ATOM 3603 O O . LEU A 1 464 ? 8.294 14.842 -10.202 1.00 93.00 464 LEU A O 1
ATOM 3607 N N . PRO A 1 465 ? 10.283 13.965 -9.617 1.00 94.81 465 PRO A N 1
ATOM 3608 C CA . PRO A 1 465 ? 10.149 12.830 -10.531 1.00 94.81 465 PRO A CA 1
ATOM 3609 C C . PRO A 1 465 ? 8.955 11.925 -10.200 1.00 94.81 465 PRO A C 1
ATOM 3611 O O . PRO A 1 465 ? 8.240 11.493 -11.102 1.00 94.81 465 PRO A O 1
ATOM 3614 N N . GLU A 1 466 ? 8.707 11.671 -8.913 1.00 94.00 466 GLU A N 1
ATOM 3615 C CA . GLU A 1 466 ? 7.571 10.863 -8.453 1.00 94.00 466 GLU A CA 1
ATOM 3616 C C . GLU A 1 466 ? 6.241 11.603 -8.651 1.00 94.00 466 GLU A C 1
ATOM 3618 O O . GLU A 1 466 ? 5.268 11.019 -9.131 1.00 94.00 466 GLU A O 1
ATOM 3623 N N . LEU A 1 467 ? 6.207 12.914 -8.382 1.00 94.44 467 LEU A N 1
ATOM 3624 C CA . LEU A 1 467 ? 5.040 13.752 -8.664 1.00 94.44 467 LEU A CA 1
ATOM 3625 C C . LEU A 1 467 ? 4.666 13.685 -10.149 1.00 94.44 467 LEU A C 1
ATOM 3627 O O . LEU A 1 467 ? 3.495 13.502 -10.483 1.00 94.44 467 LEU A O 1
ATOM 3631 N N . ALA A 1 468 ? 5.654 13.770 -11.046 1.00 95.69 468 ALA A N 1
ATOM 3632 C CA . ALA A 1 468 ? 5.434 13.684 -12.487 1.00 95.69 468 ALA A CA 1
ATOM 3633 C C . ALA A 1 468 ? 4.779 12.360 -12.921 1.00 95.69 468 ALA A C 1
ATOM 3635 O O . ALA A 1 468 ? 4.083 12.344 -13.937 1.00 95.69 468 ALA A O 1
ATOM 3636 N N . CYS A 1 469 ? 4.932 11.280 -12.146 1.00 95.25 469 CYS A N 1
ATOM 3637 C CA . CYS A 1 469 ? 4.261 9.996 -12.376 1.00 95.25 469 CYS A CA 1
ATOM 3638 C C . CYS A 1 469 ? 2.775 10.010 -11.985 1.00 95.25 469 CYS A C 1
ATOM 3640 O O . CYS A 1 469 ? 1.989 9.226 -12.504 1.00 95.25 469 CYS A O 1
ATOM 3642 N N . MET A 1 470 ? 2.368 10.903 -11.083 1.00 94.50 470 MET A N 1
ATOM 3643 C CA . MET A 1 470 ? 1.002 10.956 -10.557 1.00 94.50 470 MET A CA 1
ATOM 3644 C C . MET A 1 470 ? 0.124 12.017 -11.214 1.00 94.50 470 MET A C 1
ATOM 3646 O O . MET A 1 470 ? -1.099 11.970 -11.082 1.00 94.50 470 MET A O 1
ATOM 3650 N N . LEU A 1 471 ? 0.711 12.981 -11.920 1.00 96.44 471 LEU A N 1
ATOM 3651 C CA . LEU A 1 471 ? -0.058 14.029 -12.585 1.00 96.44 471 LEU A CA 1
ATOM 3652 C C . LEU A 1 471 ? -1.009 13.450 -13.638 1.00 96.44 471 LEU A C 1
ATOM 3654 O O . LEU A 1 471 ? -0.691 12.480 -14.335 1.00 96.44 471 LEU A O 1
ATOM 3658 N N . HIS A 1 472 ? -2.168 14.088 -13.773 1.00 95.94 472 HIS A N 1
ATOM 3659 C CA . HIS A 1 472 ? -3.129 13.787 -14.823 1.00 95.94 472 HIS A CA 1
ATOM 3660 C C . HIS A 1 472 ? -2.482 13.922 -16.218 1.00 95.94 472 HIS A C 1
ATOM 3662 O O . HIS A 1 472 ? -1.742 14.889 -16.437 1.00 95.94 472 HIS A O 1
ATOM 3668 N N . PRO A 1 473 ? -2.794 13.042 -17.195 1.00 93.94 473 PRO A N 1
ATOM 3669 C CA . PRO A 1 473 ? -2.181 13.064 -18.529 1.00 93.94 473 PRO A CA 1
ATOM 3670 C C . PRO A 1 473 ? -2.222 14.420 -19.250 1.00 93.94 473 PRO A C 1
ATOM 3672 O O . PRO A 1 473 ? -1.282 14.775 -19.952 1.00 93.94 473 PRO A O 1
ATOM 3675 N N . GLN A 1 474 ? -3.268 15.222 -19.023 1.00 95.75 474 GLN A N 1
ATOM 3676 C CA . GLN A 1 474 ? -3.398 16.570 -19.604 1.00 95.75 474 GLN A CA 1
ATOM 3677 C C . GLN A 1 474 ? -2.273 17.537 -19.203 1.00 95.75 474 GLN A C 1
ATOM 3679 O O . GLN A 1 474 ? -2.033 18.506 -19.914 1.00 95.75 474 GLN A O 1
ATOM 3684 N N . GLN A 1 475 ? -1.587 17.295 -18.083 1.00 96.31 475 GLN A N 1
ATOM 3685 C CA . GLN A 1 475 ? -0.488 18.143 -17.620 1.00 96.31 475 GLN A CA 1
ATOM 3686 C C . GLN A 1 475 ? 0.890 17.671 -18.101 1.00 96.31 475 GLN A C 1
ATOM 3688 O O . GLN A 1 475 ? 1.872 18.403 -17.975 1.00 96.31 475 GLN A O 1
ATOM 3693 N N . LEU A 1 476 ? 0.986 16.471 -18.680 1.00 95.12 476 LEU A N 1
ATOM 3694 C CA . LEU A 1 476 ? 2.257 15.918 -19.143 1.00 95.12 476 LEU A CA 1
ATOM 3695 C C . LEU A 1 476 ? 2.951 16.760 -20.225 1.00 95.12 476 LEU A C 1
ATOM 3697 O O . LEU A 1 476 ? 4.169 16.900 -20.126 1.00 95.12 476 LEU A O 1
ATOM 3701 N N . PRO A 1 477 ? 2.253 17.370 -21.209 1.00 95.44 477 PRO A N 1
ATOM 3702 C CA . PRO A 1 477 ? 2.908 18.246 -22.180 1.00 95.44 477 PRO A CA 1
ATOM 3703 C C . PRO A 1 477 ? 3.628 19.422 -21.510 1.00 95.44 477 PRO A C 1
ATOM 3705 O O . PRO A 1 477 ? 4.787 19.686 -21.814 1.00 95.44 477 PRO A O 1
ATOM 3708 N N . THR A 1 478 ? 2.987 20.059 -20.525 1.00 93.88 478 THR A N 1
ATOM 3709 C CA . THR A 1 478 ? 3.581 21.151 -19.739 1.00 93.88 478 THR A CA 1
ATOM 3710 C C . THR A 1 478 ? 4.827 20.688 -18.987 1.00 93.88 478 THR A C 1
ATOM 3712 O O . THR A 1 478 ? 5.834 21.397 -18.963 1.00 93.88 478 THR A O 1
ATOM 3715 N N . MET A 1 479 ? 4.773 19.490 -18.397 1.00 94.12 479 MET A N 1
ATOM 3716 C CA . MET A 1 479 ? 5.895 18.883 -17.673 1.00 94.12 479 MET A CA 1
ATOM 3717 C C . MET A 1 479 ? 7.062 18.515 -18.600 1.00 94.12 479 MET A C 1
ATOM 3719 O O . MET A 1 479 ? 8.225 18.712 -18.248 1.00 94.12 479 MET A O 1
ATOM 3723 N N . ALA A 1 480 ? 6.762 18.032 -19.807 1.00 92.25 480 ALA A N 1
ATOM 3724 C CA . ALA A 1 480 ? 7.755 17.694 -20.822 1.00 92.25 480 ALA A CA 1
ATOM 3725 C C . ALA A 1 480 ? 8.504 18.932 -21.349 1.00 92.25 480 ALA A C 1
ATOM 3727 O O . ALA A 1 480 ? 9.644 18.815 -21.792 1.00 92.25 480 ALA A O 1
ATOM 3728 N N . THR A 1 481 ? 7.897 20.118 -21.264 1.00 89.38 481 THR A N 1
ATOM 3729 C CA . THR A 1 481 ? 8.495 21.392 -21.694 1.00 89.38 481 THR A CA 1
ATOM 3730 C C . THR A 1 481 ? 8.913 22.289 -20.528 1.00 89.38 481 THR A C 1
ATOM 3732 O O . THR A 1 481 ? 9.023 23.505 -20.701 1.00 89.38 481 THR A O 1
ATOM 3735 N N . LEU A 1 482 ? 9.104 21.739 -19.323 1.00 84.69 482 LEU A N 1
ATOM 3736 C CA . LEU A 1 482 ? 9.557 22.538 -18.184 1.00 84.69 482 LEU A CA 1
ATOM 3737 C C . LEU A 1 482 ? 10.902 23.199 -18.486 1.00 84.69 482 LEU A C 1
ATOM 3739 O O . LEU A 1 482 ? 11.885 22.543 -18.836 1.00 84.69 482 LEU A O 1
ATOM 3743 N N . HIS A 1 483 ? 10.930 24.522 -18.344 1.00 78.88 483 HIS A N 1
ATOM 3744 C CA . HIS A 1 483 ? 12.125 25.308 -18.588 1.00 78.88 483 HIS A CA 1
ATOM 3745 C C . HIS A 1 483 ? 13.175 25.022 -17.510 1.00 78.88 483 HIS A C 1
ATOM 3747 O O . HIS A 1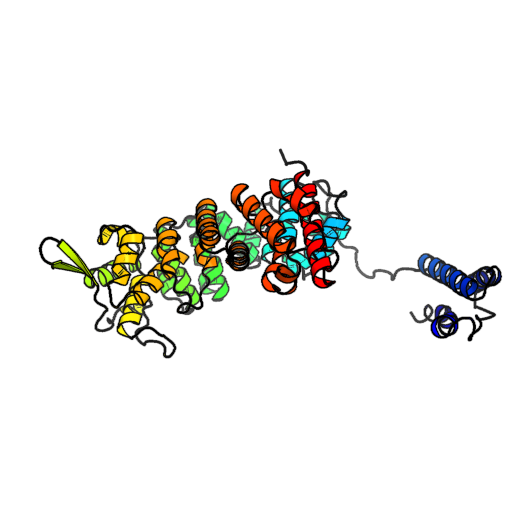 483 ? 12.857 24.959 -16.322 1.00 78.88 483 HIS A O 1
ATOM 3753 N N . ARG A 1 484 ? 14.433 24.863 -17.929 1.00 78.94 484 ARG A N 1
ATOM 3754 C CA . ARG A 1 484 ? 15.573 24.751 -17.016 1.00 78.94 484 ARG A CA 1
ATOM 3755 C C . ARG A 1 484 ? 16.104 26.161 -16.744 1.00 78.94 484 ARG A C 1
ATOM 3757 O O . ARG A 1 484 ? 16.494 26.811 -17.712 1.00 78.94 484 ARG A O 1
ATOM 3764 N N . PRO A 1 485 ? 16.133 26.632 -15.485 1.00 78.00 485 PRO A N 1
ATOM 3765 C CA . PRO A 1 485 ? 16.742 27.919 -15.162 1.00 78.00 485 PRO A CA 1
ATOM 3766 C C . PRO A 1 485 ? 18.206 27.955 -15.617 1.00 78.00 485 PRO A C 1
ATOM 3768 O O . PRO A 1 485 ? 18.916 26.960 -15.468 1.00 78.00 485 PRO A O 1
ATOM 3771 N N . ILE A 1 486 ? 18.654 29.094 -16.151 1.00 77.00 486 ILE A N 1
ATOM 3772 C CA . ILE A 1 486 ? 20.029 29.275 -16.656 1.00 77.00 486 ILE A CA 1
ATOM 3773 C C . ILE A 1 486 ? 21.056 29.049 -15.535 1.00 77.00 486 ILE A C 1
ATOM 3775 O O . ILE A 1 486 ? 22.070 28.393 -15.756 1.00 77.00 486 ILE A O 1
ATOM 3779 N N . ASP A 1 487 ? 20.733 29.487 -14.316 1.00 80.25 487 ASP A N 1
ATOM 3780 C CA . ASP A 1 487 ? 21.600 29.377 -13.136 1.00 80.25 487 ASP A CA 1
ATOM 3781 C C . ASP A 1 487 ? 21.323 28.114 -12.295 1.00 80.25 487 ASP A C 1
ATOM 3783 O O . ASP A 1 487 ? 21.661 28.041 -11.111 1.00 80.25 487 ASP A O 1
ATOM 3787 N N . ALA A 1 488 ? 20.671 27.097 -12.872 1.00 80.31 488 ALA A N 1
ATOM 3788 C CA . ALA A 1 488 ? 20.357 25.873 -12.145 1.00 80.31 488 ALA A CA 1
ATOM 3789 C C . ALA A 1 488 ? 21.629 25.103 -11.757 1.00 80.31 488 ALA A C 1
ATOM 3791 O O . ALA A 1 488 ? 22.485 24.797 -12.588 1.00 80.31 488 ALA A O 1
ATOM 3792 N N . THR A 1 489 ? 21.709 24.687 -10.490 1.00 86.25 489 THR A N 1
ATOM 3793 C CA . THR A 1 489 ? 22.747 23.739 -10.053 1.00 86.25 489 THR A CA 1
ATOM 3794 C C . THR A 1 489 ? 22.695 22.443 -10.879 1.00 86.25 489 THR A C 1
ATOM 3796 O O . THR A 1 489 ? 21.603 22.031 -11.288 1.00 86.25 489 THR A O 1
ATOM 3799 N N . PRO A 1 490 ? 23.821 21.721 -11.057 1.00 87.69 490 PRO A N 1
ATOM 3800 C CA . PRO A 1 490 ? 23.836 20.453 -11.794 1.00 87.69 490 PRO A CA 1
ATOM 3801 C C . PRO A 1 490 ? 22.807 19.434 -11.280 1.00 87.69 490 PRO A C 1
ATOM 3803 O O . PRO A 1 490 ? 22.140 18.760 -12.061 1.00 87.69 490 PRO A O 1
ATOM 3806 N N . SER A 1 491 ? 22.614 19.374 -9.958 1.00 87.88 491 SER A N 1
ATOM 3807 C CA . SER A 1 491 ? 21.626 18.493 -9.326 1.00 87.88 491 SER A CA 1
ATOM 3808 C C . SER A 1 491 ? 20.180 18.866 -9.679 1.00 87.88 491 SER A C 1
ATOM 3810 O O . SER A 1 491 ? 19.368 17.982 -9.972 1.00 87.88 491 SER A O 1
ATOM 3812 N N . LEU A 1 492 ? 19.847 20.161 -9.692 1.00 87.31 492 LEU A N 1
ATOM 3813 C CA . LEU A 1 492 ? 18.524 20.628 -10.109 1.00 87.31 492 LEU A CA 1
ATOM 3814 C C . LEU A 1 492 ? 18.299 20.379 -11.604 1.00 87.31 492 LEU A C 1
ATOM 3816 O O . LEU A 1 492 ? 17.253 19.856 -11.980 1.00 87.31 492 LEU A O 1
ATOM 3820 N N . ALA A 1 493 ? 19.294 20.675 -12.444 1.00 89.00 493 ALA A N 1
ATOM 3821 C CA . ALA A 1 493 ? 19.223 20.430 -13.881 1.00 89.00 493 ALA A CA 1
ATOM 3822 C C . ALA A 1 493 ? 18.980 18.945 -14.200 1.00 89.00 493 ALA A C 1
ATOM 3824 O O . ALA A 1 493 ? 18.135 18.627 -15.040 1.00 89.00 493 ALA A O 1
ATOM 3825 N N . GLN A 1 494 ? 19.659 18.038 -13.492 1.00 90.44 494 GLN A N 1
ATOM 3826 C CA . GLN A 1 494 ? 19.450 16.601 -13.646 1.00 90.44 494 GLN A CA 1
ATOM 3827 C C . GLN A 1 494 ? 18.069 16.155 -13.157 1.00 90.44 494 GLN A C 1
ATOM 3829 O O . GLN A 1 494 ? 17.416 15.359 -13.825 1.00 90.44 494 GLN A O 1
ATOM 3834 N N . THR A 1 495 ? 17.577 16.711 -12.048 1.00 92.06 495 THR A N 1
ATOM 3835 C CA . THR A 1 495 ? 16.217 16.425 -11.563 1.00 92.06 495 THR A CA 1
ATOM 3836 C C . THR A 1 495 ? 15.162 16.840 -12.590 1.00 92.06 495 THR A C 1
ATOM 3838 O O . THR A 1 495 ? 14.270 16.057 -12.913 1.00 92.06 495 THR A O 1
ATOM 3841 N N . LEU A 1 496 ? 15.283 18.044 -13.157 1.00 91.75 496 LEU A N 1
ATOM 3842 C CA . LEU A 1 496 ? 14.372 18.531 -14.196 1.00 91.75 496 LEU A CA 1
ATOM 3843 C C . LEU A 1 496 ? 14.464 17.696 -15.478 1.00 91.75 496 LEU A C 1
ATOM 3845 O O . LEU A 1 496 ? 13.446 17.439 -16.113 1.00 91.75 496 LEU A O 1
ATOM 3849 N N . GLN A 1 497 ? 15.657 17.216 -15.835 1.00 92.50 497 GLN A N 1
ATOM 3850 C CA . GLN A 1 497 ? 15.820 16.276 -16.941 1.00 92.50 497 GLN A CA 1
ATOM 3851 C C . GLN A 1 497 ? 15.062 14.970 -16.704 1.00 92.50 497 GLN A C 1
ATOM 3853 O O . GLN A 1 497 ? 14.340 14.530 -17.598 1.00 92.50 497 GLN A O 1
ATOM 3858 N N . THR A 1 498 ? 15.186 14.386 -15.511 1.00 95.06 498 THR A N 1
ATOM 3859 C CA . THR A 1 498 ? 14.426 13.193 -15.128 1.00 95.06 498 THR A CA 1
ATOM 3860 C C . THR A 1 498 ? 12.930 13.461 -15.244 1.00 95.06 498 THR A C 1
ATOM 3862 O O . THR A 1 498 ? 12.229 12.684 -15.878 1.00 95.06 498 THR A O 1
ATOM 3865 N N . VAL A 1 499 ? 12.434 14.585 -14.717 1.00 95.50 499 VAL A N 1
ATOM 3866 C CA . VAL A 1 499 ? 11.016 14.979 -14.815 1.00 95.50 499 VAL A CA 1
ATOM 3867 C C . VAL A 1 499 ? 10.539 15.051 -16.271 1.00 95.50 499 VAL A C 1
ATOM 3869 O O . VAL A 1 499 ? 9.481 14.509 -16.596 1.00 95.50 499 VAL A O 1
ATOM 3872 N N . THR A 1 500 ? 11.322 15.665 -17.163 1.00 95.06 500 THR A N 1
ATOM 3873 C CA . THR A 1 500 ? 11.017 15.703 -18.600 1.00 95.06 500 THR A CA 1
ATOM 3874 C C . THR A 1 500 ? 10.955 14.299 -19.204 1.00 95.06 500 THR A C 1
ATOM 3876 O O . THR A 1 500 ? 10.006 13.994 -19.924 1.00 95.06 500 THR A O 1
ATOM 3879 N N . GLN A 1 501 ? 11.921 13.431 -18.887 1.00 95.56 501 GLN A N 1
ATOM 3880 C CA . GLN A 1 501 ? 11.957 12.047 -19.374 1.00 95.56 501 GLN A CA 1
ATOM 3881 C C . GLN A 1 501 ? 10.756 11.231 -18.872 1.00 95.56 501 GLN A C 1
ATOM 3883 O O . GLN A 1 501 ? 10.136 10.521 -19.663 1.00 95.56 501 GLN A O 1
ATOM 3888 N N . VAL A 1 502 ? 10.372 11.387 -17.595 1.00 97.00 502 VAL A N 1
ATOM 3889 C CA . VAL A 1 502 ? 9.147 10.791 -17.036 1.00 97.00 502 VAL A CA 1
ATOM 3890 C C . VAL A 1 502 ? 7.935 11.234 -17.858 1.00 97.00 502 VAL A C 1
ATOM 3892 O O . VAL A 1 502 ? 7.182 10.394 -18.344 1.00 97.00 502 VAL A O 1
ATOM 3895 N N . ALA A 1 503 ? 7.749 12.541 -18.053 1.00 96.62 503 ALA A N 1
ATOM 3896 C CA . ALA A 1 503 ? 6.580 13.070 -18.753 1.00 96.62 503 ALA A CA 1
ATOM 3897 C C . ALA A 1 503 ? 6.496 12.602 -20.217 1.00 96.62 503 ALA A C 1
ATOM 3899 O O . ALA A 1 503 ? 5.421 12.215 -20.680 1.00 96.62 503 ALA A O 1
ATOM 3900 N N . GLN A 1 504 ? 7.626 12.590 -20.929 1.00 95.62 504 GLN A N 1
ATOM 3901 C CA . GLN A 1 504 ? 7.709 12.119 -22.313 1.00 95.62 504 GLN A CA 1
ATOM 3902 C C . GLN A 1 504 ? 7.388 10.628 -22.435 1.00 95.62 504 GLN A C 1
ATOM 3904 O O . GLN A 1 504 ? 6.596 10.246 -23.297 1.00 95.62 504 GLN A O 1
ATOM 3909 N N . LEU A 1 505 ? 7.940 9.787 -21.553 1.00 96.62 505 LEU A N 1
ATOM 3910 C CA . LEU A 1 505 ? 7.640 8.358 -21.565 1.00 96.62 505 LEU A CA 1
ATOM 3911 C C . LEU A 1 505 ? 6.163 8.097 -21.251 1.00 96.62 505 LEU A C 1
ATOM 3913 O O . LEU A 1 505 ? 5.525 7.306 -21.938 1.00 96.62 505 LEU A O 1
ATOM 3917 N N . ARG A 1 506 ? 5.580 8.796 -20.273 1.00 95.88 506 ARG A N 1
ATOM 3918 C CA . ARG A 1 506 ? 4.149 8.658 -19.954 1.00 95.88 506 ARG A CA 1
ATOM 3919 C C . ARG A 1 506 ? 3.243 9.040 -21.130 1.00 95.88 506 ARG A C 1
ATOM 3921 O O . ARG A 1 506 ? 2.284 8.323 -21.405 1.00 95.88 506 ARG A O 1
ATOM 3928 N N . LEU A 1 507 ? 3.572 10.108 -21.866 1.00 95.06 507 LEU A N 1
ATOM 3929 C CA . LEU A 1 507 ? 2.874 10.476 -23.110 1.00 95.06 507 LEU A CA 1
ATOM 3930 C C . LEU A 1 507 ? 3.014 9.399 -24.192 1.00 95.06 507 LEU A C 1
ATOM 3932 O O . LEU A 1 507 ? 2.044 9.064 -24.871 1.00 95.06 507 LEU A O 1
ATOM 3936 N N . ALA A 1 508 ? 4.209 8.828 -24.342 1.00 94.62 508 ALA A N 1
ATOM 3937 C CA . ALA A 1 508 ? 4.431 7.749 -25.293 1.00 94.62 508 ALA A CA 1
ATOM 3938 C C . ALA A 1 508 ? 3.616 6.495 -24.915 1.00 94.62 508 ALA A C 1
ATOM 3940 O O . ALA A 1 508 ? 2.967 5.895 -25.770 1.00 94.62 508 ALA A O 1
ATOM 3941 N N . LEU A 1 509 ? 3.556 6.144 -23.627 1.00 93.06 509 LEU A N 1
ATOM 3942 C CA . LEU A 1 509 ? 2.767 5.015 -23.126 1.00 93.06 509 LEU A CA 1
ATOM 3943 C C . LEU A 1 509 ? 1.265 5.199 -23.354 1.00 93.06 509 LEU A C 1
ATOM 3945 O O . LEU A 1 509 ? 0.591 4.233 -23.695 1.00 93.06 509 LEU A O 1
ATOM 3949 N N . SER A 1 510 ? 0.738 6.421 -23.227 1.00 89.19 510 SER A N 1
ATOM 3950 C CA . SER A 1 510 ? -0.685 6.688 -23.486 1.00 89.19 510 SER A CA 1
ATOM 3951 C C . SER A 1 510 ? -1.089 6.531 -24.954 1.00 89.19 510 SER A C 1
ATOM 3953 O O . SER A 1 510 ? -2.278 6.514 -25.251 1.00 89.19 510 SER A O 1
ATOM 3955 N N . SER A 1 511 ? -0.119 6.426 -25.869 1.00 88.19 511 SER A N 1
ATOM 3956 C CA . SER A 1 511 ? -0.373 6.154 -27.290 1.00 88.19 511 SER A CA 1
ATOM 3957 C C . SER A 1 511 ? -0.335 4.664 -27.646 1.00 88.19 511 SER A C 1
ATOM 3959 O O . SER A 1 511 ? -0.586 4.305 -28.797 1.00 88.19 511 SER A O 1
ATOM 3961 N N . LEU A 1 512 ? -0.045 3.784 -26.677 1.00 88.75 512 LEU A N 1
ATOM 3962 C CA . LEU A 1 512 ? -0.146 2.342 -26.883 1.00 88.75 512 LEU A CA 1
ATOM 3963 C C . LEU A 1 512 ? -1.605 1.935 -27.161 1.00 88.75 512 LEU A C 1
ATOM 3965 O O . LEU A 1 512 ? -2.532 2.506 -26.580 1.00 88.75 512 LEU A O 1
ATOM 3969 N N . PRO A 1 513 ? -1.832 0.937 -28.033 1.00 82.62 513 PRO A N 1
ATOM 3970 C CA . PRO A 1 513 ? -3.176 0.464 -28.338 1.00 82.62 513 PRO A CA 1
ATOM 3971 C C . PRO A 1 513 ? -3.839 -0.111 -27.082 1.00 82.62 513 PRO A C 1
ATOM 3973 O O . PRO A 1 513 ? -3.216 -0.854 -26.328 1.00 82.62 513 PRO A O 1
ATOM 3976 N N . SER A 1 514 ? -5.113 0.209 -26.863 1.00 73.12 514 SER A N 1
ATOM 3977 C CA . SER A 1 514 ? -5.913 -0.451 -25.824 1.00 73.12 514 SER A CA 1
ATOM 3978 C C . SER A 1 514 ? -6.321 -1.843 -26.312 1.00 73.12 514 SER A C 1
ATOM 3980 O O . SER A 1 514 ? -6.763 -1.977 -27.454 1.00 73.12 514 SER A O 1
ATOM 3982 N N . SER A 1 515 ? -6.170 -2.879 -25.482 1.00 62.06 515 SER A N 1
ATOM 3983 C CA . SER A 1 515 ? -6.720 -4.201 -25.806 1.00 62.06 515 SER A CA 1
ATOM 3984 C C . SER A 1 515 ? -8.246 -4.120 -25.900 1.00 62.06 515 SER A C 1
ATOM 3986 O O . SER A 1 515 ? -8.877 -3.515 -25.035 1.00 62.06 515 SER A O 1
ATOM 3988 N N . SER A 1 516 ? -8.802 -4.665 -26.986 1.00 42.09 516 SER A N 1
ATOM 3989 C CA . SER A 1 516 ? -10.248 -4.752 -27.249 1.00 42.09 516 SER A CA 1
ATOM 3990 C C . SER A 1 516 ? -10.919 -5.808 -26.387 1.00 42.09 516 SER A C 1
ATOM 3992 O O . SER A 1 516 ? -10.272 -6.862 -26.179 1.00 42.09 516 SER A O 1
#